Protein AF-A0AAD7F4P9-F1 (afdb_monomer)

Sequence (379 aa):
MWRLPRLAEIAQTWFERAQECPLSVRLCGQSPADDIFSSFMKTLRRHSGEMRSLELQLRVEDFEDVNTHLLESSVFSMLQKLSIDIDNGRKNSDAVVIFNNVPLLHEVIMIVVTPSFAVLPWQQLTKFTGELYEVKECIEAIRLMPNLLECVFSAFVTDDDDADRFGTVSHPNMQHFTLSESTLYSPFSTKILTLVTFPSLETLEISGTDDFDAEELDSFLQRSSPPLRKLAVHPLEGKVELQLLPPFIALIGLVELEIWRPARNFLSSFLTAFGCDPNLLPQLQNLALLGCHIPEENEETYMRHEDEPYFDEILCDAVEPITKRREILPGCAQLQSFRVISEKLCESAWYSEEDLLPFKKLKESGMYVYIGTKTRSVL

Organism: NCBI:txid1033008

pLDDT: mean 89.73, std 10.44, range [45.22, 98.81]

Secondary structure (DSSP, 8-state):
---GGGHHHHHHHHHHHHTTSPEEEEEES----HHHHHHHHHHHHHHGGGEEEEEEEE-HHHHHHHHHHHTTS---TT--EEEEEETT-------B-TTS--TT--EEEEES--GGGB---GGG--EEEEEEEEHHHHHHHHHH-TT-SEEEEEEE--TT--GGGT--EE-TT--EEEEEE-TTT-SS---HHHHEE-TT--EEEEES-SS--HHHHHHHHHHH-----EEEEE-SSS-------HHHHH-TT--EEEEES--HHHHHHHHHHHHH-TTSSTT--EEEEES-B---TT-SSS---TTSPBHHHHHHHHHHHHHHHHHHS-STTS--EEEEEES---TT----HHHHHHHHHHHHTT-EEEEEESS-B--

Foldseek 3Di:
DPPLQCLLVVLLVVLVVCPLPQDADEDADEQDPPVSNLSNLLSLQVNQCSHQHYAYAYALVVLVVNQVSQVPDPRHQNHAEYEYHHPPADDDDQANESALRHVNHAEYEYERDAPRNYNHPQANHQYYEYEAAELLRLLVSLVSRLNHQEYAYAYEYDPPCPVVVSAAEERANHAYYAYEYACVHPLDDRLSLVRYAYQAYAEYAYEAHQEDDPVSLQNSCVRRVYLHAEYAYHYPDQDHCPVDLVSQLSNQNHAYYHYEQHWPNNLLVVLVCLLPPCSRNQQHAEYAYEAQDADDPPPPPPDPPVGTDHPLSNLVRNLNSLVSNCVVRDDNSHHQEYEYAHQDDDPPPDDPPVSCVSVVVVVVVRHHYAYYHPVDGPD

Structure (mmCIF, N/CA/C/O backbone):
data_AF-A0AAD7F4P9-F1
#
_entry.id   AF-A0AAD7F4P9-F1
#
loop_
_atom_site.group_PDB
_atom_site.id
_atom_site.type_symbol
_atom_site.label_atom_id
_atom_site.label_alt_id
_atom_site.label_comp_id
_atom_site.label_asym_id
_atom_site.label_entity_id
_atom_site.label_seq_id
_atom_site.pdbx_PDB_ins_code
_atom_site.Cartn_x
_atom_site.Cartn_y
_atom_site.Cartn_z
_atom_site.occupancy
_atom_site.B_iso_or_equiv
_atom_site.auth_seq_id
_atom_site.auth_comp_id
_atom_site.auth_asym_id
_atom_site.auth_atom_id
_atom_site.pdbx_PDB_model_num
ATOM 1 N N . MET A 1 1 ? -14.495 31.602 16.653 1.00 48.50 1 MET A N 1
ATOM 2 C CA . MET A 1 1 ? -14.884 31.023 17.957 1.00 48.50 1 MET A CA 1
ATOM 3 C C . MET A 1 1 ? -16.332 30.559 17.843 1.00 48.50 1 MET A C 1
ATOM 5 O O . MET A 1 1 ? -17.253 31.351 18.010 1.00 48.50 1 MET A O 1
ATOM 9 N N . TRP A 1 2 ? -16.536 29.317 17.404 1.00 45.22 2 TRP A N 1
ATOM 10 C CA . TRP A 1 2 ? -17.866 28.713 17.325 1.00 45.22 2 TRP A CA 1
ATOM 11 C C . TRP A 1 2 ? -18.400 28.550 18.750 1.00 45.22 2 TRP A C 1
ATOM 13 O O . TRP A 1 2 ? -17.646 28.178 19.648 1.00 45.22 2 TRP A O 1
ATOM 23 N N . ARG A 1 3 ? -19.672 28.878 18.997 1.00 55.69 3 ARG A N 1
ATOM 24 C CA . ARG A 1 3 ? -20.278 28.661 20.316 1.00 55.69 3 ARG A CA 1
ATOM 25 C C . ARG A 1 3 ? -20.469 27.152 20.513 1.00 55.69 3 ARG A C 1
ATOM 27 O O . ARG A 1 3 ? -21.474 26.595 20.082 1.00 55.69 3 ARG A O 1
ATOM 34 N N . LEU A 1 4 ? -19.495 26.536 21.179 1.00 59.69 4 LEU A N 1
ATOM 35 C CA . LEU A 1 4 ? -19.413 25.122 21.559 1.00 59.69 4 LEU A CA 1
ATOM 36 C C . LEU A 1 4 ? -20.669 24.508 22.236 1.00 59.69 4 LEU A C 1
ATOM 38 O O . LEU A 1 4 ? -20.898 23.323 22.004 1.00 59.69 4 LEU A O 1
ATOM 42 N N . PRO A 1 5 ? -21.546 25.239 22.971 1.00 62.72 5 PRO A N 1
ATOM 43 C CA . PRO A 1 5 ? -22.712 24.630 23.631 1.00 62.72 5 PRO A CA 1
ATOM 44 C C . PRO A 1 5 ? -23.715 23.936 22.698 1.00 62.72 5 PRO A C 1
ATOM 46 O O . PRO A 1 5 ? -24.537 23.155 23.158 1.00 62.72 5 PRO A O 1
ATOM 49 N N . ARG A 1 6 ? -23.663 24.206 21.386 1.00 84.88 6 ARG A N 1
ATOM 50 C CA . ARG A 1 6 ? -24.563 23.591 20.397 1.00 84.88 6 ARG A CA 1
ATOM 51 C C . ARG A 1 6 ? -24.039 22.289 19.795 1.00 84.88 6 ARG A C 1
ATOM 53 O O . ARG A 1 6 ? -24.739 21.704 18.978 1.00 84.88 6 ARG A O 1
ATOM 60 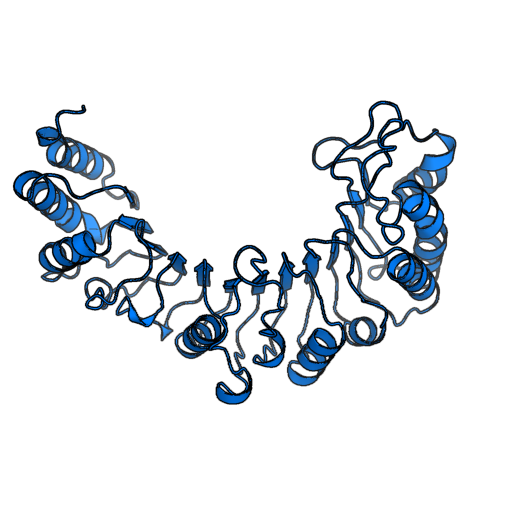N N . LEU A 1 7 ? -22.835 21.831 20.149 1.00 85.56 7 LEU A N 1
ATOM 61 C CA . LEU A 1 7 ? -22.237 20.665 19.491 1.00 85.56 7 LEU A CA 1
ATOM 62 C C . LEU A 1 7 ? -23.079 19.396 19.691 1.00 85.56 7 LEU A C 1
ATOM 64 O O . LEU A 1 7 ? -23.382 18.712 18.719 1.00 85.56 7 LEU A O 1
ATOM 68 N N . ALA A 1 8 ? -23.516 19.129 20.925 1.00 89.62 8 ALA A N 1
ATOM 69 C CA . ALA A 1 8 ? -24.365 17.980 21.233 1.00 89.62 8 ALA A CA 1
ATOM 70 C C . ALA A 1 8 ? -25.731 18.056 20.523 1.00 89.62 8 ALA A C 1
ATOM 72 O O . ALA A 1 8 ? -26.186 17.065 19.966 1.00 89.62 8 ALA A O 1
ATOM 73 N N . GLU A 1 9 ? -26.357 19.238 20.468 1.00 92.62 9 GLU A N 1
ATOM 74 C CA . GLU A 1 9 ? -27.642 19.440 19.775 1.00 92.62 9 GLU A CA 1
ATOM 75 C C . GLU A 1 9 ? -27.522 19.233 18.259 1.00 92.62 9 GLU A C 1
ATOM 77 O O . GLU A 1 9 ? -28.383 18.606 17.637 1.00 92.62 9 GLU A O 1
ATOM 82 N N . ILE A 1 10 ? -26.442 19.746 17.659 1.00 92.56 10 ILE A N 1
ATOM 83 C CA . ILE A 1 10 ? -26.153 19.579 16.232 1.00 92.56 10 ILE A CA 1
ATOM 84 C C . ILE A 1 10 ? -25.891 18.104 15.926 1.00 92.56 10 ILE A C 1
ATOM 86 O O . ILE A 1 10 ? -26.466 17.582 14.973 1.00 92.56 10 ILE A O 1
ATOM 90 N N . ALA A 1 11 ? -25.074 17.433 16.743 1.00 92.75 11 ALA A N 1
ATOM 91 C CA . ALA A 1 11 ? -24.778 16.014 16.591 1.00 92.75 11 ALA A CA 1
ATOM 92 C C . ALA A 1 11 ? -26.050 15.166 16.709 1.00 92.75 11 ALA A C 1
ATOM 94 O O . ALA A 1 11 ? -26.333 14.379 15.814 1.00 92.75 11 ALA A O 1
ATOM 95 N N . GLN A 1 12 ? -26.868 15.399 17.740 1.00 94.44 12 GLN A N 1
ATOM 96 C CA . GLN A 1 12 ? -28.145 14.709 17.938 1.00 94.44 12 GLN A CA 1
ATOM 97 C C . GLN A 1 12 ? -29.071 14.898 16.729 1.00 94.44 12 GLN A C 1
ATOM 99 O O . GLN A 1 12 ? -29.578 13.924 16.182 1.00 94.44 12 GLN A O 1
ATOM 104 N N . THR A 1 13 ? -29.229 16.137 16.252 1.00 94.88 13 THR A N 1
ATOM 105 C CA . THR A 1 13 ? -30.063 16.433 15.074 1.00 94.88 13 THR A CA 1
ATOM 106 C C . THR A 1 13 ? -29.537 15.737 13.816 1.00 94.88 13 THR A C 1
ATOM 108 O O . THR A 1 13 ? -30.319 15.310 12.968 1.00 94.88 13 THR A O 1
ATOM 111 N N . TRP A 1 14 ? -28.215 15.659 13.653 1.00 95.31 14 TRP A N 1
ATOM 112 C CA . TRP A 1 14 ? -27.595 14.986 12.516 1.00 95.31 14 TRP A CA 1
ATOM 113 C C . TRP A 1 14 ? -27.809 13.470 12.574 1.00 95.31 14 TRP A C 1
ATOM 115 O O . TRP A 1 14 ? -28.271 12.897 11.588 1.00 95.31 14 TRP A O 1
ATOM 125 N N . PHE A 1 15 ? -27.570 12.847 13.730 1.00 94.88 15 PHE A N 1
ATOM 126 C CA . PHE A 1 15 ? -27.781 11.415 13.932 1.00 94.88 15 PHE A CA 1
ATOM 127 C C . PHE A 1 15 ? -29.251 11.011 13.735 1.00 94.88 15 PHE A C 1
ATOM 129 O O . PHE A 1 15 ? -29.542 10.078 12.994 1.00 94.88 15 PHE A O 1
ATOM 136 N N . GLU A 1 16 ? -30.202 11.768 14.290 1.00 93.69 16 GLU A N 1
ATOM 137 C CA . GLU A 1 16 ? -31.641 11.512 14.104 1.00 93.69 16 GLU A CA 1
ATOM 138 C C . GLU A 1 16 ? -32.080 11.579 12.635 1.00 93.69 16 GLU A C 1
ATOM 140 O O . GLU A 1 16 ? -32.995 10.869 12.215 1.00 93.69 16 GLU A O 1
ATOM 145 N N . ARG A 1 17 ? -31.431 12.433 11.835 1.00 95.12 17 ARG A N 1
ATOM 146 C CA . ARG A 1 17 ? -31.701 12.546 10.395 1.00 95.12 17 ARG A CA 1
ATOM 147 C C . ARG A 1 17 ? -31.057 11.433 9.583 1.00 95.12 17 ARG A C 1
ATOM 149 O O . ARG A 1 17 ? -31.581 11.113 8.520 1.00 95.12 17 ARG A O 1
ATOM 156 N N . ALA A 1 18 ? -29.942 10.881 10.053 1.00 94.38 18 ALA A N 1
ATOM 157 C CA . ALA A 1 18 ? -29.281 9.760 9.402 1.00 94.38 18 ALA A CA 1
ATOM 158 C C . ALA A 1 18 ? -30.100 8.462 9.515 1.00 94.38 18 ALA A C 1
ATOM 160 O O . ALA A 1 18 ? -30.030 7.632 8.610 1.00 94.38 18 ALA A O 1
ATOM 161 N N . GLN A 1 19 ? -30.944 8.333 10.548 1.00 89.69 19 GLN A N 1
ATOM 162 C CA . GLN A 1 19 ? -31.827 7.179 10.753 1.00 89.69 19 GLN A CA 1
ATOM 163 C C . GLN A 1 19 ? -31.037 5.857 10.696 1.00 89.69 19 GLN A C 1
ATOM 165 O O . GLN A 1 19 ? -30.112 5.662 11.469 1.00 89.69 19 GLN A O 1
ATOM 170 N N . GLU A 1 20 ? -31.376 4.963 9.765 1.00 89.94 20 GLU A N 1
ATOM 171 C CA . GLU A 1 20 ? -30.746 3.649 9.588 1.00 89.94 20 GLU A CA 1
ATOM 172 C C . GLU A 1 20 ? -29.488 3.692 8.698 1.00 89.94 20 GLU A C 1
ATOM 174 O O . GLU A 1 20 ? -28.929 2.649 8.350 1.00 89.94 20 GLU A O 1
ATOM 179 N N . CYS A 1 21 ? -29.043 4.879 8.273 1.00 94.25 21 CYS A N 1
ATOM 180 C CA . CYS A 1 21 ? -27.857 4.996 7.432 1.00 94.25 21 CYS A CA 1
ATOM 181 C C . CYS A 1 21 ? -26.594 4.707 8.259 1.00 94.25 21 CYS A C 1
ATOM 183 O O . CYS A 1 21 ? -26.402 5.339 9.298 1.00 94.25 21 CYS A O 1
ATOM 185 N N . PRO A 1 22 ? -25.689 3.827 7.789 1.00 94.19 22 PRO A N 1
ATOM 186 C CA . PRO A 1 22 ? -24.418 3.589 8.460 1.00 94.19 22 PRO A CA 1
ATOM 187 C C . PRO A 1 22 ? -23.631 4.888 8.633 1.00 94.19 22 PRO A C 1
ATOM 189 O O . PRO A 1 22 ? -23.439 5.637 7.671 1.00 94.19 22 PRO A O 1
ATOM 192 N N . LEU A 1 23 ? -23.157 5.139 9.851 1.00 96.69 23 LEU A N 1
ATOM 193 C CA . LEU A 1 23 ? -22.487 6.391 10.186 1.00 96.69 23 LEU A CA 1
ATOM 194 C C . LEU A 1 23 ? -20.970 6.267 10.028 1.00 96.69 23 LEU A C 1
ATOM 196 O O . LEU A 1 23 ? -20.364 5.276 10.447 1.00 96.69 23 LEU A O 1
ATOM 200 N N . SER A 1 24 ? -20.362 7.322 9.490 1.00 97.19 24 SER A N 1
ATOM 201 C CA . SER A 1 24 ? -18.919 7.559 9.546 1.00 97.19 24 SER A CA 1
ATOM 202 C C . SER A 1 24 ? -18.675 8.820 10.360 1.00 97.19 24 SER A C 1
ATOM 204 O O . SER A 1 24 ? -19.141 9.897 9.984 1.00 97.19 24 SER A O 1
ATOM 206 N N . VAL A 1 25 ? -17.984 8.682 11.488 1.00 95.88 25 VAL A N 1
ATOM 207 C CA . VAL A 1 25 ? -17.764 9.773 12.441 1.00 95.88 25 VAL A CA 1
ATOM 208 C C . VAL A 1 25 ? -16.272 10.030 12.579 1.00 95.88 25 VAL A C 1
ATOM 210 O O . VAL A 1 25 ? -15.506 9.109 12.839 1.00 95.88 25 VAL A O 1
ATOM 213 N N . ARG A 1 26 ? -15.872 11.296 12.445 1.00 96.44 26 ARG A N 1
ATOM 214 C CA . ARG A 1 26 ? -14.518 11.767 12.742 1.00 96.44 26 ARG A CA 1
ATOM 215 C C . ARG A 1 26 ? -14.568 12.734 13.914 1.00 96.44 26 ARG A C 1
ATOM 217 O O . ARG A 1 26 ? -15.296 13.726 13.861 1.00 96.44 26 ARG A O 1
ATOM 224 N N . LEU A 1 27 ? -13.797 12.444 14.953 1.00 93.94 27 LEU A N 1
ATOM 225 C CA . LEU A 1 27 ? -13.572 13.317 16.097 1.00 93.94 27 LEU A CA 1
ATOM 226 C C . LEU A 1 27 ? -12.148 13.848 16.002 1.00 93.94 27 LEU A C 1
ATOM 228 O O . LEU A 1 27 ? -11.206 13.066 16.037 1.00 93.94 27 LEU A O 1
ATOM 232 N N . CYS A 1 28 ? -12.000 15.161 15.849 1.00 93.50 28 CYS A N 1
ATOM 233 C CA . CYS A 1 28 ? -10.695 15.800 15.733 1.00 93.50 28 CYS A CA 1
ATOM 234 C C . CYS A 1 28 ? -10.584 17.037 16.625 1.00 93.50 28 CYS A C 1
ATOM 236 O O . CYS A 1 28 ? -11.530 17.829 16.720 1.00 93.50 28 CYS A O 1
ATOM 238 N N . GLY A 1 29 ? -9.399 17.241 17.195 1.00 88.50 29 GLY A N 1
ATOM 239 C CA . GLY A 1 29 ? -9.041 18.432 17.956 1.00 88.50 29 GLY A CA 1
ATOM 240 C C . GLY A 1 29 ? -8.976 18.200 19.462 1.00 88.50 29 GLY A C 1
ATOM 241 O O . GLY A 1 29 ? -8.966 17.077 19.947 1.00 88.50 29 GLY A O 1
ATOM 242 N N . GLN A 1 30 ? -8.898 19.304 20.201 1.00 84.00 30 GLN A N 1
ATOM 243 C CA . GLN A 1 30 ? -8.734 19.291 21.655 1.00 84.00 30 GLN A CA 1
ATOM 244 C C . GLN A 1 30 ? -10.096 19.180 22.333 1.00 84.00 30 GLN A C 1
ATOM 246 O O . GLN A 1 30 ? -11.046 19.845 21.892 1.00 84.00 30 GLN A O 1
ATOM 251 N N . SER A 1 31 ? -10.174 18.413 23.422 1.00 79.62 31 SER A N 1
ATOM 252 C CA . SER A 1 31 ? -11.382 18.379 24.242 1.00 79.62 31 SER A CA 1
ATOM 253 C C . SER A 1 31 ? -11.779 19.807 24.675 1.00 79.62 31 SER A C 1
ATOM 255 O O . SER A 1 31 ? -10.933 20.585 25.137 1.00 79.62 31 SER A O 1
ATOM 257 N N . PRO A 1 32 ? -13.043 20.226 24.451 1.00 81.75 32 PRO A N 1
ATOM 258 C CA . PRO A 1 32 ? -13.566 21.474 24.992 1.00 81.75 32 PRO A CA 1
ATOM 259 C C . PRO A 1 32 ? -13.703 21.372 26.521 1.00 81.75 32 PRO A C 1
ATOM 261 O O . PRO A 1 32 ? -13.307 20.389 27.130 1.00 81.75 32 PRO A O 1
ATOM 264 N N . ALA A 1 33 ? -14.298 22.383 27.160 1.00 80.88 33 ALA A N 1
ATOM 265 C CA . ALA A 1 33 ? -14.643 22.281 28.579 1.00 80.88 33 ALA A CA 1
ATOM 266 C C . ALA A 1 33 ? -15.457 21.000 28.874 1.00 80.88 33 ALA A C 1
ATOM 268 O O . ALA A 1 33 ? -16.330 20.623 28.080 1.00 80.88 33 ALA A O 1
ATOM 269 N N . ASP A 1 34 ? -15.174 20.373 30.020 1.00 81.44 34 ASP A N 1
ATOM 270 C CA . ASP A 1 34 ? -15.647 19.038 30.414 1.00 81.44 34 ASP A CA 1
ATOM 271 C C . ASP A 1 34 ? -17.165 18.848 30.251 1.00 81.44 34 ASP A C 1
ATOM 273 O O . ASP A 1 34 ? -17.642 17.784 29.850 1.00 81.44 34 ASP A O 1
ATOM 277 N N . ASP A 1 35 ? -17.958 19.890 30.520 1.00 84.25 35 ASP A N 1
ATOM 278 C CA . ASP A 1 35 ? -19.418 19.852 30.424 1.00 84.25 35 ASP A CA 1
ATOM 279 C C . ASP A 1 35 ? -19.909 19.674 28.978 1.00 84.25 35 ASP A C 1
ATOM 281 O O . ASP A 1 35 ? -20.835 18.896 28.709 1.00 84.25 35 ASP A O 1
ATOM 285 N N . ILE A 1 36 ? -19.261 20.354 28.033 1.00 85.25 36 ILE A N 1
ATOM 286 C CA . ILE A 1 36 ? -19.576 20.274 26.606 1.00 85.25 36 ILE A CA 1
ATOM 287 C C . ILE A 1 36 ? -19.141 18.919 26.052 1.00 85.25 36 ILE A C 1
ATOM 289 O O . ILE A 1 36 ? -19.921 18.275 25.342 1.00 85.25 36 ILE A O 1
ATOM 293 N N . PHE A 1 37 ? -17.929 18.473 26.396 1.00 87.25 37 PHE A N 1
ATOM 294 C CA . PHE A 1 37 ? -17.401 17.192 25.932 1.00 87.25 37 PHE A CA 1
ATOM 295 C C . PHE A 1 37 ? -18.250 16.027 26.442 1.00 87.25 37 PHE A C 1
ATOM 297 O O . PHE A 1 37 ? -18.699 15.196 25.653 1.00 87.25 37 PHE A O 1
ATOM 304 N N . SER A 1 38 ? -18.597 16.030 27.731 1.00 89.31 38 SER A N 1
ATOM 305 C CA . SER A 1 38 ? -19.447 15.001 28.332 1.00 89.31 38 SER A CA 1
ATOM 306 C C . SER A 1 38 ? -20.838 14.932 27.687 1.00 89.31 38 SER A C 1
ATOM 308 O O . SER A 1 38 ? -21.360 13.845 27.423 1.00 89.31 38 SER A O 1
ATOM 310 N N . SER A 1 39 ? -21.457 16.083 27.391 1.00 90.75 39 SER A N 1
ATOM 311 C CA . SER A 1 39 ? -22.757 16.137 26.702 1.00 90.75 39 SER A CA 1
ATOM 312 C C . SER A 1 39 ? -22.684 15.553 25.286 1.00 90.75 39 SER A C 1
ATOM 314 O O . SER A 1 39 ? -23.552 14.776 24.864 1.00 90.75 39 SER A O 1
ATOM 316 N N . PHE A 1 40 ? -21.611 15.869 24.561 1.00 91.62 40 PHE A N 1
ATOM 317 C CA . PHE A 1 40 ? -21.358 15.306 23.242 1.00 91.62 40 PHE A CA 1
ATOM 318 C C . PHE A 1 40 ? -21.100 13.793 23.306 1.00 91.62 40 PHE A C 1
ATOM 320 O O . PHE A 1 40 ? -21.731 13.045 22.561 1.00 91.62 40 PHE A O 1
ATOM 327 N N . MET A 1 41 ? -20.281 13.312 24.245 1.00 92.25 41 MET A N 1
ATOM 328 C CA . MET A 1 41 ? -20.000 11.880 24.406 1.00 92.25 41 MET A CA 1
ATOM 329 C C . MET A 1 41 ? -21.250 11.068 24.745 1.00 92.25 41 MET A C 1
ATOM 331 O O . MET A 1 41 ? -21.435 9.971 24.222 1.00 92.25 41 MET A O 1
ATOM 335 N N . LYS A 1 42 ? -22.179 11.621 25.534 1.00 92.06 42 LYS A N 1
ATOM 336 C CA . LYS A 1 42 ? -23.496 10.997 25.763 1.00 92.06 42 LYS A CA 1
ATOM 337 C C . LYS A 1 42 ? -24.306 10.857 24.476 1.00 92.06 42 LYS A C 1
ATOM 339 O O . LYS A 1 42 ? -25.004 9.861 24.305 1.00 92.06 42 LYS A O 1
ATOM 344 N N . THR A 1 43 ? -24.223 11.846 23.591 1.00 92.94 43 THR A N 1
ATOM 345 C CA . THR A 1 43 ? -24.887 11.820 22.281 1.00 92.94 43 THR A CA 1
ATOM 346 C C . THR A 1 43 ? -24.247 10.762 21.382 1.00 92.94 43 THR A C 1
ATOM 348 O O . THR A 1 43 ? -24.948 9.907 20.849 1.00 92.94 43 THR A O 1
ATOM 351 N N . LEU A 1 44 ? -22.914 10.746 21.301 1.00 93.50 44 LEU A N 1
ATOM 352 C CA . LEU A 1 44 ? -22.142 9.751 20.555 1.00 93.50 44 LEU A CA 1
ATOM 353 C C . LEU A 1 44 ? -22.455 8.322 21.025 1.00 93.50 44 LEU A C 1
ATOM 355 O O . LEU A 1 44 ? -22.737 7.444 20.215 1.00 93.50 44 LEU A O 1
ATOM 359 N N . ARG A 1 45 ? -22.501 8.108 22.345 1.00 93.62 45 ARG A N 1
ATOM 360 C CA . ARG A 1 45 ? -22.840 6.823 22.968 1.00 93.62 45 ARG A CA 1
ATOM 361 C C . ARG A 1 45 ? -24.197 6.290 22.506 1.00 93.62 45 ARG A C 1
ATOM 363 O O . ARG A 1 45 ? -24.308 5.093 22.272 1.00 93.62 45 ARG A O 1
ATOM 370 N N . ARG A 1 46 ? -25.216 7.143 22.340 1.00 93.00 46 ARG A N 1
ATOM 371 C CA . ARG A 1 46 ? -26.563 6.718 21.901 1.00 93.00 46 ARG A CA 1
ATOM 372 C C . ARG A 1 46 ? -26.595 6.177 20.474 1.00 93.00 46 ARG A C 1
ATOM 374 O O . ARG A 1 46 ? -27.364 5.262 20.214 1.00 93.00 46 ARG A O 1
ATOM 381 N N . HIS A 1 47 ? -25.766 6.727 19.592 1.00 93.56 47 HIS A N 1
ATOM 382 C CA . HIS A 1 47 ? -25.747 6.399 18.159 1.00 93.56 47 HIS A CA 1
ATOM 383 C C . HIS A 1 47 ? -24.581 5.501 17.751 1.00 93.56 47 HIS A C 1
ATOM 385 O O . HIS A 1 47 ? -24.417 5.141 16.591 1.00 93.56 47 HIS A O 1
ATOM 391 N N . SER A 1 48 ? -23.749 5.126 18.709 1.00 94.31 48 SER A N 1
ATOM 392 C CA . SER A 1 48 ? -22.574 4.298 18.484 1.00 94.31 48 SER A CA 1
ATOM 393 C C . SER A 1 48 ? -22.865 2.962 17.796 1.00 94.31 48 SER A C 1
ATOM 395 O O . SER A 1 48 ? -22.070 2.513 16.970 1.00 94.31 48 SER A O 1
ATOM 397 N N . GLY A 1 49 ? -24.030 2.364 18.073 1.00 94.19 49 GLY A N 1
ATOM 398 C CA . GLY A 1 49 ? -24.444 1.092 17.483 1.00 94.19 49 GLY A CA 1
ATOM 399 C C . GLY A 1 49 ? -24.643 1.161 15.968 1.00 94.19 49 GLY A C 1
ATOM 400 O O . GLY A 1 49 ? -24.593 0.129 15.309 1.00 94.19 49 GLY A O 1
ATOM 401 N N . GLU A 1 50 ? -24.827 2.364 15.419 1.00 94.62 50 GLU A N 1
ATOM 402 C CA . GLU A 1 50 ? -25.019 2.654 13.991 1.00 94.62 50 GLU A CA 1
ATOM 403 C C . GLU A 1 50 ? -23.694 3.034 13.294 1.00 94.62 50 GLU A C 1
ATOM 405 O O . GLU A 1 50 ? -23.640 3.181 12.068 1.00 94.62 50 GLU A O 1
ATOM 410 N N . MET A 1 51 ? -22.605 3.203 14.056 1.00 96.38 51 MET A N 1
ATOM 411 C CA . MET A 1 51 ? -21.310 3.626 13.524 1.00 96.38 51 MET A CA 1
ATOM 412 C C . MET A 1 51 ? -20.593 2.474 12.846 1.00 96.38 51 MET A C 1
ATOM 414 O O . MET A 1 51 ? -20.297 1.452 13.458 1.00 96.38 51 MET A O 1
ATOM 418 N N . ARG A 1 52 ? -20.272 2.682 11.571 1.00 97.62 52 ARG A N 1
ATOM 419 C CA . ARG A 1 52 ? -19.513 1.754 10.735 1.00 97.62 52 ARG A CA 1
ATOM 420 C C . ARG A 1 52 ? -18.039 2.124 10.668 1.00 97.62 52 ARG A C 1
ATOM 422 O O . ARG A 1 52 ? -17.191 1.236 10.593 1.00 97.62 52 ARG A O 1
ATOM 429 N N . SER A 1 53 ? -17.737 3.420 10.709 1.00 98.31 53 SER A N 1
ATOM 430 C CA . SER A 1 53 ? -16.371 3.934 10.739 1.00 98.31 53 SER A CA 1
ATOM 431 C C . SER A 1 53 ? -16.224 5.021 11.799 1.00 98.31 53 SER A C 1
ATOM 433 O O . SER A 1 53 ? -17.064 5.920 11.887 1.00 98.31 53 SER A O 1
ATOM 435 N N . LEU A 1 54 ? -15.158 4.928 12.592 1.00 97.50 54 LEU A N 1
ATOM 436 C CA . LEU A 1 54 ? -14.805 5.909 13.612 1.00 97.50 54 LEU A CA 1
ATOM 437 C C . LEU A 1 54 ? -13.340 6.319 13.448 1.00 97.50 54 LEU A C 1
ATOM 439 O O . LEU A 1 54 ? -12.458 5.466 13.456 1.00 97.50 54 LEU A O 1
ATOM 443 N N . GLU A 1 55 ? -13.095 7.617 13.319 1.00 97.88 55 GLU A N 1
ATOM 444 C CA . GLU A 1 55 ? -11.761 8.217 13.287 1.00 97.88 55 GLU A CA 1
ATOM 445 C C . GLU A 1 55 ? -11.591 9.127 14.506 1.00 97.88 55 GLU A C 1
ATOM 447 O O . GLU A 1 55 ? -12.393 10.037 14.723 1.00 97.88 55 GLU A O 1
ATOM 452 N N . LEU A 1 56 ? -10.569 8.855 15.313 1.00 96.38 56 LEU A N 1
ATOM 453 C CA . LEU A 1 56 ? -10.226 9.584 16.527 1.00 96.38 56 LEU A CA 1
ATOM 454 C C . LEU A 1 56 ? -8.854 10.225 16.346 1.00 96.38 56 LEU A C 1
ATOM 456 O O . LEU A 1 56 ? -7.851 9.529 16.404 1.00 96.38 56 LEU A O 1
ATOM 460 N N . GLN A 1 57 ? -8.829 11.538 16.152 1.00 96.00 57 GLN A N 1
ATOM 461 C CA . GLN A 1 57 ? -7.621 12.354 16.109 1.00 96.00 57 GLN A CA 1
ATOM 462 C C . GLN A 1 57 ? -7.628 13.285 17.322 1.00 96.00 57 GLN A C 1
ATOM 464 O O . GLN A 1 57 ? -8.176 14.391 17.281 1.00 96.00 57 GLN A O 1
ATOM 469 N N . LEU A 1 58 ? -7.124 12.779 18.442 1.00 94.19 58 LEU A N 1
ATOM 470 C CA . LEU A 1 58 ? -7.278 13.399 19.757 1.00 94.19 58 LEU A CA 1
ATOM 471 C C . LEU A 1 58 ? -5.931 13.481 20.472 1.00 94.19 58 LEU A C 1
ATOM 473 O O . LEU A 1 58 ? -4.949 12.852 20.078 1.00 94.19 58 LEU A O 1
ATOM 477 N N . ARG A 1 59 ? -5.867 14.243 21.563 1.00 93.06 59 ARG A N 1
ATOM 478 C CA . ARG A 1 59 ? -4.706 14.168 22.450 1.00 93.06 59 ARG A CA 1
ATOM 479 C C . ARG A 1 59 ? -4.779 12.914 23.310 1.00 93.06 59 ARG A C 1
ATOM 481 O O . ARG A 1 59 ? -5.866 12.420 23.589 1.00 93.06 59 ARG A O 1
ATOM 488 N N . VAL A 1 60 ? -3.624 12.456 23.794 1.00 91.56 60 VAL A N 1
ATOM 489 C CA . VAL A 1 60 ? -3.531 11.304 24.708 1.00 91.56 60 VAL A CA 1
ATOM 490 C C . VAL A 1 60 ? -4.464 11.462 25.905 1.00 91.56 60 VAL A C 1
ATOM 492 O O . VAL A 1 60 ? -5.164 10.526 26.271 1.00 91.56 60 VAL A O 1
ATOM 495 N N . GLU A 1 61 ? -4.501 12.663 26.481 1.00 90.62 61 GLU A N 1
ATOM 496 C CA . GLU A 1 61 ? -5.289 12.953 27.676 1.00 90.62 61 GLU A CA 1
ATOM 497 C C . GLU A 1 61 ? -6.805 12.852 27.406 1.00 90.62 61 GLU A C 1
ATOM 499 O O . GLU A 1 61 ? -7.563 12.406 28.262 1.00 90.62 61 GLU A O 1
ATOM 504 N N . ASP A 1 62 ? -7.246 13.163 26.184 1.00 91.94 62 ASP A N 1
ATOM 505 C CA . ASP A 1 62 ? -8.661 13.118 25.799 1.00 91.94 62 ASP A CA 1
ATOM 506 C C . ASP A 1 62 ? -9.171 11.664 25.641 1.00 91.94 62 ASP A C 1
ATOM 508 O O . ASP A 1 62 ? -10.377 11.408 25.706 1.00 91.94 62 ASP A O 1
ATOM 512 N N . PHE A 1 63 ? -8.275 10.681 25.456 1.00 91.50 63 PHE A N 1
ATOM 513 C CA . PHE A 1 63 ? -8.656 9.264 25.384 1.00 91.50 63 PHE A CA 1
ATOM 514 C C . PHE A 1 63 ? -9.118 8.704 26.735 1.00 91.50 63 PHE A C 1
ATOM 516 O O . PHE A 1 63 ? -9.937 7.781 26.753 1.00 91.50 63 PHE A O 1
ATOM 523 N N . GLU A 1 64 ? -8.663 9.267 27.858 1.00 90.31 64 GLU A N 1
ATOM 524 C CA . GLU A 1 64 ? -9.151 8.895 29.193 1.00 90.31 64 GLU A CA 1
ATOM 525 C C . GLU A 1 64 ? -10.627 9.277 29.365 1.00 90.31 64 GLU A C 1
ATOM 527 O O . GLU A 1 64 ? -11.435 8.477 29.852 1.00 90.31 64 GLU A O 1
ATOM 532 N N . ASP A 1 65 ? -11.010 10.461 28.884 1.00 89.38 65 ASP A N 1
ATOM 533 C CA . ASP A 1 65 ? -12.397 10.924 28.909 1.00 89.38 65 ASP A CA 1
ATOM 534 C C . ASP A 1 65 ? -13.281 10.101 27.963 1.00 89.38 65 ASP A C 1
ATOM 536 O O . ASP A 1 65 ? -14.406 9.721 28.311 1.00 89.38 65 ASP A O 1
ATOM 540 N N . VAL A 1 66 ? -12.767 9.776 26.771 1.00 91.19 66 VAL A N 1
ATOM 541 C CA . VAL A 1 66 ? -13.432 8.877 25.813 1.00 91.19 66 VAL A CA 1
ATOM 542 C C . VAL A 1 66 ? -13.666 7.502 26.441 1.00 91.19 66 VAL A C 1
ATOM 544 O O . VAL A 1 66 ? -14.787 6.988 26.385 1.00 91.19 66 VAL A O 1
ATOM 547 N N . ASN A 1 67 ? -12.644 6.935 27.090 1.00 91.50 67 ASN A N 1
ATOM 548 C CA . ASN A 1 67 ? -12.759 5.689 27.840 1.00 91.50 67 ASN A CA 1
ATOM 549 C C . ASN A 1 67 ? -13.862 5.802 28.897 1.00 91.50 67 ASN A C 1
ATOM 551 O O . ASN A 1 67 ? -14.811 5.022 28.884 1.00 91.50 67 ASN A O 1
ATOM 555 N N . THR A 1 68 ? -13.783 6.813 29.759 1.00 90.44 68 THR A N 1
ATOM 556 C CA . THR A 1 68 ? -14.706 7.019 30.882 1.00 90.44 68 THR A CA 1
ATOM 557 C C . THR A 1 68 ? -16.160 7.140 30.428 1.00 90.44 68 THR A C 1
ATOM 559 O O . THR A 1 68 ? -17.060 6.562 31.040 1.00 90.44 68 THR A O 1
ATOM 562 N N . HIS A 1 69 ? -16.424 7.864 29.340 1.00 90.12 69 HIS A N 1
ATOM 563 C CA . HIS A 1 69 ? -17.792 8.118 28.894 1.00 90.12 69 HIS A CA 1
ATOM 564 C C . HIS A 1 69 ? -18.407 7.004 28.038 1.00 90.12 69 HIS A C 1
ATOM 566 O O . HIS A 1 69 ? -19.640 6.896 28.003 1.00 90.12 69 HIS A O 1
ATOM 572 N N . LEU A 1 70 ? -17.595 6.178 27.370 1.00 90.00 70 LEU A N 1
ATOM 573 C CA . LEU A 1 70 ? -18.081 5.144 26.447 1.00 90.00 70 LEU A CA 1
ATOM 574 C C . LEU A 1 70 ? -17.998 3.707 26.997 1.00 90.00 70 LEU A C 1
ATOM 576 O O . LEU A 1 70 ? -18.645 2.829 26.427 1.00 90.00 70 LEU A O 1
ATOM 580 N N . LEU A 1 71 ? -17.295 3.458 28.113 1.00 85.25 71 LEU A N 1
ATOM 581 C CA . LEU A 1 71 ? -17.054 2.110 28.666 1.00 85.25 71 LEU A CA 1
ATOM 582 C C . LEU A 1 71 ? -18.324 1.304 28.994 1.00 85.25 71 LEU A C 1
ATOM 584 O O . LEU A 1 71 ? -18.352 0.082 28.884 1.00 85.25 71 LEU A O 1
ATOM 588 N N . GLU A 1 72 ? -19.377 1.974 29.450 1.00 74.88 72 GLU A N 1
ATOM 589 C CA . GLU A 1 72 ? -20.501 1.334 30.146 1.00 74.88 72 GLU A CA 1
ATOM 590 C C . GLU A 1 72 ? -21.570 0.701 29.227 1.00 74.88 72 GLU A C 1
ATOM 592 O O . GLU A 1 72 ? -22.641 0.320 29.703 1.00 74.88 72 GLU A O 1
ATOM 597 N N . SER A 1 73 ? -21.368 0.601 27.910 1.00 60.03 73 SER A N 1
ATOM 598 C CA . SER A 1 73 ? -22.347 -0.069 27.037 1.00 60.03 73 SER A CA 1
ATOM 599 C C . SER A 1 73 ? -21.719 -0.743 25.819 1.00 60.03 73 SER A C 1
ATOM 601 O O . SER A 1 73 ? -20.638 -0.386 25.369 1.00 60.03 73 SER A O 1
ATOM 603 N N . SER A 1 74 ? -22.437 -1.717 25.263 1.00 59.88 74 SER A N 1
ATOM 604 C CA . SER A 1 74 ? -22.163 -2.394 23.990 1.00 59.88 74 SER A CA 1
ATOM 605 C C . SER A 1 74 ? -22.339 -1.432 22.807 1.00 59.88 74 SER A C 1
ATOM 607 O O . SER A 1 74 ? -23.362 -1.443 22.131 1.00 59.88 74 SER A O 1
ATOM 609 N N . VAL A 1 75 ? -21.368 -0.538 22.644 1.00 75.88 75 VAL A N 1
ATOM 610 C CA . VAL A 1 75 ? -21.510 0.737 21.926 1.00 75.88 75 VAL A CA 1
ATOM 611 C C . VAL A 1 75 ? -21.213 0.567 20.437 1.00 75.88 75 VAL A C 1
ATOM 613 O O . VAL A 1 75 ? -21.942 1.087 19.619 1.00 75.88 75 VAL A O 1
ATOM 616 N N . PHE A 1 76 ? -20.285 -0.283 20.016 1.00 94.56 76 PHE A N 1
ATOM 617 C CA . PHE A 1 76 ? -19.833 -0.284 18.617 1.00 94.56 76 PHE A CA 1
ATOM 618 C C . PHE A 1 76 ? -20.133 -1.590 17.863 1.00 94.56 76 PHE A C 1
ATOM 620 O O . PHE A 1 76 ? -19.257 -2.183 17.237 1.00 94.56 76 PHE A O 1
ATOM 627 N N . SER A 1 77 ? -21.384 -2.060 17.907 1.00 94.75 77 SER A N 1
ATOM 628 C CA . SER A 1 77 ? -21.788 -3.344 17.301 1.00 94.75 77 SER A CA 1
ATOM 629 C C . SER A 1 77 ? -21.665 -3.403 15.775 1.00 94.75 77 SER A C 1
ATOM 631 O O . SER A 1 77 ? -21.544 -4.495 15.225 1.00 94.75 77 SER A O 1
ATOM 633 N N . MET A 1 78 ? -21.714 -2.251 15.099 1.00 96.25 78 MET A N 1
ATOM 634 C CA . MET A 1 78 ? -21.619 -2.149 13.636 1.00 96.25 78 MET A CA 1
ATOM 635 C C . MET A 1 78 ? -20.256 -1.648 13.145 1.00 96.25 78 MET A C 1
ATOM 637 O O . MET A 1 78 ? -20.069 -1.497 11.935 1.00 96.25 78 MET A O 1
ATOM 641 N N . LEU A 1 79 ? -19.310 -1.397 14.057 1.00 97.75 79 LEU A N 1
ATOM 642 C CA . LEU A 1 79 ? -18.031 -0.784 13.717 1.00 97.75 79 LEU A CA 1
ATOM 643 C C . LEU A 1 79 ? -17.173 -1.761 12.917 1.00 97.75 79 LEU A C 1
ATOM 645 O O . LEU A 1 79 ? -16.896 -2.867 13.369 1.00 97.75 79 LEU A O 1
ATOM 649 N N . GLN A 1 80 ? -16.765 -1.330 11.726 1.00 98.38 80 GLN A N 1
ATOM 650 C CA . GLN A 1 80 ? -15.984 -2.107 10.761 1.00 98.38 80 GLN A CA 1
ATOM 651 C C . GLN A 1 80 ? -14.579 -1.540 10.558 1.00 98.38 80 GLN A C 1
ATOM 653 O O . GLN A 1 80 ? -13.637 -2.306 10.350 1.00 98.38 80 GLN A O 1
ATOM 658 N N . LYS A 1 81 ? -14.445 -0.211 10.665 1.00 98.56 81 LYS A N 1
ATOM 659 C CA . LYS A 1 81 ? -13.189 0.525 10.511 1.00 98.56 81 LYS A CA 1
ATOM 660 C C . LYS A 1 81 ? -12.944 1.459 11.693 1.00 98.56 81 LYS A C 1
ATOM 662 O O . LYS A 1 81 ? -13.795 2.296 11.999 1.00 98.56 81 LYS A O 1
ATOM 667 N N . LEU A 1 82 ? -11.766 1.362 12.295 1.00 98.25 82 LEU A N 1
ATOM 668 C CA . LEU A 1 82 ? -11.311 2.241 13.371 1.00 98.25 82 LEU A CA 1
ATOM 669 C C . LEU A 1 82 ? -10.008 2.931 12.960 1.00 98.25 82 LEU A C 1
ATOM 671 O O . LEU A 1 82 ? -9.099 2.271 12.475 1.00 98.25 82 LEU A O 1
ATOM 675 N N . SER A 1 83 ? -9.915 4.240 13.164 1.00 98.12 83 SER A N 1
ATOM 676 C CA . SER A 1 83 ? -8.686 5.012 12.981 1.00 98.12 83 SER A CA 1
ATOM 677 C C . SER A 1 83 ? -8.361 5.757 14.269 1.00 98.12 83 SER A C 1
ATOM 679 O O . SER A 1 83 ? -9.231 6.444 14.803 1.00 98.12 83 SER A O 1
ATOM 681 N N . ILE A 1 84 ? -7.138 5.610 14.772 1.00 97.19 84 ILE A N 1
ATOM 682 C CA . ILE A 1 84 ? -6.642 6.258 15.990 1.00 97.19 84 ILE A CA 1
ATOM 683 C C . ILE A 1 84 ? -5.379 7.039 15.633 1.00 97.19 84 ILE A C 1
ATOM 685 O O . ILE A 1 84 ? -4.427 6.463 15.115 1.00 97.19 84 ILE A O 1
ATOM 689 N N . ASP A 1 85 ? -5.384 8.330 15.932 1.00 96.25 85 ASP A N 1
ATOM 690 C CA . ASP A 1 85 ? -4.294 9.274 15.706 1.00 96.25 85 ASP A CA 1
ATOM 691 C C . ASP A 1 85 ? -4.104 10.150 16.956 1.00 96.25 85 ASP A C 1
ATOM 693 O O . ASP A 1 85 ? -5.080 10.597 17.573 1.00 96.25 85 ASP A O 1
ATOM 697 N N . ILE A 1 86 ? -2.845 10.366 17.345 1.00 93.62 86 ILE A N 1
ATOM 698 C CA . ILE A 1 86 ? -2.457 11.170 18.506 1.00 93.62 86 ILE A CA 1
ATOM 699 C C . ILE A 1 86 ? -1.677 12.411 18.068 1.00 93.62 86 ILE A C 1
ATOM 701 O O . ILE A 1 86 ? -0.504 12.340 17.701 1.00 93.62 86 ILE A O 1
ATOM 705 N N . ASP A 1 87 ? -2.286 13.583 18.269 1.00 86.38 87 ASP A N 1
ATOM 706 C CA . ASP A 1 87 ? -1.750 14.880 17.818 1.00 86.38 87 ASP A CA 1
ATOM 707 C C . ASP A 1 87 ? -0.451 15.338 18.535 1.00 86.38 87 ASP A C 1
ATOM 709 O O . ASP A 1 87 ? 0.219 16.257 18.068 1.00 86.38 87 ASP A O 1
ATOM 713 N N . ASN A 1 88 ? -0.076 14.752 19.683 1.00 78.88 88 ASN A N 1
ATOM 714 C CA . ASN A 1 88 ? 0.986 15.270 20.573 1.00 78.88 88 ASN A CA 1
ATOM 715 C C . ASN A 1 88 ? 2.159 14.297 20.829 1.00 78.88 88 ASN A C 1
ATOM 717 O O . ASN A 1 88 ? 2.890 14.456 21.813 1.00 78.88 88 ASN A O 1
ATOM 721 N N . GLY A 1 89 ? 2.360 13.307 19.959 1.00 74.50 89 GLY A N 1
ATOM 722 C CA . GLY A 1 89 ? 3.453 12.342 20.086 1.00 74.50 89 GLY A CA 1
ATOM 723 C C . GLY A 1 89 ? 3.212 11.246 21.130 1.00 74.50 89 GLY A C 1
ATOM 724 O O . GLY A 1 89 ? 2.195 11.210 21.824 1.00 74.50 89 GLY A O 1
ATOM 725 N N . ARG A 1 90 ? 4.173 10.322 21.225 1.00 76.88 90 ARG A N 1
ATOM 726 C CA . ARG A 1 90 ? 4.085 9.114 22.053 1.00 76.88 90 ARG A CA 1
ATOM 727 C C . ARG A 1 90 ? 4.227 9.456 23.535 1.00 76.88 90 ARG A C 1
ATOM 729 O O . ARG A 1 90 ? 5.299 9.849 23.994 1.00 76.88 90 ARG A O 1
ATOM 736 N N . LYS A 1 91 ? 3.155 9.277 24.301 1.00 80.38 91 LYS A N 1
ATOM 737 C CA . LYS A 1 91 ? 3.202 9.232 25.766 1.00 80.38 91 LYS A CA 1
ATOM 738 C C . LYS A 1 91 ? 2.651 7.895 26.228 1.00 80.38 91 LYS A C 1
ATOM 740 O O . LYS A 1 91 ? 1.697 7.389 25.648 1.00 80.38 91 LYS A O 1
ATOM 745 N N . ASN A 1 92 ? 3.228 7.363 27.300 1.00 80.31 92 ASN A N 1
ATOM 746 C CA . ASN A 1 92 ? 2.646 6.219 27.986 1.00 80.31 92 ASN A CA 1
ATOM 747 C C . ASN A 1 92 ? 1.296 6.650 28.566 1.00 80.31 92 ASN A C 1
ATOM 749 O O . ASN A 1 92 ? 1.257 7.519 29.438 1.00 80.31 92 ASN A O 1
ATOM 753 N N . SER A 1 93 ? 0.218 6.051 28.078 1.00 85.38 93 SER A N 1
ATOM 754 C CA . SER A 1 93 ? -1.120 6.177 28.644 1.00 85.38 93 SER A CA 1
ATOM 755 C C . SER A 1 93 ? -1.685 4.805 28.951 1.00 85.38 93 SER A C 1
ATOM 757 O O . SER A 1 93 ? -1.188 3.785 28.464 1.00 85.38 93 SER A O 1
ATOM 759 N N . ASP A 1 94 ? -2.764 4.794 29.723 1.00 89.69 94 ASP A N 1
ATOM 760 C CA . ASP A 1 94 ? -3.583 3.602 29.850 1.00 89.69 94 ASP A CA 1
ATOM 761 C C . ASP A 1 94 ? -4.171 3.214 28.487 1.00 89.69 94 ASP A C 1
ATOM 763 O O . ASP A 1 94 ? -4.423 4.059 27.621 1.00 89.69 94 ASP A O 1
ATOM 767 N N . ALA A 1 95 ? -4.379 1.912 28.298 1.00 92.31 95 ALA A N 1
ATOM 768 C CA . ALA A 1 95 ? -4.925 1.387 27.058 1.00 92.31 95 ALA A CA 1
ATOM 769 C C . ALA A 1 95 ? -6.393 1.812 26.862 1.00 92.31 95 ALA A C 1
ATOM 771 O O . ALA A 1 95 ? -7.209 1.821 27.789 1.00 92.31 95 ALA A O 1
ATOM 772 N N . VAL A 1 96 ? -6.763 2.100 25.617 1.00 92.25 96 VAL A N 1
ATOM 773 C CA . VAL A 1 96 ? -8.136 2.377 25.194 1.00 92.25 96 VAL A CA 1
ATOM 774 C C . VAL A 1 96 ? -8.927 1.072 25.155 1.00 92.25 96 VAL A C 1
ATOM 776 O O . VAL A 1 96 ? -8.723 0.224 24.289 1.00 92.25 96 VAL A O 1
ATOM 779 N N . VAL A 1 97 ? -9.839 0.895 26.110 1.00 94.75 97 VAL A N 1
ATOM 780 C CA . VAL A 1 97 ? -10.558 -0.375 26.343 1.00 94.75 97 VAL A CA 1
ATOM 781 C C . VAL A 1 97 ? -11.969 -0.405 25.752 1.00 94.75 97 VAL A C 1
ATOM 783 O O . VAL A 1 97 ? -12.587 -1.468 25.674 1.00 94.75 97 VAL A O 1
ATOM 786 N N . ILE A 1 98 ? -12.490 0.738 25.298 1.00 93.50 98 ILE A N 1
ATOM 787 C CA . ILE A 1 98 ? -13.865 0.869 24.773 1.00 93.50 98 ILE A CA 1
ATOM 788 C C . ILE A 1 98 ? -14.136 0.046 23.507 1.00 93.50 98 ILE A C 1
ATOM 790 O O . ILE A 1 98 ? -15.289 -0.192 23.153 1.00 93.50 98 ILE A O 1
ATOM 794 N N . PHE A 1 99 ? -13.082 -0.414 22.838 1.00 94.94 99 PHE A N 1
ATOM 795 C CA . PHE A 1 99 ? -13.149 -1.173 21.594 1.00 94.94 99 PHE A CA 1
ATOM 796 C C . PHE A 1 99 ? -12.937 -2.678 21.788 1.00 94.94 99 PHE A C 1
ATOM 798 O O . PHE A 1 99 ? -12.777 -3.405 20.816 1.00 94.94 99 PHE A O 1
ATOM 805 N N . ASN A 1 100 ? -12.984 -3.180 23.023 1.00 93.56 100 ASN A N 1
ATOM 806 C CA . ASN A 1 100 ? -12.764 -4.603 23.289 1.00 93.56 100 ASN A CA 1
ATOM 807 C C . ASN A 1 100 ? -13.871 -5.514 22.705 1.00 93.56 100 ASN A C 1
ATOM 809 O O . ASN A 1 100 ? -13.653 -6.701 22.488 1.00 93.56 100 ASN A O 1
ATOM 813 N N . ASN A 1 101 ? -15.071 -4.980 22.440 1.00 92.81 101 ASN A N 1
ATOM 814 C CA . ASN A 1 101 ? -16.206 -5.747 21.913 1.00 92.81 101 ASN A CA 1
ATOM 815 C C . ASN A 1 101 ? -16.795 -5.113 20.644 1.00 92.81 101 ASN A C 1
ATOM 817 O O . ASN A 1 101 ? -17.868 -4.507 20.667 1.00 92.81 101 ASN A O 1
ATOM 821 N N . VAL A 1 102 ? -16.066 -5.253 19.539 1.00 96.25 102 VAL A N 1
ATOM 822 C CA . VAL A 1 102 ? -16.407 -4.719 18.211 1.00 96.25 102 VAL A CA 1
ATOM 823 C C . VAL A 1 102 ? -16.416 -5.859 17.189 1.00 96.25 102 VAL A C 1
ATOM 825 O O . VAL A 1 102 ? -15.474 -6.020 16.422 1.00 96.25 102 VAL A O 1
ATOM 828 N N . PRO A 1 103 ? -17.458 -6.709 17.177 1.00 96.25 103 PRO A N 1
ATOM 829 C CA . PRO A 1 103 ? -17.431 -8.011 16.497 1.00 96.25 103 PRO A CA 1
ATOM 830 C C . PRO A 1 103 ? -17.328 -7.937 14.967 1.00 96.25 103 PRO A C 1
ATOM 832 O O . PRO A 1 103 ? -17.055 -8.948 14.329 1.00 96.25 103 PRO A O 1
ATOM 835 N N . LEU A 1 104 ? -17.573 -6.766 14.369 1.00 97.62 104 LEU A N 1
ATOM 836 C CA . LEU A 1 104 ? -17.475 -6.552 12.922 1.00 97.62 104 LEU A CA 1
ATOM 837 C C . LEU A 1 104 ? -16.206 -5.794 12.505 1.00 97.62 104 LEU A C 1
ATOM 839 O O . LEU A 1 104 ? -16.024 -5.550 11.312 1.00 97.62 104 LEU A O 1
ATOM 843 N N . LEU A 1 105 ? -15.338 -5.423 13.453 1.00 98.25 105 LEU A N 1
ATOM 844 C CA . LEU A 1 105 ? -14.121 -4.668 13.169 1.00 98.25 105 LEU A CA 1
ATOM 845 C C . LEU A 1 105 ? -13.144 -5.531 12.372 1.00 98.25 105 LEU A C 1
ATOM 847 O O . LEU A 1 105 ? -12.696 -6.567 12.854 1.00 98.25 105 LEU A O 1
ATOM 851 N N . HIS A 1 106 ? -12.782 -5.091 11.177 1.00 98.50 106 HIS A N 1
ATOM 852 C CA . HIS A 1 106 ? -11.853 -5.826 10.321 1.00 98.50 106 HIS A CA 1
ATOM 853 C C . HIS A 1 106 ? -10.717 -4.951 9.782 1.00 98.50 106 HIS A C 1
ATOM 855 O O . HIS A 1 106 ? -9.790 -5.489 9.177 1.00 98.50 106 HIS A O 1
ATOM 861 N N . GLU A 1 107 ? -10.789 -3.630 9.973 1.00 98.69 107 GLU A N 1
ATOM 862 C CA . GLU A 1 107 ? -9.798 -2.651 9.523 1.00 98.69 107 GLU A CA 1
ATOM 863 C C . GLU A 1 107 ? -9.436 -1.684 10.654 1.00 98.69 107 GLU A C 1
ATOM 865 O O . GLU A 1 107 ? -10.315 -1.070 11.267 1.00 98.69 107 GLU A O 1
ATOM 870 N N . VAL A 1 108 ? -8.135 -1.543 10.912 1.00 98.62 108 VAL A N 1
ATOM 871 C CA . VAL A 1 108 ? -7.593 -0.621 11.916 1.00 98.62 108 VAL A CA 1
ATOM 872 C C . VAL A 1 108 ? -6.478 0.218 11.305 1.00 98.62 108 VAL A C 1
ATOM 874 O O . VAL A 1 108 ? -5.585 -0.313 10.652 1.00 98.62 108 VAL A O 1
ATOM 877 N N . ILE A 1 109 ? -6.533 1.523 11.548 1.00 98.56 109 ILE A N 1
ATOM 878 C CA . ILE A 1 109 ? -5.493 2.489 11.207 1.00 98.56 109 ILE A CA 1
ATOM 879 C C . ILE A 1 109 ? -4.981 3.088 12.516 1.00 98.56 109 ILE A C 1
ATOM 881 O O . ILE A 1 109 ? -5.769 3.536 13.351 1.00 98.56 109 ILE A O 1
ATOM 885 N N . MET A 1 110 ? -3.672 3.070 12.714 1.00 97.62 110 MET A N 1
ATOM 886 C CA . MET A 1 110 ? -3.005 3.581 13.902 1.00 97.62 110 MET A CA 1
ATOM 887 C C . MET A 1 110 ? -1.861 4.495 13.485 1.00 97.62 110 MET A C 1
ATOM 889 O O . MET A 1 110 ? -0.896 4.050 12.871 1.00 97.62 110 MET A O 1
ATOM 893 N N . ILE A 1 111 ? -1.977 5.772 13.828 1.00 96.25 111 ILE A N 1
ATOM 894 C CA . ILE A 1 111 ? -1.006 6.814 13.509 1.00 96.25 111 ILE A CA 1
ATOM 895 C C . ILE A 1 111 ? -0.357 7.240 14.827 1.00 96.25 111 ILE A C 1
ATOM 897 O O . ILE A 1 111 ? -1.058 7.574 15.782 1.00 96.25 111 ILE A O 1
ATOM 901 N N . VAL A 1 112 ? 0.976 7.162 14.917 1.00 93.31 112 VAL A N 1
ATOM 902 C CA . VAL A 1 112 ? 1.778 7.525 16.112 1.00 93.31 112 VAL A CA 1
ATOM 903 C C . VAL A 1 112 ? 1.562 6.617 17.342 1.00 93.31 112 VAL A C 1
ATOM 905 O O . VAL A 1 112 ? 2.318 6.711 18.308 1.00 93.31 112 VAL A O 1
ATOM 908 N N . VAL A 1 113 ? 0.593 5.697 17.321 1.00 94.75 113 VAL A N 1
ATOM 909 C CA . VAL A 1 113 ? 0.275 4.780 18.432 1.00 94.75 113 VAL A CA 1
ATOM 910 C C . VAL A 1 113 ? 0.627 3.342 18.118 1.00 94.75 113 VAL A C 1
ATOM 912 O O . VAL A 1 113 ? 0.434 2.900 16.993 1.00 94.75 113 VAL A O 1
ATOM 915 N N . THR A 1 114 ? 1.065 2.591 19.126 1.00 93.81 114 THR A N 1
ATOM 916 C CA . THR A 1 114 ? 1.340 1.154 19.011 1.00 93.81 114 THR A CA 1
ATOM 917 C C . THR A 1 114 ? 0.071 0.318 19.208 1.00 93.81 114 THR A C 1
ATOM 919 O O . THR A 1 114 ? -0.889 0.790 19.825 1.00 93.81 114 THR A O 1
ATOM 922 N N . PRO A 1 115 ? 0.056 -0.961 18.790 1.00 94.31 115 PRO A N 1
ATOM 923 C CA . PRO A 1 115 ? -1.069 -1.854 19.060 1.00 94.31 115 PRO A CA 1
ATOM 924 C C . PRO A 1 115 ? -1.423 -1.964 20.551 1.00 94.31 115 PRO A C 1
ATOM 926 O O . PRO A 1 115 ? -2.593 -2.055 20.905 1.00 94.31 115 PRO A O 1
ATOM 929 N N . SER A 1 116 ? -0.445 -1.878 21.458 1.00 94.06 116 SER A N 1
ATOM 930 C CA . SER A 1 116 ? -0.704 -1.922 22.905 1.00 94.06 116 SER A CA 1
ATOM 931 C C . SER A 1 116 ? -1.530 -0.738 23.427 1.00 94.06 116 SER A C 1
ATOM 933 O O . SER A 1 116 ? -2.051 -0.811 24.539 1.00 94.06 116 SER A O 1
ATOM 935 N N . PHE A 1 117 ? -1.666 0.343 22.650 1.00 94.69 117 PHE A N 1
ATOM 936 C CA . PHE A 1 117 ? -2.470 1.511 23.010 1.00 94.69 117 PHE A CA 1
ATOM 937 C C . PHE A 1 117 ? -3.971 1.205 23.083 1.00 94.69 117 PHE A C 1
ATOM 939 O O . PHE A 1 117 ? -4.695 1.904 23.785 1.00 94.69 117 PHE A O 1
ATOM 946 N N . ALA A 1 118 ? -4.466 0.172 22.395 1.00 95.00 118 ALA A N 1
ATOM 947 C CA . ALA A 1 118 ? -5.886 -0.169 22.396 1.00 95.00 118 ALA A CA 1
ATOM 948 C C . ALA A 1 118 ? -6.125 -1.667 22.619 1.00 95.00 118 ALA A C 1
ATOM 950 O O . ALA A 1 118 ? -5.444 -2.529 22.069 1.00 95.00 118 ALA A O 1
ATOM 951 N N . VAL A 1 119 ? -7.157 -1.993 23.395 1.00 95.88 119 VAL A N 1
ATOM 952 C CA . VAL A 1 119 ? -7.635 -3.371 23.535 1.00 95.88 119 VAL A CA 1
ATOM 953 C C . VAL A 1 119 ? -8.651 -3.633 22.429 1.00 95.88 119 VAL A C 1
ATOM 955 O O . VAL A 1 119 ? -9.809 -3.229 22.533 1.00 95.88 119 VAL A O 1
ATOM 958 N N . LEU A 1 120 ? -8.195 -4.290 21.362 1.00 97.00 120 LEU A N 1
ATOM 959 C CA . LEU A 1 120 ? -8.989 -4.630 20.180 1.00 97.00 120 LEU A CA 1
ATOM 960 C C . LEU A 1 120 ? -9.121 -6.150 20.013 1.00 97.00 120 LEU A C 1
ATOM 962 O O . LEU A 1 120 ? -8.263 -6.904 20.483 1.00 97.00 120 LEU A O 1
ATOM 966 N N . PRO A 1 121 ? -10.151 -6.630 19.294 1.00 96.94 121 PRO A N 1
ATOM 967 C CA . PRO A 1 121 ? -10.232 -8.021 18.865 1.00 96.94 121 PRO A CA 1
ATOM 968 C C . PRO A 1 121 ? -9.249 -8.271 17.704 1.00 96.94 121 PRO A C 1
ATOM 970 O O . PRO A 1 121 ? -9.639 -8.443 16.554 1.00 96.94 121 PRO A O 1
ATOM 973 N N . TRP A 1 122 ? -7.946 -8.271 17.993 1.00 97.88 122 TRP A N 1
ATOM 974 C CA . TRP A 1 122 ? -6.871 -8.342 16.993 1.00 97.88 122 TRP A CA 1
ATOM 975 C C . TRP A 1 122 ? -6.994 -9.524 16.022 1.00 97.88 122 TRP A C 1
ATOM 977 O O . TRP A 1 122 ? -6.636 -9.419 14.852 1.00 97.88 122 TRP A O 1
ATOM 987 N N . GLN A 1 123 ? -7.553 -10.646 16.478 1.00 97.75 123 GLN A N 1
ATOM 988 C CA . GLN A 1 123 ? -7.637 -11.878 15.698 1.00 97.75 123 GLN A CA 1
ATOM 989 C C . GLN A 1 123 ? -8.617 -11.801 14.521 1.00 97.75 123 GLN A C 1
ATOM 991 O O . GLN A 1 123 ? -8.488 -12.605 13.608 1.00 97.75 123 GLN A O 1
ATOM 996 N N . GLN A 1 124 ? -9.591 -10.890 14.506 1.00 97.94 124 GLN A N 1
ATOM 997 C CA . GLN A 1 124 ? -10.539 -10.746 13.381 1.00 97.94 124 GLN A CA 1
ATOM 998 C C . GLN A 1 124 ? -10.106 -9.686 12.358 1.00 97.94 124 GLN A C 1
ATOM 1000 O O . GLN A 1 124 ? -10.769 -9.520 11.334 1.00 97.94 124 GLN A O 1
ATOM 1005 N N . LEU A 1 125 ? -9.009 -8.966 12.616 1.00 98.62 125 LEU A N 1
ATOM 1006 C CA . LEU A 1 125 ? -8.526 -7.939 11.702 1.00 98.62 125 LEU A CA 1
ATOM 1007 C C . LEU A 1 125 ? -7.955 -8.567 10.432 1.00 98.62 125 LEU A C 1
ATOM 1009 O O . LEU A 1 125 ? -7.190 -9.528 10.477 1.00 98.62 125 LEU A O 1
ATOM 1013 N N . THR A 1 126 ? -8.346 -7.987 9.301 1.00 98.75 126 THR A N 1
ATOM 1014 C CA . THR A 1 126 ? -7.908 -8.393 7.957 1.00 98.75 126 THR A CA 1
ATOM 1015 C C . THR A 1 126 ? -7.133 -7.289 7.251 1.00 98.75 126 THR A C 1
ATOM 1017 O O . THR A 1 126 ? -6.394 -7.583 6.313 1.00 98.75 126 THR A O 1
ATOM 1020 N N . LYS A 1 127 ? -7.254 -6.041 7.720 1.00 98.81 127 LYS A N 1
ATOM 1021 C CA . LYS A 1 127 ? -6.521 -4.880 7.218 1.00 98.81 127 LYS A CA 1
ATOM 1022 C C . LYS A 1 127 ? -5.922 -4.080 8.366 1.00 98.81 127 LYS A C 1
ATOM 1024 O O . LYS A 1 127 ? -6.619 -3.797 9.344 1.00 98.81 127 LYS A O 1
ATOM 1029 N N . PHE A 1 128 ? -4.666 -3.683 8.217 1.00 98.75 128 PHE A N 1
ATOM 1030 C CA . PHE A 1 128 ? -3.977 -2.854 9.194 1.00 98.75 128 PHE A CA 1
ATOM 1031 C C . PHE A 1 128 ? -3.123 -1.789 8.514 1.00 98.75 128 PHE A C 1
ATOM 1033 O O . PHE A 1 128 ? -2.409 -2.079 7.555 1.00 98.75 128 PHE A O 1
ATOM 1040 N N . THR A 1 129 ? -3.170 -0.571 9.043 1.00 98.69 129 THR A N 1
ATOM 1041 C CA . THR A 1 129 ? -2.268 0.513 8.657 1.00 98.69 129 THR A CA 1
ATOM 1042 C C . THR A 1 129 ? -1.600 1.075 9.903 1.00 98.69 129 THR A C 1
ATOM 1044 O O . THR A 1 129 ? -2.290 1.576 10.787 1.00 98.69 129 THR A O 1
ATOM 1047 N N . GLY A 1 130 ? -0.274 0.986 9.974 1.00 97.81 130 GLY A N 1
ATOM 1048 C CA . GLY A 1 130 ? 0.534 1.589 11.033 1.00 97.81 130 GLY A CA 1
ATOM 1049 C C . GLY A 1 130 ? 1.392 2.712 10.466 1.00 97.81 130 GLY A C 1
ATOM 1050 O O . GLY A 1 130 ? 2.249 2.454 9.624 1.00 97.81 130 GLY A O 1
ATOM 1051 N N . GLU A 1 131 ? 1.185 3.949 10.906 1.00 96.56 131 GLU A N 1
ATOM 1052 C CA . GLU A 1 131 ? 1.993 5.090 10.472 1.00 96.56 131 GLU A CA 1
ATOM 1053 C C . GLU A 1 131 ? 2.913 5.588 11.576 1.00 96.56 131 GLU A C 1
ATOM 1055 O O . GLU A 1 131 ? 2.492 5.741 12.726 1.00 96.56 131 GLU A O 1
ATOM 1060 N N . LEU A 1 132 ? 4.158 5.891 11.194 1.00 94.00 132 LEU A N 1
ATOM 1061 C CA . LEU A 1 132 ? 5.226 6.280 12.108 1.00 94.00 132 LEU A CA 1
ATOM 1062 C C . LEU A 1 132 ? 5.473 5.169 13.131 1.00 94.00 132 LEU A C 1
ATOM 1064 O O . LEU A 1 132 ? 5.359 5.388 14.339 1.00 94.00 132 LEU A O 1
ATOM 1068 N N . TYR A 1 133 ? 5.782 3.973 12.630 1.00 95.31 133 TYR A N 1
ATOM 1069 C CA . TYR A 1 133 ? 6.091 2.789 13.429 1.00 95.31 133 TYR A CA 1
ATOM 1070 C C . TYR A 1 133 ? 7.590 2.498 13.433 1.00 95.31 133 TYR A C 1
ATOM 1072 O O . TYR A 1 133 ? 8.258 2.581 12.408 1.00 95.31 133 TYR A O 1
ATOM 1080 N N . GLU A 1 134 ? 8.103 2.081 14.580 1.00 94.56 134 GLU A N 1
ATOM 1081 C CA . GLU A 1 134 ? 9.426 1.474 14.680 1.00 94.56 134 GLU A CA 1
ATOM 1082 C C . GLU A 1 134 ? 9.375 0.042 14.135 1.00 94.56 134 GLU A C 1
ATOM 1084 O O . GLU A 1 134 ? 8.314 -0.599 14.101 1.00 94.56 134 GLU A O 1
ATOM 1089 N N . VAL A 1 135 ? 10.528 -0.505 13.748 1.00 94.50 135 VAL A N 1
ATOM 1090 C CA . VAL A 1 135 ? 10.618 -1.874 13.210 1.00 94.50 135 VAL A CA 1
ATOM 1091 C C . VAL A 1 135 ? 10.019 -2.881 14.189 1.00 94.50 135 VAL A C 1
ATOM 1093 O O . VAL A 1 135 ? 9.196 -3.717 13.808 1.00 94.50 135 VAL A O 1
ATOM 1096 N N . LYS A 1 136 ? 10.351 -2.758 15.479 1.00 94.50 136 LYS A N 1
ATOM 1097 C CA . LYS A 1 136 ? 9.818 -3.634 16.530 1.00 94.50 136 LYS A CA 1
ATOM 1098 C C . LYS A 1 136 ? 8.293 -3.618 16.624 1.00 94.50 136 LYS A C 1
ATOM 1100 O O . LYS A 1 136 ? 7.677 -4.663 16.829 1.00 94.50 136 LYS A O 1
ATOM 1105 N N . GLU A 1 137 ? 7.688 -2.451 16.431 1.00 95.38 137 GLU A N 1
ATOM 1106 C CA . GLU A 1 137 ? 6.243 -2.246 16.522 1.00 95.38 137 GLU A CA 1
ATOM 1107 C C . GLU A 1 137 ? 5.534 -2.817 15.297 1.00 95.38 137 GLU A C 1
ATOM 1109 O O . GLU A 1 137 ? 4.468 -3.415 15.433 1.00 95.38 137 GLU A O 1
ATOM 1114 N N . CYS A 1 138 ? 6.152 -2.711 14.115 1.00 97.06 138 CYS A N 1
ATOM 1115 C CA . CYS A 1 138 ? 5.669 -3.378 12.905 1.00 97.06 138 CYS A CA 1
ATOM 1116 C C . CYS A 1 138 ? 5.599 -4.897 13.120 1.00 97.06 138 CYS A C 1
ATOM 1118 O O . CYS A 1 138 ? 4.581 -5.536 12.842 1.00 97.06 138 CYS A O 1
ATOM 1120 N N . ILE A 1 139 ? 6.670 -5.482 13.666 1.00 96.75 139 ILE A N 1
ATOM 1121 C CA . ILE A 1 139 ? 6.750 -6.923 13.921 1.00 96.75 139 ILE A CA 1
ATOM 1122 C C . ILE A 1 139 ? 5.767 -7.362 15.016 1.00 96.75 139 ILE A C 1
ATOM 1124 O O . ILE A 1 139 ? 5.125 -8.408 14.884 1.00 96.75 139 ILE A O 1
ATOM 1128 N N . GLU A 1 140 ? 5.615 -6.579 16.086 1.00 95.81 140 GLU A N 1
ATOM 1129 C CA . GLU A 1 140 ? 4.612 -6.830 17.124 1.00 95.81 140 GLU A CA 1
ATOM 1130 C C . GLU A 1 140 ? 3.189 -6.793 16.552 1.00 95.81 140 GLU A C 1
ATOM 1132 O O . GLU A 1 140 ? 2.414 -7.723 16.782 1.00 95.81 140 GLU A O 1
ATOM 1137 N N . ALA A 1 141 ? 2.868 -5.782 15.742 1.00 97.44 141 ALA A N 1
ATOM 1138 C CA . ALA A 1 141 ? 1.574 -5.659 15.085 1.00 97.44 141 ALA A CA 1
ATOM 1139 C C . ALA A 1 141 ? 1.260 -6.897 14.226 1.00 97.44 141 ALA A C 1
ATOM 1141 O O . ALA A 1 141 ? 0.220 -7.530 14.419 1.00 97.44 141 ALA A O 1
ATOM 1142 N N . ILE A 1 142 ? 2.182 -7.318 13.350 1.00 97.81 142 ILE A N 1
ATOM 1143 C CA . ILE A 1 142 ? 1.994 -8.509 12.501 1.00 97.81 142 ILE A CA 1
ATOM 1144 C C . ILE A 1 142 ? 1.716 -9.765 13.347 1.00 97.81 142 ILE A C 1
ATOM 1146 O O . ILE A 1 142 ? 0.884 -10.591 12.973 1.00 97.81 142 ILE A O 1
ATOM 1150 N N . ARG A 1 143 ? 2.372 -9.922 14.505 1.00 97.00 143 ARG A N 1
ATOM 1151 C CA . ARG A 1 143 ? 2.153 -11.075 15.402 1.00 97.00 143 ARG A CA 1
ATOM 1152 C C . ARG A 1 143 ? 0.773 -11.089 16.044 1.00 97.00 143 ARG A C 1
ATOM 1154 O O . ARG A 1 143 ? 0.226 -12.167 16.273 1.00 97.00 143 ARG A O 1
ATOM 1161 N N . LEU A 1 144 ? 0.234 -9.919 16.368 1.00 97.50 144 LEU A N 1
ATOM 1162 C CA . LEU A 1 144 ? -1.059 -9.794 17.040 1.00 97.50 144 LEU A CA 1
ATOM 1163 C C . LEU A 1 144 ? -2.238 -10.142 16.122 1.00 97.50 144 LEU A C 1
ATOM 1165 O O . LEU A 1 144 ? -3.291 -10.549 16.615 1.00 97.50 144 LEU A O 1
ATOM 1169 N N . MET A 1 145 ? -2.062 -10.016 14.804 1.00 98.06 145 MET A N 1
ATOM 1170 C CA . MET A 1 145 ? -3.135 -10.088 13.809 1.00 98.06 145 MET A CA 1
ATOM 1171 C C . MET A 1 145 ? -2.971 -11.283 12.856 1.00 98.06 145 MET A C 1
ATOM 1173 O O . MET A 1 145 ? -2.730 -11.077 11.679 1.00 98.06 145 MET A O 1
ATOM 1177 N N . PRO A 1 146 ? -3.152 -12.545 13.292 1.00 97.69 146 PRO A N 1
ATOM 1178 C CA . PRO A 1 146 ? -2.851 -13.739 12.481 1.00 97.69 146 PRO A CA 1
ATOM 1179 C C . PRO A 1 146 ? -3.718 -13.933 11.216 1.00 97.69 146 PRO A C 1
ATOM 1181 O O . PRO A 1 146 ? -3.429 -14.804 10.389 1.00 97.69 146 PRO A O 1
ATOM 1184 N N . ASN A 1 147 ? -4.805 -13.169 11.072 1.00 98.31 147 ASN A N 1
ATOM 1185 C CA . ASN A 1 147 ? -5.725 -13.222 9.931 1.00 98.31 147 ASN A CA 1
ATOM 1186 C C . ASN A 1 147 ? -5.559 -12.025 8.977 1.00 98.31 147 ASN A C 1
ATOM 1188 O O . ASN A 1 147 ? -6.426 -11.780 8.138 1.00 98.31 147 ASN A O 1
ATOM 1192 N N . LEU A 1 148 ? -4.445 -11.296 9.089 1.00 98.62 148 LEU A N 1
ATOM 1193 C CA . LEU A 1 148 ? -4.160 -10.125 8.272 1.00 98.62 148 LEU A CA 1
ATOM 1194 C C . LEU A 1 148 ? -3.974 -10.502 6.792 1.00 98.62 148 LEU A C 1
ATOM 1196 O O . LEU A 1 148 ? -3.188 -11.384 6.446 1.00 98.62 148 LEU A O 1
ATOM 1200 N N . LEU A 1 149 ? -4.718 -9.833 5.916 1.00 98.75 149 LEU A N 1
ATOM 1201 C CA . LEU A 1 149 ? -4.643 -10.003 4.463 1.00 98.75 149 LEU A CA 1
ATOM 1202 C C . LEU A 1 149 ? -3.900 -8.836 3.809 1.00 98.75 149 LEU A C 1
ATOM 1204 O O . LEU A 1 149 ? -3.218 -9.030 2.804 1.00 98.75 149 LEU A O 1
ATOM 1208 N N . GLU A 1 150 ? -4.044 -7.639 4.374 1.00 98.81 150 GLU A N 1
ATOM 1209 C CA . GLU A 1 150 ? -3.452 -6.399 3.885 1.00 98.81 150 GLU A CA 1
ATOM 1210 C C . GLU A 1 150 ? -2.801 -5.643 5.040 1.00 98.81 150 GLU A C 1
ATOM 1212 O O . GLU A 1 150 ? -3.421 -5.427 6.085 1.00 98.81 150 GLU A O 1
ATOM 1217 N N . CYS A 1 151 ? -1.554 -5.230 4.844 1.00 98.69 151 CYS A N 1
ATOM 1218 C CA . CYS A 1 151 ? -0.813 -4.469 5.832 1.00 98.69 151 CYS A CA 1
ATOM 1219 C C . CYS A 1 151 ? -0.030 -3.341 5.170 1.00 98.69 151 CYS A C 1
ATOM 1221 O O . CYS A 1 151 ? 0.722 -3.571 4.224 1.00 98.69 151 CYS A O 1
ATOM 1223 N N . VAL A 1 152 ? -0.195 -2.134 5.703 1.00 98.56 152 VAL A N 1
ATOM 1224 C CA . VAL A 1 152 ? 0.495 -0.927 5.251 1.00 98.56 152 VAL A CA 1
ATOM 1225 C C . VAL A 1 152 ? 1.277 -0.357 6.425 1.00 98.56 152 VAL A C 1
ATOM 1227 O O . VAL A 1 152 ? 0.694 -0.059 7.464 1.00 98.56 152 VAL A O 1
ATOM 1230 N N . PHE A 1 153 ? 2.585 -0.191 6.270 1.00 97.94 153 PHE A N 1
ATOM 1231 C CA . PHE A 1 153 ? 3.424 0.464 7.266 1.00 97.94 153 PHE A CA 1
ATOM 1232 C C . PHE A 1 153 ? 4.094 1.705 6.693 1.00 97.94 153 PHE A C 1
ATOM 1234 O O . PHE A 1 153 ? 4.640 1.658 5.596 1.00 97.94 153 PHE A O 1
ATOM 1241 N N . SER A 1 154 ? 4.099 2.788 7.468 1.00 96.44 154 SER A N 1
ATOM 1242 C CA . SER A 1 154 ? 5.096 3.853 7.362 1.00 96.44 154 SER A CA 1
ATOM 1243 C C . SER A 1 154 ? 6.073 3.682 8.522 1.00 96.44 154 SER A C 1
ATOM 1245 O O . SER A 1 154 ? 5.740 3.995 9.669 1.00 96.44 154 SER A O 1
ATOM 1247 N N . ALA A 1 155 ? 7.230 3.092 8.233 1.00 95.38 155 ALA A N 1
ATOM 1248 C CA . ALA A 1 155 ? 8.193 2.627 9.216 1.00 95.38 155 ALA A CA 1
ATOM 1249 C C . ALA A 1 155 ? 9.446 3.512 9.271 1.00 95.38 155 ALA A C 1
ATOM 1251 O O . ALA A 1 155 ? 9.850 4.128 8.283 1.00 95.38 155 ALA A O 1
ATOM 1252 N N . PHE A 1 156 ? 10.082 3.554 10.436 1.00 93.19 156 PHE A N 1
ATOM 1253 C CA . PHE A 1 156 ? 11.382 4.181 10.642 1.00 93.19 156 PHE A CA 1
ATOM 1254 C C . PHE A 1 156 ? 12.248 3.338 11.582 1.00 93.19 156 PHE A C 1
ATOM 1256 O O . PHE A 1 156 ? 11.755 2.456 12.287 1.00 93.19 156 PHE A O 1
ATOM 1263 N N . VAL A 1 157 ? 13.552 3.608 11.573 1.00 90.50 157 VAL A N 1
ATOM 1264 C CA . VAL A 1 157 ? 14.542 2.926 12.417 1.00 90.50 157 VAL A CA 1
ATOM 1265 C C . VAL A 1 157 ? 14.936 3.824 13.580 1.00 90.50 157 VAL A C 1
ATOM 1267 O O . VAL A 1 157 ? 15.130 5.026 13.400 1.00 90.50 157 VAL A O 1
ATOM 1270 N N . THR A 1 158 ? 15.100 3.231 14.757 1.00 89.12 158 THR A N 1
ATOM 1271 C CA . THR A 1 158 ? 15.707 3.864 15.934 1.00 89.12 158 THR A CA 1
ATOM 1272 C C . THR A 1 158 ? 17.002 3.160 16.327 1.00 89.12 158 THR A C 1
ATOM 1274 O O . THR A 1 158 ? 17.220 2.006 15.964 1.00 89.12 158 THR A O 1
ATOM 1277 N N . ASP A 1 159 ? 17.849 3.823 17.119 1.00 84.50 159 ASP A N 1
ATOM 1278 C CA . ASP A 1 159 ? 19.097 3.232 17.637 1.00 84.50 159 ASP A CA 1
ATOM 1279 C C . ASP A 1 159 ? 18.863 1.964 18.492 1.00 84.50 159 ASP A C 1
ATOM 1281 O O . ASP A 1 159 ? 19.788 1.181 18.703 1.00 84.50 159 ASP A O 1
ATOM 1285 N N . ASP A 1 160 ? 17.635 1.749 18.980 1.00 80.44 160 ASP A N 1
ATOM 1286 C CA . ASP A 1 160 ? 17.253 0.606 19.817 1.00 80.44 160 ASP A CA 1
ATOM 1287 C C . ASP A 1 160 ? 16.770 -0.622 19.011 1.00 80.44 160 ASP A C 1
ATOM 1289 O O . ASP A 1 160 ? 16.491 -1.677 19.598 1.00 80.44 160 ASP A O 1
ATOM 1293 N N . ASP A 1 161 ? 16.657 -0.518 17.682 1.00 76.62 161 ASP A N 1
ATOM 1294 C CA . ASP A 1 161 ? 16.160 -1.592 16.816 1.00 76.62 161 ASP A CA 1
ATOM 1295 C C . ASP A 1 161 ? 17.261 -2.620 16.486 1.00 76.62 161 ASP A C 1
ATOM 1297 O O . ASP A 1 161 ? 17.752 -2.729 15.363 1.00 76.62 161 ASP A O 1
ATOM 1301 N N . ASP A 1 162 ? 17.623 -3.447 17.471 1.00 80.69 162 ASP A N 1
ATOM 1302 C CA . ASP A 1 162 ? 18.419 -4.658 17.229 1.00 80.69 162 ASP A CA 1
ATOM 1303 C C . ASP A 1 162 ? 17.553 -5.704 16.496 1.00 80.69 162 ASP A C 1
ATOM 1305 O O . ASP A 1 162 ? 16.859 -6.512 17.127 1.00 80.69 162 ASP A O 1
ATOM 1309 N N . ALA A 1 163 ? 17.609 -5.715 15.160 1.00 74.75 163 ALA A N 1
ATOM 1310 C CA . ALA A 1 163 ? 16.870 -6.647 14.296 1.00 74.75 163 ALA A CA 1
ATOM 1311 C C . ALA A 1 163 ? 17.010 -8.125 14.730 1.00 74.75 163 ALA A C 1
ATOM 1313 O O . ALA A 1 163 ? 16.038 -8.888 14.710 1.00 74.75 163 ALA A O 1
ATOM 1314 N N . ASP A 1 164 ? 18.191 -8.506 15.228 1.00 80.38 164 ASP A N 1
ATOM 1315 C CA . ASP A 1 164 ? 18.512 -9.858 15.700 1.00 80.38 164 ASP A CA 1
ATOM 1316 C C . ASP A 1 164 ? 17.638 -10.332 16.875 1.00 80.38 164 ASP A C 1
ATOM 1318 O O . ASP A 1 164 ? 17.515 -11.535 17.121 1.00 80.38 164 ASP A O 1
ATOM 1322 N N . ARG A 1 165 ? 17.002 -9.413 17.616 1.00 87.31 165 ARG A N 1
ATOM 1323 C CA . ARG A 1 165 ? 16.185 -9.757 18.791 1.00 87.31 165 ARG A CA 1
ATOM 1324 C C . ARG A 1 165 ? 14.792 -10.243 18.437 1.00 87.31 165 ARG A C 1
ATOM 1326 O O . ARG A 1 165 ? 14.189 -10.967 19.229 1.00 87.31 165 ARG A O 1
ATOM 1333 N N . PHE A 1 166 ? 14.254 -9.834 17.291 1.00 83.94 166 PHE A N 1
ATOM 1334 C CA . PHE A 1 166 ? 12.857 -10.113 16.987 1.00 83.94 166 PHE A CA 1
ATOM 1335 C C . PHE A 1 166 ? 12.671 -11.540 16.487 1.00 83.94 166 PHE A C 1
ATOM 1337 O O . PHE A 1 166 ? 11.657 -12.148 16.814 1.00 83.94 166 PHE A O 1
ATOM 1344 N N . GLY A 1 167 ? 13.640 -12.115 15.776 1.00 90.88 167 GLY A N 1
ATOM 1345 C CA . GLY A 1 167 ? 13.449 -13.382 15.072 1.00 90.88 167 GLY A CA 1
ATOM 1346 C C . GLY A 1 167 ? 12.400 -13.271 13.956 1.00 90.88 167 GLY A C 1
ATOM 1347 O O . GLY A 1 167 ? 11.589 -12.345 13.912 1.00 90.88 167 GLY A O 1
ATOM 1348 N N . THR A 1 168 ? 12.406 -14.225 13.030 1.00 94.94 168 THR A N 1
ATOM 1349 C CA . THR A 1 168 ? 11.534 -14.169 11.850 1.00 94.94 168 THR A CA 1
ATOM 1350 C C . THR A 1 168 ? 10.066 -14.443 12.201 1.00 94.94 168 THR A C 1
ATOM 1352 O O . THR A 1 168 ? 9.753 -15.374 12.945 1.00 94.94 168 THR A O 1
ATOM 1355 N N . VAL A 1 169 ? 9.146 -13.663 11.630 1.00 96.81 169 VAL A N 1
ATOM 1356 C CA . VAL A 1 169 ? 7.692 -13.822 11.767 1.00 96.81 169 VAL A CA 1
ATOM 1357 C C . VAL A 1 169 ? 7.085 -14.333 10.471 1.00 96.81 169 VAL A C 1
ATOM 1359 O O . VAL A 1 169 ? 7.221 -13.716 9.421 1.00 96.81 169 VAL A O 1
ATOM 1362 N N . SER A 1 170 ? 6.365 -15.449 10.549 1.00 97.69 170 SER A N 1
ATOM 1363 C CA . SER A 1 170 ? 5.624 -15.994 9.413 1.00 97.69 170 SER A CA 1
ATOM 1364 C C . SER A 1 170 ? 4.158 -15.581 9.481 1.00 97.69 170 SER A C 1
ATOM 1366 O O . SER A 1 170 ? 3.496 -15.852 10.481 1.00 97.69 170 SER A O 1
ATOM 1368 N N . HIS A 1 171 ? 3.632 -15.003 8.400 1.00 97.62 171 HIS A N 1
ATOM 1369 C CA . HIS A 1 171 ? 2.223 -14.634 8.275 1.00 97.62 171 HIS A CA 1
ATOM 1370 C C . HIS A 1 171 ? 1.601 -15.287 7.024 1.00 97.62 171 HIS A C 1
ATOM 1372 O O . HIS A 1 171 ? 1.696 -14.740 5.923 1.00 97.62 171 HIS A O 1
ATOM 1378 N N . PRO A 1 172 ? 0.966 -16.469 7.154 1.00 97.88 172 PRO A N 1
ATOM 1379 C CA . PRO A 1 172 ? 0.605 -17.303 6.007 1.00 97.88 172 PRO A CA 1
ATOM 1380 C C . PRO A 1 172 ? -0.514 -16.732 5.135 1.00 97.88 172 PRO A C 1
ATOM 1382 O O . PRO A 1 172 ? -0.614 -17.121 3.979 1.00 97.88 172 PRO A O 1
ATOM 1385 N N . ASN A 1 173 ? -1.339 -15.825 5.661 1.00 98.31 173 ASN A N 1
ATOM 1386 C CA . ASN A 1 173 ? -2.497 -15.276 4.949 1.00 98.31 173 ASN A CA 1
ATOM 1387 C C . ASN A 1 173 ? -2.241 -13.889 4.337 1.00 98.31 173 ASN A C 1
ATOM 1389 O O . ASN A 1 173 ? -3.137 -13.347 3.700 1.00 98.31 173 ASN A O 1
ATOM 1393 N N . MET A 1 174 ? -1.047 -13.312 4.530 1.00 98.69 174 MET A N 1
ATOM 1394 C CA . MET A 1 174 ? -0.742 -11.968 4.030 1.00 98.69 174 MET A CA 1
ATOM 1395 C C . MET A 1 174 ? -0.729 -11.985 2.500 1.00 98.69 174 MET A C 1
ATOM 1397 O O . MET A 1 174 ? 0.052 -12.735 1.920 1.00 98.69 174 MET A O 1
ATOM 1401 N N . GLN A 1 175 ? -1.566 -11.163 1.865 1.00 98.75 175 GLN A N 1
ATOM 1402 C CA . GLN A 1 175 ? -1.685 -11.054 0.405 1.00 98.75 175 GLN A CA 1
ATOM 1403 C C . GLN A 1 175 ? -1.136 -9.727 -0.121 1.00 98.75 175 GLN A C 1
ATOM 1405 O O . GLN A 1 175 ? -0.569 -9.695 -1.211 1.00 98.75 175 GLN A O 1
ATOM 1410 N N . HIS A 1 176 ? -1.271 -8.648 0.650 1.00 98.81 176 HIS A N 1
ATOM 1411 C CA . HIS A 1 176 ? -0.849 -7.306 0.258 1.00 98.81 176 HIS A CA 1
ATOM 1412 C C . HIS A 1 176 ? 0.014 -6.701 1.359 1.00 98.81 176 HIS A C 1
ATOM 1414 O O . HIS A 1 176 ? -0.425 -6.585 2.504 1.00 98.81 176 HIS A O 1
ATOM 1420 N N . PHE A 1 177 ? 1.238 -6.319 1.011 1.00 98.62 177 PHE A N 1
ATOM 1421 C CA . PHE A 1 177 ? 2.164 -5.682 1.933 1.00 98.62 177 PHE A CA 1
ATOM 1422 C C . PHE A 1 177 ? 2.737 -4.420 1.300 1.00 98.62 177 PHE A C 1
ATOM 1424 O O . PHE A 1 177 ? 3.391 -4.491 0.258 1.00 98.62 177 PHE A O 1
ATOM 1431 N N . THR A 1 178 ? 2.496 -3.282 1.945 1.00 98.25 178 THR A N 1
ATOM 1432 C CA . THR A 1 178 ? 3.061 -1.988 1.565 1.00 98.25 178 THR A CA 1
ATOM 1433 C C . THR A 1 178 ? 3.953 -1.493 2.692 1.00 98.25 178 THR A C 1
ATOM 1435 O O . THR A 1 178 ? 3.504 -1.339 3.827 1.00 98.25 178 THR A O 1
ATOM 1438 N N . LEU A 1 179 ? 5.212 -1.223 2.374 1.00 97.25 179 LEU A N 1
ATOM 1439 C CA . LEU A 1 179 ? 6.203 -0.687 3.293 1.00 97.25 179 LEU A CA 1
ATOM 1440 C C . LEU A 1 179 ? 6.705 0.652 2.760 1.00 97.25 179 LEU A C 1
ATOM 1442 O O . LEU A 1 179 ? 7.366 0.697 1.732 1.00 97.25 179 LEU A O 1
ATOM 1446 N N . SER A 1 180 ? 6.418 1.735 3.469 1.00 96.06 180 SER A N 1
ATOM 1447 C CA . SER A 1 180 ? 7.044 3.030 3.241 1.00 96.06 180 SER A CA 1
ATOM 1448 C C . SER A 1 180 ? 8.065 3.288 4.335 1.00 96.06 180 SER A C 1
ATOM 1450 O O . SER A 1 180 ? 7.709 3.341 5.505 1.00 96.06 180 SER A O 1
ATOM 1452 N N . GLU A 1 181 ? 9.322 3.480 3.975 1.00 93.06 181 GLU A N 1
ATOM 1453 C CA . GLU A 1 181 ? 10.368 3.893 4.904 1.00 93.06 181 GLU A CA 1
ATOM 1454 C C . GLU A 1 181 ? 10.424 5.426 4.963 1.00 93.06 181 GLU A C 1
ATOM 1456 O O . GLU A 1 181 ? 10.242 6.111 3.954 1.00 93.06 181 GLU A O 1
ATOM 1461 N N . SER A 1 182 ? 10.597 5.983 6.161 1.00 88.88 182 SER A N 1
ATOM 1462 C CA . SER A 1 182 ? 10.691 7.428 6.372 1.00 88.88 182 SER A CA 1
ATOM 1463 C C . SER A 1 182 ? 12.118 7.833 6.726 1.00 88.88 182 SER A C 1
ATOM 1465 O O . SER A 1 182 ? 12.541 7.709 7.877 1.00 88.88 182 SER A O 1
ATOM 1467 N N . THR A 1 183 ? 12.811 8.450 5.771 1.00 83.62 183 THR A N 1
ATOM 1468 C CA . THR A 1 183 ? 14.193 8.937 5.940 1.00 83.62 183 THR A CA 1
ATOM 1469 C C . THR A 1 183 ? 14.304 10.168 6.840 1.00 83.62 183 THR A C 1
ATOM 1471 O O . THR A 1 183 ? 15.384 10.515 7.313 1.00 83.62 183 THR A O 1
ATOM 1474 N N . LEU A 1 184 ? 13.170 10.812 7.154 1.00 84.44 184 LEU A N 1
ATOM 1475 C CA . LEU A 1 184 ? 13.111 11.978 8.044 1.00 84.44 184 LEU A CA 1
ATOM 1476 C C . LEU A 1 184 ? 13.661 11.700 9.450 1.00 84.44 184 LEU A C 1
ATOM 1478 O O . LEU A 1 184 ? 14.097 12.634 10.123 1.00 84.44 184 LEU A O 1
ATOM 1482 N N . TYR A 1 185 ? 13.611 10.443 9.901 1.00 82.19 185 TYR A N 1
ATOM 1483 C CA . TYR A 1 185 ? 14.028 10.049 11.249 1.00 82.19 185 TYR A CA 1
ATOM 1484 C C . TYR A 1 185 ? 15.341 9.266 11.264 1.00 82.19 185 TYR A C 1
ATOM 1486 O O . TYR A 1 185 ? 16.066 9.333 12.253 1.00 82.19 185 TYR A O 1
ATOM 1494 N N . SER A 1 186 ? 15.652 8.541 10.188 1.00 81.75 186 SER A N 1
ATOM 1495 C CA . SER A 1 186 ? 16.849 7.712 10.093 1.00 81.75 186 SER A CA 1
ATOM 1496 C C . SER A 1 186 ? 17.240 7.489 8.631 1.00 81.75 186 SER A C 1
ATOM 1498 O O . SER A 1 186 ? 16.359 7.197 7.826 1.00 81.75 186 SER A O 1
ATOM 1500 N N . PRO A 1 187 ? 18.536 7.574 8.279 1.00 80.25 187 PRO A N 1
ATOM 1501 C CA . PRO A 1 187 ? 19.021 7.261 6.935 1.00 80.25 187 PRO A CA 1
ATOM 1502 C C . PRO A 1 187 ? 19.137 5.748 6.672 1.00 80.25 187 PRO A C 1
ATOM 1504 O O . PRO A 1 187 ? 19.602 5.346 5.611 1.00 80.25 187 PRO A O 1
ATOM 1507 N N . PHE A 1 188 ? 18.811 4.897 7.650 1.00 83.44 188 PHE A N 1
ATOM 1508 C CA . PHE A 1 188 ? 19.001 3.451 7.552 1.00 83.44 188 PHE A CA 1
ATOM 1509 C C . PHE A 1 188 ? 17.725 2.742 7.084 1.00 83.44 188 PHE A C 1
ATOM 1511 O O . PHE A 1 188 ? 16.632 3.055 7.559 1.00 83.44 188 PHE A O 1
ATOM 1518 N N . SER A 1 189 ? 17.882 1.738 6.213 1.00 85.12 189 SER A N 1
ATOM 1519 C CA . SER A 1 189 ? 16.798 0.824 5.832 1.00 85.12 189 SER A CA 1
ATOM 1520 C C . SER A 1 189 ? 16.261 0.059 7.047 1.00 85.12 189 SER A C 1
ATOM 1522 O O . SER A 1 189 ? 17.018 -0.336 7.941 1.00 85.12 189 SER A O 1
ATOM 1524 N N . THR A 1 190 ? 14.948 -0.183 7.067 1.00 86.62 190 THR A N 1
ATOM 1525 C CA . THR A 1 190 ? 14.258 -0.864 8.172 1.00 86.62 190 THR A CA 1
ATOM 1526 C C . THR A 1 190 ? 14.557 -2.353 8.251 1.00 86.62 190 THR A C 1
ATOM 1528 O O . THR A 1 190 ? 14.328 -2.975 9.291 1.00 86.62 190 THR A O 1
ATOM 1531 N N . LYS A 1 191 ? 15.052 -2.940 7.157 1.00 91.69 191 LYS A N 1
ATOM 1532 C CA . LYS A 1 191 ? 15.309 -4.377 7.017 1.00 91.69 191 LYS A CA 1
ATOM 1533 C C . LYS A 1 191 ? 14.113 -5.262 7.391 1.00 91.69 191 LYS A C 1
ATOM 1535 O O . LYS A 1 191 ? 14.287 -6.420 7.788 1.00 91.69 191 LYS A O 1
ATOM 1540 N N . ILE A 1 192 ? 12.885 -4.735 7.311 1.00 95.31 192 ILE A N 1
ATOM 1541 C CA . ILE A 1 192 ? 11.668 -5.448 7.729 1.00 95.31 192 ILE A CA 1
ATOM 1542 C C . ILE A 1 192 ? 11.477 -6.730 6.918 1.00 95.31 192 ILE A C 1
ATOM 1544 O O . ILE A 1 192 ? 11.026 -7.734 7.477 1.00 95.31 192 ILE A O 1
ATOM 1548 N N . LEU A 1 193 ? 11.852 -6.754 5.634 1.00 96.00 193 LEU A N 1
ATOM 1549 C CA . LEU A 1 193 ? 11.693 -7.950 4.813 1.00 96.00 193 LEU A CA 1
ATOM 1550 C C . LEU A 1 193 ? 12.609 -9.078 5.273 1.00 96.00 193 LEU A C 1
ATOM 1552 O O . LEU A 1 193 ? 12.249 -10.236 5.079 1.00 96.00 193 LEU A O 1
ATOM 1556 N N . THR A 1 194 ? 13.736 -8.802 5.937 1.00 95.06 194 THR A N 1
ATOM 1557 C CA . THR A 1 194 ? 14.576 -9.846 6.563 1.00 95.06 194 THR A CA 1
ATOM 1558 C C . THR A 1 194 ? 13.885 -10.543 7.744 1.00 95.06 194 THR A C 1
ATOM 1560 O O . THR A 1 194 ? 14.160 -11.710 8.033 1.00 95.06 194 THR A O 1
ATOM 1563 N N . LEU A 1 195 ? 12.931 -9.861 8.385 1.00 96.44 195 LEU A N 1
ATOM 1564 C CA . LEU A 1 195 ? 12.262 -10.300 9.609 1.00 96.44 195 LEU A CA 1
ATOM 1565 C C . LEU A 1 195 ? 10.923 -10.996 9.360 1.00 96.44 195 LEU A C 1
ATOM 1567 O O . LEU A 1 195 ? 10.326 -11.514 10.303 1.00 96.44 195 LEU A O 1
ATOM 1571 N N . VAL A 1 196 ? 10.439 -11.050 8.118 1.00 97.81 196 VAL A N 1
ATOM 1572 C CA . 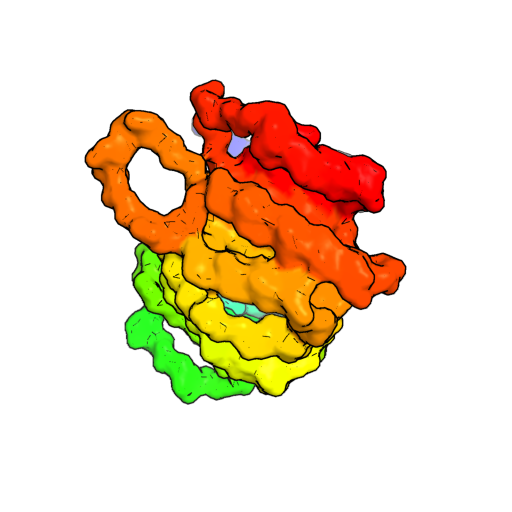VAL A 1 196 ? 9.110 -11.593 7.803 1.00 97.81 196 VAL A CA 1
ATOM 1573 C C . VAL A 1 196 ? 9.142 -12.727 6.780 1.00 97.81 196 VAL A C 1
ATOM 1575 O O . VAL A 1 196 ? 10.115 -12.942 6.056 1.00 97.81 196 VAL A O 1
ATOM 1578 N N . THR A 1 197 ? 8.081 -13.530 6.757 1.00 98.31 197 THR A N 1
ATOM 1579 C CA . THR A 1 197 ? 7.849 -14.597 5.777 1.00 98.31 197 THR A CA 1
ATOM 1580 C C . THR A 1 197 ? 6.373 -14.618 5.399 1.00 98.31 197 THR A C 1
ATOM 1582 O O . THR A 1 197 ? 5.519 -14.893 6.244 1.00 98.31 197 THR A O 1
ATOM 1585 N N . PHE A 1 198 ? 6.064 -14.322 4.136 1.00 98.50 198 PHE A N 1
ATOM 1586 C CA . PHE A 1 198 ? 4.696 -14.135 3.640 1.00 98.50 198 PHE A CA 1
ATOM 1587 C C . PHE A 1 198 ? 4.416 -15.061 2.447 1.00 98.50 198 PHE A C 1
ATOM 1589 O O . PHE A 1 198 ? 4.470 -14.625 1.299 1.00 98.50 198 PHE A O 1
ATOM 1596 N N . PRO A 1 199 ? 4.126 -16.352 2.682 1.00 98.38 199 PRO A N 1
ATOM 1597 C CA . PRO A 1 199 ? 4.040 -17.340 1.607 1.00 98.38 199 PRO A CA 1
ATOM 1598 C C . PRO A 1 199 ? 2.840 -17.174 0.666 1.00 98.38 199 PRO A C 1
ATOM 1600 O O . PRO A 1 199 ? 2.840 -17.763 -0.408 1.00 98.38 199 PRO A O 1
ATOM 1603 N N . SER A 1 200 ? 1.838 -16.372 1.035 1.00 98.50 200 SER A N 1
ATOM 1604 C CA . SER A 1 200 ? 0.677 -16.069 0.182 1.00 98.50 200 SER A CA 1
ATOM 1605 C C . SER A 1 200 ? 0.717 -14.658 -0.412 1.00 98.50 200 SER A C 1
ATOM 1607 O O . SER A 1 200 ? -0.307 -14.183 -0.895 1.00 98.50 200 SER A O 1
ATOM 1609 N N . LEU A 1 201 ? 1.866 -13.970 -0.359 1.00 98.69 201 LEU A N 1
ATOM 1610 C CA . LEU A 1 201 ? 1.952 -12.578 -0.793 1.00 98.69 201 LEU A CA 1
ATOM 1611 C C . LEU A 1 201 ? 1.756 -12.456 -2.310 1.00 98.69 201 LEU A C 1
ATOM 1613 O O . LEU A 1 201 ? 2.508 -13.031 -3.093 1.00 98.69 201 LEU A O 1
ATOM 1617 N N . GLU A 1 202 ? 0.765 -11.671 -2.722 1.00 98.69 202 GLU A N 1
ATOM 1618 C CA . GLU A 1 202 ? 0.463 -11.387 -4.127 1.00 98.69 202 GLU A CA 1
ATOM 1619 C C . GLU A 1 202 ? 0.958 -10.000 -4.547 1.00 98.69 202 GLU A C 1
ATOM 1621 O O . GLU A 1 202 ? 1.347 -9.810 -5.699 1.00 98.69 202 GLU A O 1
ATOM 1626 N N . THR A 1 203 ? 0.968 -9.040 -3.621 1.00 98.62 203 THR A N 1
ATOM 1627 C CA . THR A 1 203 ? 1.381 -7.657 -3.876 1.00 98.62 203 THR A CA 1
ATOM 1628 C C . THR A 1 203 ? 2.396 -7.201 -2.839 1.00 98.62 203 THR A C 1
ATOM 1630 O O . THR A 1 203 ? 2.119 -7.243 -1.640 1.00 98.62 203 THR A O 1
ATOM 1633 N N . LEU A 1 204 ? 3.546 -6.734 -3.321 1.00 98.31 204 LEU A N 1
ATOM 1634 C CA . LEU A 1 204 ? 4.595 -6.110 -2.523 1.00 98.31 204 LEU A CA 1
ATOM 1635 C C . LEU A 1 204 ? 4.867 -4.709 -3.064 1.00 98.31 204 LEU A C 1
ATOM 1637 O O . LEU A 1 204 ? 5.233 -4.554 -4.229 1.00 98.31 204 LEU A O 1
ATOM 1641 N N . GLU A 1 205 ? 4.704 -3.701 -2.218 1.00 97.81 205 GLU A N 1
ATOM 1642 C CA . GLU A 1 205 ? 5.029 -2.313 -2.538 1.00 97.81 205 GLU A CA 1
ATOM 1643 C C . GLU A 1 205 ? 6.008 -1.774 -1.501 1.00 97.81 205 GLU A C 1
ATOM 1645 O O . GLU A 1 205 ? 5.777 -1.895 -0.300 1.00 97.81 205 GLU A O 1
ATOM 1650 N N . ILE A 1 206 ? 7.114 -1.201 -1.959 1.00 95.69 206 ILE A N 1
ATOM 1651 C CA . ILE A 1 206 ? 8.173 -0.678 -1.100 1.00 95.69 206 ILE A CA 1
ATOM 1652 C C . ILE A 1 206 ? 8.461 0.739 -1.555 1.00 95.69 206 ILE A C 1
ATOM 1654 O O . ILE A 1 206 ? 8.698 0.958 -2.739 1.00 95.69 206 ILE A O 1
ATOM 1658 N N . SER A 1 207 ? 8.437 1.706 -0.647 1.00 94.62 207 SER A N 1
ATOM 1659 C CA . SER A 1 207 ? 8.689 3.108 -0.961 1.00 94.62 207 SER A CA 1
ATOM 1660 C C . SER A 1 207 ? 9.558 3.794 0.078 1.00 94.62 207 SER A C 1
ATOM 1662 O O . SER A 1 207 ? 9.633 3.356 1.217 1.00 94.62 207 SER A O 1
ATOM 1664 N N . GLY A 1 208 ? 10.192 4.898 -0.307 1.00 89.06 208 GLY A N 1
ATOM 1665 C CA . GLY A 1 208 ? 10.877 5.800 0.617 1.00 89.06 208 GLY A CA 1
ATOM 1666 C C . GLY A 1 208 ? 12.175 5.262 1.226 1.00 89.06 208 GLY A C 1
ATOM 1667 O O . GLY A 1 208 ? 12.678 5.821 2.191 1.00 89.06 208 GLY A O 1
ATOM 1668 N N . THR A 1 209 ? 12.727 4.190 0.669 1.00 85.25 209 THR A N 1
ATOM 1669 C CA . THR A 1 209 ? 14.031 3.666 1.077 1.00 85.25 209 THR A CA 1
ATOM 1670 C C . THR A 1 209 ? 15.149 4.349 0.285 1.00 85.25 209 THR A C 1
ATOM 1672 O O . THR A 1 209 ? 15.023 4.525 -0.932 1.00 85.25 209 THR A O 1
ATOM 1675 N N . ASP A 1 210 ? 16.219 4.761 0.964 1.00 81.81 210 ASP A N 1
ATOM 1676 C CA . ASP A 1 210 ? 17.422 5.318 0.321 1.00 81.81 210 ASP A CA 1
ATOM 1677 C C . ASP A 1 210 ? 18.405 4.222 -0.113 1.00 81.81 210 ASP A C 1
ATOM 1679 O O . ASP A 1 210 ? 19.204 4.433 -1.022 1.00 81.81 210 ASP A O 1
ATOM 1683 N N . ASP A 1 211 ? 18.326 3.047 0.515 1.00 79.56 211 ASP A N 1
ATOM 1684 C CA . ASP A 1 211 ? 19.266 1.937 0.349 1.00 79.56 211 ASP A CA 1
ATOM 1685 C C . ASP A 1 211 ? 18.487 0.629 0.178 1.00 79.56 211 ASP A C 1
ATOM 1687 O O . ASP A 1 211 ? 18.388 -0.203 1.083 1.00 79.56 211 ASP A O 1
ATOM 1691 N N . PHE A 1 212 ? 17.834 0.489 -0.979 1.00 83.56 212 PHE A N 1
ATOM 1692 C CA . PHE A 1 212 ? 17.112 -0.737 -1.296 1.00 83.56 212 PHE A CA 1
ATOM 1693 C C . PHE A 1 212 ? 18.100 -1.875 -1.571 1.00 83.56 212 PHE A C 1
ATOM 1695 O O . PHE A 1 212 ? 18.691 -1.952 -2.652 1.00 83.56 212 PHE A O 1
ATOM 1702 N N . ASP A 1 213 ? 18.217 -2.790 -0.614 1.00 86.25 213 ASP A N 1
ATOM 1703 C CA . ASP A 1 213 ? 19.093 -3.949 -0.714 1.00 86.25 213 ASP A CA 1
ATOM 1704 C C . ASP A 1 213 ? 18.434 -5.091 -1.515 1.00 86.25 213 ASP A C 1
ATOM 1706 O O . ASP A 1 213 ? 17.444 -5.712 -1.108 1.00 86.25 213 ASP A O 1
ATOM 1710 N N . ALA A 1 214 ? 19.008 -5.405 -2.678 1.00 86.69 214 ALA A N 1
ATOM 1711 C CA . ALA A 1 214 ? 18.561 -6.521 -3.505 1.00 86.69 214 ALA A CA 1
ATOM 1712 C C . ALA A 1 214 ? 18.733 -7.886 -2.807 1.00 86.69 214 ALA A C 1
ATOM 1714 O O . ALA A 1 214 ? 17.954 -8.805 -3.078 1.00 86.69 214 ALA A O 1
ATOM 1715 N N . GLU A 1 215 ? 19.717 -8.030 -1.911 1.00 89.38 215 GLU A N 1
ATOM 1716 C CA . GLU A 1 215 ? 19.941 -9.252 -1.132 1.00 89.38 215 GLU A CA 1
ATOM 1717 C C . GLU A 1 215 ? 18.845 -9.459 -0.080 1.00 89.38 215 GLU A C 1
ATOM 1719 O O . GLU A 1 215 ? 18.446 -10.600 0.187 1.00 89.38 215 GLU A O 1
ATOM 1724 N N . GLU A 1 216 ? 18.301 -8.375 0.481 1.00 91.44 216 GLU A N 1
ATOM 1725 C CA . GLU A 1 216 ? 17.149 -8.433 1.379 1.00 91.44 216 GLU A CA 1
ATOM 1726 C C . GLU A 1 216 ? 15.912 -8.961 0.642 1.00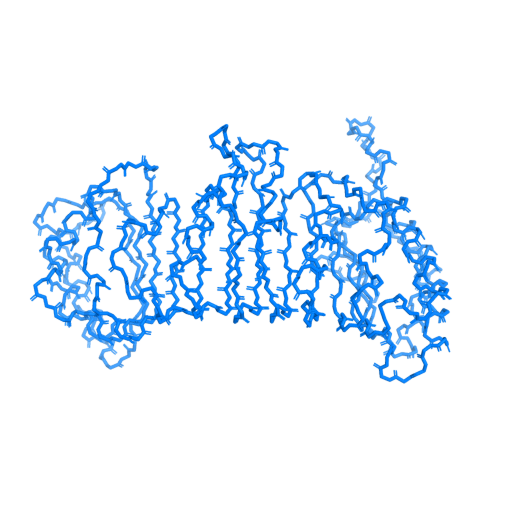 91.44 216 GLU A C 1
ATOM 1728 O O . GLU A 1 216 ? 15.249 -9.888 1.132 1.00 91.44 216 GLU A O 1
ATOM 1733 N N . LEU A 1 217 ? 15.627 -8.425 -0.552 1.00 93.38 217 LEU A N 1
ATOM 1734 C CA . LEU A 1 217 ? 14.521 -8.907 -1.378 1.00 93.38 217 LEU A CA 1
ATOM 1735 C C . LEU A 1 217 ? 14.727 -10.374 -1.776 1.00 93.38 217 LEU A C 1
ATOM 1737 O O . LEU A 1 217 ? 13.799 -11.168 -1.636 1.00 93.38 217 LEU A O 1
ATOM 1741 N N . ASP A 1 218 ? 15.924 -10.754 -2.232 1.00 93.25 218 ASP A N 1
ATOM 1742 C CA . ASP A 1 218 ? 16.236 -12.144 -2.592 1.00 93.25 218 ASP A CA 1
ATOM 1743 C C . ASP A 1 218 ? 16.009 -13.088 -1.408 1.00 93.25 218 ASP A C 1
ATOM 1745 O O . ASP A 1 218 ? 15.283 -14.078 -1.510 1.00 93.25 218 ASP A O 1
ATOM 1749 N N . SER A 1 219 ? 16.546 -12.731 -0.241 1.00 93.56 219 SER A N 1
ATOM 1750 C CA . SER A 1 219 ? 16.382 -13.498 0.992 1.00 93.56 219 SER A CA 1
ATOM 1751 C C . SER A 1 219 ? 14.907 -13.641 1.373 1.00 93.56 219 SER A C 1
ATOM 1753 O O . SER A 1 219 ? 14.464 -14.722 1.770 1.00 93.56 219 SER A O 1
ATOM 1755 N N . PHE A 1 220 ? 14.122 -12.570 1.246 1.00 96.44 220 PHE A N 1
ATOM 1756 C CA . PHE A 1 220 ? 12.681 -12.606 1.478 1.00 96.44 220 PHE A CA 1
ATOM 1757 C C . PHE A 1 220 ? 11.957 -13.533 0.493 1.00 96.44 220 PHE A C 1
ATOM 1759 O O . PHE A 1 220 ? 11.135 -14.350 0.923 1.00 96.44 220 PHE A O 1
ATOM 1766 N N . LEU A 1 221 ? 12.269 -13.444 -0.803 1.00 96.62 221 LEU A N 1
ATOM 1767 C CA . LEU A 1 221 ? 11.662 -14.269 -1.849 1.00 96.62 221 LEU A CA 1
ATOM 1768 C C . LEU A 1 221 ? 12.018 -15.746 -1.683 1.00 96.62 221 LEU A C 1
ATOM 1770 O O . LEU A 1 221 ? 11.138 -16.593 -1.811 1.00 96.62 221 LEU A O 1
ATOM 1774 N N . GLN A 1 222 ? 13.262 -16.066 -1.326 1.00 96.06 222 GLN A N 1
ATOM 1775 C CA . GLN A 1 222 ? 13.686 -17.440 -1.054 1.00 96.06 222 GLN A CA 1
ATOM 1776 C C . GLN A 1 222 ? 12.942 -18.035 0.146 1.00 96.06 222 GLN A C 1
ATOM 1778 O O . GLN A 1 222 ? 12.423 -19.149 0.062 1.00 96.06 222 GLN A O 1
ATOM 1783 N N . ARG A 1 223 ? 12.844 -17.291 1.258 1.00 96.69 223 ARG A N 1
ATOM 1784 C CA . ARG A 1 223 ? 12.157 -17.768 2.472 1.00 96.69 223 ARG A CA 1
ATOM 1785 C C . ARG A 1 223 ? 10.644 -17.865 2.297 1.00 96.69 223 ARG A C 1
ATOM 1787 O O . ARG A 1 223 ? 10.038 -18.805 2.804 1.00 96.69 223 ARG A O 1
ATOM 1794 N N . SER A 1 224 ? 10.034 -16.898 1.613 1.00 97.69 224 SER A N 1
ATOM 1795 C CA . SER A 1 224 ? 8.577 -16.819 1.468 1.00 97.69 224 SER A CA 1
ATOM 1796 C C . SER A 1 224 ? 8.058 -17.642 0.293 1.00 97.69 224 SER A C 1
ATOM 1798 O O . SER A 1 224 ? 6.956 -18.167 0.379 1.00 97.69 224 SER A O 1
ATOM 1800 N N . SER A 1 225 ? 8.833 -17.775 -0.790 1.00 96.81 225 SER A N 1
ATOM 1801 C CA . SER A 1 225 ? 8.390 -18.350 -2.070 1.00 96.81 225 SER A CA 1
ATOM 1802 C C . SER A 1 225 ? 6.983 -17.874 -2.496 1.00 96.81 225 SER A C 1
ATOM 1804 O O . SER A 1 225 ? 6.117 -18.705 -2.781 1.00 96.81 225 SER A O 1
ATOM 1806 N N . PRO A 1 226 ? 6.711 -16.552 -2.488 1.00 97.75 226 PRO A N 1
ATOM 1807 C CA . PRO A 1 226 ? 5.353 -16.038 -2.617 1.00 97.75 226 PRO A CA 1
ATOM 1808 C C . PRO A 1 226 ? 4.840 -16.124 -4.067 1.00 97.75 226 PRO A C 1
ATOM 1810 O O . PRO A 1 226 ? 5.631 -15.983 -5.005 1.00 97.75 226 PRO A O 1
ATOM 1813 N N . PRO A 1 227 ? 3.520 -16.271 -4.294 1.00 97.75 227 PRO A N 1
ATOM 1814 C CA . PRO A 1 227 ? 2.900 -16.175 -5.616 1.00 97.75 227 PRO A CA 1
ATOM 1815 C C . PRO A 1 227 ? 2.776 -14.708 -6.071 1.00 97.75 227 PRO A C 1
ATOM 1817 O O . PRO A 1 227 ? 1.695 -14.245 -6.434 1.00 97.75 227 PRO A O 1
ATOM 1820 N N . LEU A 1 228 ? 3.882 -13.961 -6.034 1.00 98.31 228 LEU A N 1
ATOM 1821 C CA . LEU A 1 228 ? 3.888 -12.515 -6.232 1.00 98.31 228 LEU A CA 1
ATOM 1822 C C . LEU A 1 228 ? 3.443 -12.148 -7.654 1.00 98.31 228 LEU A C 1
ATOM 1824 O O . LEU A 1 228 ? 4.049 -12.569 -8.640 1.00 98.31 228 LEU A O 1
ATOM 1828 N N . ARG A 1 229 ? 2.388 -11.337 -7.749 1.00 98.25 229 ARG A N 1
ATOM 1829 C CA . ARG A 1 229 ? 1.796 -10.842 -8.999 1.00 98.25 229 ARG A CA 1
ATOM 1830 C C . ARG A 1 229 ? 2.165 -9.392 -9.273 1.00 98.25 229 ARG A C 1
ATOM 1832 O O . ARG A 1 229 ? 2.304 -9.034 -10.441 1.00 98.25 229 ARG A O 1
ATOM 1839 N N . LYS A 1 230 ? 2.338 -8.582 -8.227 1.00 98.38 230 LYS A N 1
ATOM 1840 C CA . LYS A 1 230 ? 2.720 -7.172 -8.324 1.00 98.38 230 LYS A CA 1
ATOM 1841 C C . LYS A 1 230 ? 3.913 -6.865 -7.424 1.00 98.38 230 LYS A C 1
ATOM 1843 O O . LYS A 1 230 ? 3.895 -7.189 -6.238 1.00 98.38 230 LYS A O 1
ATOM 1848 N N . LEU A 1 231 ? 4.910 -6.202 -8.001 1.00 97.50 231 LEU A N 1
ATOM 1849 C CA . LEU A 1 231 ? 6.057 -5.643 -7.296 1.00 97.50 231 LEU A CA 1
ATOM 1850 C C . LEU A 1 231 ? 6.195 -4.166 -7.670 1.00 97.50 231 LEU A C 1
ATOM 1852 O O . LEU A 1 231 ? 6.344 -3.846 -8.850 1.00 97.50 231 LEU A O 1
ATOM 1856 N N . ALA A 1 232 ? 6.156 -3.284 -6.674 1.00 96.81 232 ALA A N 1
ATOM 1857 C CA . ALA A 1 232 ? 6.439 -1.862 -6.835 1.00 96.81 232 ALA A CA 1
ATOM 1858 C C . ALA A 1 232 ? 7.603 -1.447 -5.927 1.00 96.81 232 ALA A C 1
ATOM 1860 O O . ALA A 1 232 ? 7.568 -1.720 -4.728 1.00 96.81 232 ALA A O 1
ATOM 1861 N N . VAL A 1 233 ? 8.625 -0.800 -6.489 1.00 94.12 233 VAL A N 1
ATOM 1862 C CA . VAL A 1 233 ? 9.811 -0.338 -5.751 1.00 94.12 233 VAL A CA 1
ATOM 1863 C C . VAL A 1 233 ? 10.035 1.143 -6.029 1.00 94.12 233 VAL A C 1
ATOM 1865 O O . VAL A 1 233 ? 10.354 1.531 -7.155 1.00 94.12 233 VAL A O 1
ATOM 1868 N N . HIS A 1 234 ? 9.838 1.972 -5.004 1.00 92.94 234 HIS A N 1
ATOM 1869 C CA . HIS A 1 234 ? 9.851 3.430 -5.061 1.00 92.94 234 HIS A CA 1
ATOM 1870 C C . HIS A 1 234 ? 10.925 4.042 -4.138 1.00 92.94 234 HIS A C 1
ATOM 1872 O O . HIS A 1 234 ? 10.577 4.603 -3.096 1.00 92.94 234 HIS A O 1
ATOM 1878 N N . PRO A 1 235 ? 12.221 3.932 -4.473 1.00 86.62 235 PRO A N 1
ATOM 1879 C CA . PRO A 1 235 ? 13.304 4.564 -3.708 1.00 86.62 235 PRO A CA 1
ATOM 1880 C C . PRO A 1 235 ? 13.120 6.086 -3.578 1.00 86.62 235 PRO A C 1
ATOM 1882 O O . PRO A 1 235 ? 12.533 6.722 -4.460 1.00 86.62 235 PRO A O 1
ATOM 1885 N N . LEU A 1 236 ? 13.650 6.675 -2.503 1.00 81.94 236 LEU A N 1
ATOM 1886 C CA . LEU A 1 236 ? 13.596 8.125 -2.273 1.00 81.94 236 LEU A CA 1
ATOM 1887 C C . LEU A 1 236 ? 14.679 8.866 -3.085 1.00 81.94 236 LEU A C 1
ATOM 1889 O O . LEU A 1 236 ? 14.360 9.821 -3.796 1.00 81.94 236 LEU A O 1
ATOM 1893 N N . GLU A 1 237 ? 15.924 8.375 -3.071 1.00 71.81 237 GLU A N 1
ATOM 1894 C CA . GLU A 1 237 ? 17.070 9.017 -3.733 1.00 71.81 237 GLU A CA 1
ATOM 1895 C C . GLU A 1 237 ? 17.873 8.066 -4.640 1.00 71.81 237 GLU A C 1
ATOM 1897 O O . GLU A 1 237 ? 18.927 7.595 -4.240 1.00 71.81 237 GLU A O 1
ATOM 1902 N N . GLY A 1 238 ? 17.401 7.816 -5.874 1.00 56.59 238 GLY A N 1
ATOM 1903 C CA . GLY A 1 238 ? 18.177 7.467 -7.093 1.00 56.59 238 GLY A CA 1
ATOM 1904 C C . GLY A 1 238 ? 19.189 6.299 -7.094 1.00 56.59 238 GLY A C 1
ATOM 1905 O O . GLY A 1 238 ? 19.667 5.910 -8.158 1.00 56.59 238 GLY A O 1
ATOM 1906 N N . LYS A 1 239 ? 19.518 5.707 -5.949 1.00 63.00 239 LYS A N 1
ATOM 1907 C CA . LYS A 1 239 ? 20.543 4.684 -5.753 1.00 63.00 239 LYS A CA 1
ATOM 1908 C C . LYS A 1 239 ? 19.885 3.374 -5.380 1.00 63.00 239 LYS A C 1
ATOM 1910 O O . LYS A 1 239 ? 20.158 2.779 -4.346 1.00 63.00 239 LYS A O 1
ATOM 1915 N N . VAL A 1 240 ? 19.004 2.896 -6.249 1.00 63.09 240 VAL A N 1
ATOM 1916 C CA . VAL A 1 240 ? 18.651 1.481 -6.171 1.00 63.09 240 VAL A CA 1
ATOM 1917 C C . VAL A 1 240 ? 19.843 0.719 -6.714 1.00 63.09 240 VAL A C 1
ATOM 1919 O O . VAL A 1 240 ? 20.021 0.620 -7.931 1.00 63.09 240 VAL A O 1
ATOM 1922 N N . GLU A 1 241 ? 20.666 0.171 -5.829 1.00 65.50 241 GLU A N 1
ATOM 1923 C CA . GLU A 1 241 ? 21.700 -0.787 -6.205 1.00 65.50 241 GLU A CA 1
ATOM 1924 C C . GLU A 1 241 ? 21.066 -2.152 -6.523 1.00 65.50 241 GLU A C 1
ATOM 1926 O O . GLU A 1 241 ? 21.477 -3.203 -6.043 1.00 65.50 241 GLU A O 1
ATOM 1931 N N . LEU A 1 242 ? 20.088 -2.168 -7.438 1.00 63.44 242 LEU A N 1
ATOM 1932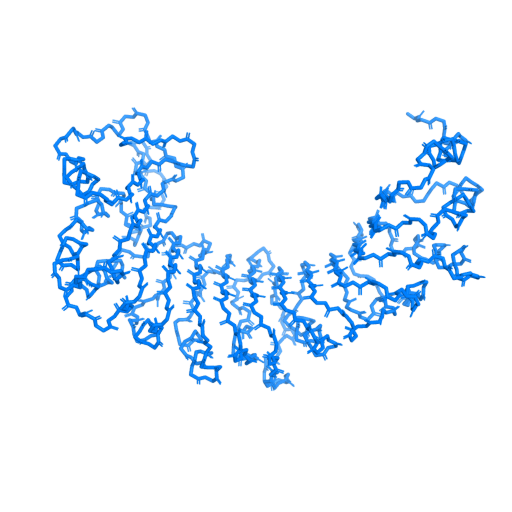 C CA . LEU A 1 242 ? 19.588 -3.380 -8.090 1.00 63.44 242 LEU A CA 1
ATOM 1933 C C . LEU A 1 242 ? 20.626 -3.922 -9.079 1.00 63.44 242 LEU A C 1
ATOM 1935 O O . LEU A 1 242 ? 20.291 -4.364 -10.172 1.00 63.44 242 LEU A O 1
ATOM 1939 N N . GLN A 1 243 ? 21.912 -3.915 -8.735 1.00 64.94 243 GLN A N 1
ATOM 1940 C CA . GLN A 1 243 ? 22.956 -4.455 -9.609 1.00 64.94 243 GLN A CA 1
ATOM 1941 C C . GLN A 1 243 ? 22.744 -5.956 -9.894 1.00 64.94 243 GLN A C 1
ATOM 1943 O O . GLN A 1 243 ? 23.365 -6.524 -10.793 1.00 64.94 243 GLN A O 1
ATOM 1948 N N . LEU A 1 244 ? 21.834 -6.599 -9.158 1.00 65.56 244 LEU A N 1
ATOM 1949 C CA . LEU A 1 244 ? 21.552 -8.017 -9.201 1.00 65.56 244 LEU A CA 1
ATOM 1950 C C . LEU A 1 244 ? 20.164 -8.287 -9.819 1.00 65.56 244 LEU A C 1
ATOM 1952 O O . LEU A 1 244 ? 19.123 -8.079 -9.206 1.00 65.56 244 LEU A O 1
ATOM 1956 N N . LEU A 1 245 ? 20.169 -8.844 -11.036 1.00 79.06 245 LEU A N 1
ATOM 1957 C CA . LEU A 1 245 ? 19.013 -9.493 -11.678 1.00 79.06 245 LEU A CA 1
ATOM 1958 C C . LEU A 1 245 ? 18.476 -10.776 -10.989 1.00 79.06 245 LEU A C 1
ATOM 1960 O O . LEU A 1 245 ? 17.300 -11.074 -11.213 1.00 79.06 245 LEU A O 1
ATOM 1964 N N . PRO A 1 246 ? 19.248 -11.554 -10.190 1.00 84.94 246 PRO A N 1
ATOM 1965 C CA . PRO A 1 246 ? 18.787 -12.809 -9.589 1.00 84.94 246 PRO A CA 1
ATOM 1966 C C . PRO A 1 246 ? 17.404 -12.807 -8.917 1.00 84.94 246 PRO A C 1
ATOM 1968 O O . PRO A 1 246 ? 16.648 -13.735 -9.218 1.00 84.94 246 PRO A O 1
ATOM 1971 N N . PRO A 1 247 ? 16.999 -11.796 -8.115 1.00 86.06 247 PRO A N 1
ATOM 1972 C CA . PRO A 1 247 ? 15.685 -11.813 -7.467 1.00 86.06 247 PRO A CA 1
ATOM 1973 C C . PRO A 1 247 ? 14.540 -11.887 -8.487 1.00 86.06 247 PRO A C 1
ATOM 1975 O O . PRO A 1 247 ? 13.553 -12.589 -8.281 1.00 86.06 247 PRO A O 1
ATOM 1978 N N . PHE A 1 248 ? 14.691 -11.228 -9.642 1.00 89.00 248 PHE A N 1
ATOM 1979 C CA . PHE A 1 248 ? 13.678 -11.208 -10.700 1.00 89.00 248 PHE A CA 1
ATOM 1980 C C . PHE A 1 248 ? 13.533 -12.549 -11.429 1.00 89.00 248 PHE A C 1
ATOM 1982 O O . PHE A 1 248 ? 12.479 -12.822 -12.000 1.00 89.00 248 PHE A O 1
ATOM 1989 N N . ILE A 1 249 ? 14.551 -13.413 -11.397 1.00 89.81 249 ILE A N 1
ATOM 1990 C CA . ILE A 1 249 ? 14.476 -14.752 -12.002 1.00 89.81 249 ILE A CA 1
ATOM 1991 C C . ILE A 1 249 ? 13.532 -15.653 -11.191 1.00 89.81 249 ILE A C 1
ATOM 1993 O O . ILE A 1 249 ? 12.825 -16.482 -11.763 1.00 89.81 249 ILE A O 1
ATOM 1997 N N . ALA A 1 250 ? 13.463 -15.465 -9.869 1.00 91.31 250 ALA A N 1
ATOM 1998 C CA . ALA A 1 250 ? 12.552 -16.214 -9.002 1.00 91.31 250 ALA A CA 1
ATOM 1999 C C . ALA A 1 250 ? 11.072 -15.817 -9.193 1.00 91.31 250 ALA A C 1
ATOM 2001 O O . ALA A 1 250 ? 10.167 -16.583 -8.861 1.00 91.31 250 ALA A O 1
ATOM 2002 N N . LEU A 1 251 ? 10.808 -14.641 -9.770 1.00 95.19 251 LEU A N 1
ATOM 2003 C CA . LEU A 1 251 ? 9.480 -14.035 -9.894 1.00 95.19 251 LEU A CA 1
ATOM 2004 C C . LEU A 1 251 ? 8.729 -14.487 -11.158 1.00 95.19 251 LEU A C 1
ATOM 2006 O O . LEU A 1 251 ? 8.253 -13.685 -11.963 1.00 95.19 251 LEU A O 1
ATOM 2010 N N . ILE A 1 252 ? 8.581 -15.801 -11.334 1.00 95.38 252 ILE A N 1
ATOM 2011 C CA . ILE A 1 252 ? 7.972 -16.391 -12.540 1.00 95.38 252 ILE A CA 1
ATOM 2012 C C . ILE A 1 252 ? 6.487 -16.039 -12.742 1.00 95.38 252 ILE A C 1
ATOM 2014 O O . ILE A 1 252 ? 5.982 -16.136 -13.860 1.00 95.38 252 ILE A O 1
ATOM 2018 N N . GLY A 1 253 ? 5.784 -15.670 -11.666 1.00 96.12 253 GLY A N 1
ATOM 2019 C CA . GLY A 1 253 ? 4.361 -15.312 -11.662 1.00 96.12 253 GLY A CA 1
ATOM 2020 C C . GLY A 1 253 ? 4.084 -13.809 -11.721 1.00 96.12 253 GLY A C 1
ATOM 2021 O O . GLY A 1 253 ? 2.918 -13.416 -11.683 1.00 96.12 253 GLY A O 1
ATOM 2022 N N . LEU A 1 254 ? 5.125 -12.973 -11.804 1.00 97.75 254 LEU A N 1
ATOM 2023 C CA . LEU A 1 254 ? 4.970 -11.524 -11.749 1.00 97.75 254 LEU A CA 1
ATOM 2024 C C . LEU A 1 254 ? 4.280 -11.002 -13.010 1.00 97.75 254 LEU A C 1
ATOM 2026 O O . LEU A 1 254 ? 4.741 -11.236 -14.126 1.00 97.75 254 LEU A O 1
ATOM 2030 N N . VAL A 1 255 ? 3.183 -10.274 -12.813 1.00 97.75 255 VAL A N 1
ATOM 2031 C CA . VAL A 1 255 ? 2.348 -9.686 -13.869 1.00 97.75 255 VAL A CA 1
ATOM 2032 C C . VAL A 1 255 ? 2.612 -8.188 -13.998 1.00 97.75 255 VAL A C 1
ATOM 2034 O O . VAL A 1 255 ? 2.586 -7.654 -15.109 1.00 97.75 255 VAL A O 1
ATOM 2037 N N . GLU A 1 256 ? 2.879 -7.518 -12.878 1.00 98.19 256 GLU A N 1
ATOM 2038 C CA . GLU A 1 256 ? 3.063 -6.072 -12.793 1.00 98.19 256 GLU A CA 1
ATOM 2039 C C . GLU A 1 256 ? 4.379 -5.734 -12.094 1.00 98.19 256 GLU A C 1
ATOM 2041 O O . GLU A 1 256 ? 4.622 -6.163 -10.964 1.00 98.19 256 GLU A O 1
ATOM 2046 N N . LEU A 1 257 ? 5.213 -4.947 -12.773 1.00 97.31 257 LEU A N 1
ATOM 2047 C CA . LEU A 1 257 ? 6.452 -4.403 -12.234 1.00 97.31 257 LEU A CA 1
ATOM 2048 C C . LEU A 1 257 ? 6.440 -2.883 -12.370 1.00 97.31 257 LEU A C 1
ATOM 2050 O O . LEU A 1 257 ? 6.314 -2.348 -13.475 1.00 97.31 257 LEU A O 1
ATOM 2054 N N . GLU A 1 258 ? 6.592 -2.204 -11.243 1.00 96.88 258 GLU A N 1
ATOM 2055 C CA . GLU A 1 258 ? 6.684 -0.753 -11.155 1.00 96.88 258 GLU A CA 1
ATOM 2056 C C . GLU A 1 258 ? 7.988 -0.365 -10.458 1.00 96.88 258 GLU A C 1
ATOM 2058 O O . GLU A 1 258 ? 8.284 -0.836 -9.362 1.00 96.88 258 GLU A O 1
ATOM 2063 N N . ILE A 1 259 ? 8.801 0.458 -11.117 1.00 93.62 259 ILE A N 1
ATOM 2064 C CA . ILE A 1 259 ? 10.087 0.905 -10.582 1.00 93.62 259 ILE A CA 1
ATOM 2065 C C . ILE A 1 259 ? 10.153 2.423 -10.711 1.00 93.62 259 ILE A C 1
ATOM 2067 O O . ILE A 1 259 ? 10.075 2.965 -11.817 1.00 93.62 259 ILE A O 1
ATOM 2071 N N . TRP A 1 260 ? 10.292 3.115 -9.584 1.00 92.06 260 TRP A N 1
ATOM 2072 C CA . TRP A 1 260 ? 10.522 4.558 -9.545 1.00 92.06 260 TRP A CA 1
ATOM 2073 C C . TRP A 1 260 ? 12.017 4.844 -9.609 1.00 92.06 260 TRP A C 1
ATOM 2075 O O . TRP A 1 260 ? 12.787 4.199 -8.905 1.00 92.06 260 TRP A O 1
ATOM 2085 N N . ARG A 1 261 ? 12.417 5.812 -10.439 1.00 89.12 261 ARG A N 1
ATOM 2086 C CA . ARG A 1 261 ? 13.800 6.285 -10.600 1.00 89.12 261 ARG A CA 1
ATOM 2087 C C . ARG A 1 261 ? 14.825 5.131 -10.624 1.00 89.12 261 ARG A C 1
ATOM 2089 O O . ARG A 1 261 ? 15.729 5.108 -9.791 1.00 89.12 261 ARG A O 1
ATOM 2096 N N . PRO A 1 262 ? 14.685 4.141 -11.534 1.00 87.88 262 PRO A N 1
ATOM 2097 C CA . PRO A 1 262 ? 15.667 3.060 -11.638 1.00 87.88 262 PRO A CA 1
ATOM 2098 C C . PRO A 1 262 ? 17.052 3.637 -11.942 1.00 87.88 262 PRO A C 1
ATOM 2100 O O . PRO A 1 262 ? 17.150 4.527 -12.779 1.00 87.88 262 PRO A O 1
ATOM 2103 N N . ALA A 1 263 ? 18.119 3.104 -11.342 1.00 85.88 263 ALA A N 1
ATOM 2104 C CA . ALA A 1 263 ? 19.483 3.493 -11.702 1.00 85.88 263 ALA A CA 1
ATOM 2105 C C . ALA A 1 263 ? 19.788 3.149 -13.173 1.00 85.88 263 ALA A C 1
ATOM 2107 O O . ALA A 1 263 ? 19.316 2.134 -13.701 1.00 85.88 263 ALA A O 1
ATOM 2108 N N . ARG A 1 264 ? 20.590 3.978 -13.853 1.00 86.44 264 ARG A N 1
ATOM 2109 C CA . ARG A 1 264 ? 20.854 3.857 -15.300 1.00 86.44 264 ARG A CA 1
ATOM 2110 C C . ARG A 1 264 ? 21.466 2.511 -15.687 1.00 86.44 264 ARG A C 1
ATOM 2112 O O . ARG A 1 264 ? 21.010 1.846 -16.617 1.00 86.44 264 ARG A O 1
ATOM 2119 N N . ASN A 1 265 ? 22.500 2.104 -14.956 1.00 86.50 265 ASN A N 1
ATOM 2120 C CA . ASN A 1 265 ? 23.207 0.838 -15.149 1.00 86.50 265 ASN A CA 1
ATOM 2121 C C . ASN A 1 265 ? 22.284 -0.377 -14.962 1.00 86.50 265 ASN A C 1
ATOM 2123 O O . ASN A 1 265 ? 22.337 -1.321 -15.757 1.00 86.50 265 ASN A O 1
ATOM 2127 N N . PHE A 1 266 ? 21.417 -0.339 -13.947 1.00 87.56 266 PHE A N 1
ATOM 2128 C CA . PHE A 1 266 ? 20.409 -1.363 -13.718 1.00 87.56 266 PHE A CA 1
ATOM 2129 C C . PHE A 1 266 ? 19.411 -1.406 -14.869 1.00 87.56 266 PHE A C 1
ATOM 2131 O O . PHE A 1 266 ? 19.194 -2.475 -15.429 1.00 87.56 266 PHE A O 1
ATOM 2138 N N . LEU A 1 267 ? 18.844 -0.262 -15.260 1.00 89.94 267 LEU A N 1
ATOM 2139 C CA . LEU A 1 267 ? 17.817 -0.203 -16.294 1.00 89.94 267 LEU A CA 1
ATOM 2140 C C . LEU A 1 267 ? 18.306 -0.787 -17.625 1.00 89.94 267 LEU A C 1
ATOM 2142 O O . LEU A 1 267 ? 17.628 -1.636 -18.202 1.00 89.94 267 LEU A O 1
ATOM 2146 N N . SER A 1 268 ? 19.493 -0.380 -18.081 1.00 90.88 268 SER A N 1
ATOM 2147 C CA . SER A 1 268 ? 20.083 -0.886 -19.326 1.00 90.88 268 SER A CA 1
ATOM 2148 C C . SER A 1 268 ? 20.325 -2.403 -19.261 1.00 90.88 268 SER A C 1
ATOM 2150 O O . SER A 1 268 ? 19.952 -3.148 -20.175 1.00 90.88 268 SER A O 1
ATOM 2152 N N . SER A 1 269 ? 20.858 -2.891 -18.133 1.00 91.19 269 SER A N 1
ATOM 2153 C CA . SER A 1 269 ? 21.095 -4.323 -17.898 1.00 91.19 269 SER A CA 1
ATOM 2154 C C . SER A 1 269 ? 19.790 -5.124 -17.834 1.00 91.19 269 SER A C 1
ATOM 2156 O O . SER A 1 269 ? 19.681 -6.185 -18.450 1.00 91.19 269 SER A O 1
ATOM 2158 N N . PHE A 1 270 ? 18.785 -4.603 -17.128 1.00 93.38 270 PHE A N 1
ATOM 2159 C CA . PHE A 1 270 ? 17.460 -5.194 -16.977 1.00 93.38 270 PHE A CA 1
ATOM 2160 C C . PHE A 1 270 ? 16.735 -5.288 -18.312 1.00 93.38 270 PHE A C 1
ATOM 2162 O O . PHE A 1 270 ? 16.296 -6.375 -18.676 1.00 93.38 270 PHE A O 1
ATOM 2169 N N . LEU A 1 271 ? 16.642 -4.190 -19.069 1.00 95.31 271 LEU A N 1
ATOM 2170 C CA . LEU A 1 271 ? 15.973 -4.179 -20.368 1.00 95.31 271 LEU A CA 1
ATOM 2171 C C . LEU A 1 271 ? 16.665 -5.142 -21.333 1.00 95.31 271 LEU A C 1
ATOM 2173 O O . LEU A 1 271 ? 15.998 -5.993 -21.919 1.00 95.31 271 LEU A O 1
ATOM 2177 N N . THR A 1 272 ? 17.997 -5.089 -21.426 1.00 94.62 272 THR A N 1
ATOM 2178 C CA . THR A 1 272 ? 18.779 -6.007 -22.268 1.00 94.62 272 THR A CA 1
AT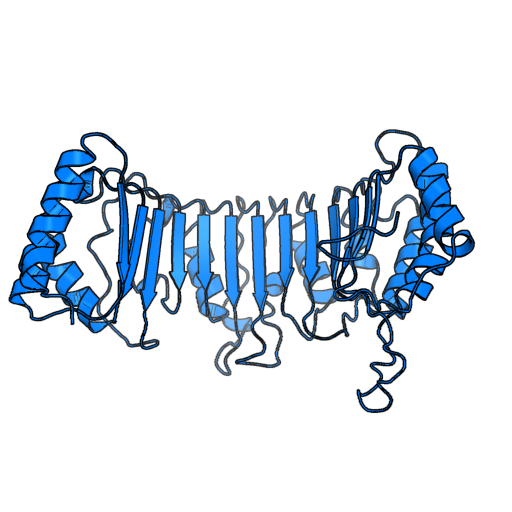OM 2179 C C . THR A 1 272 ? 18.501 -7.469 -21.915 1.00 94.62 272 THR A C 1
ATOM 2181 O O . THR A 1 272 ? 18.197 -8.273 -22.802 1.00 94.62 272 THR A O 1
ATOM 2184 N N . ALA A 1 273 ? 18.559 -7.822 -20.626 1.00 94.62 273 ALA A N 1
ATOM 2185 C CA . ALA A 1 273 ? 18.264 -9.171 -20.159 1.00 94.62 273 ALA A CA 1
ATOM 2186 C C . ALA A 1 273 ? 16.804 -9.563 -20.432 1.00 94.62 273 ALA A C 1
ATOM 2188 O O . ALA A 1 273 ? 16.551 -10.652 -20.940 1.00 94.62 273 ALA A O 1
ATOM 2189 N N . PHE A 1 274 ? 15.848 -8.664 -20.192 1.00 95.38 274 PHE A N 1
ATOM 2190 C CA . PHE A 1 274 ? 14.419 -8.895 -20.404 1.00 95.38 274 PHE A CA 1
ATOM 2191 C C . PHE A 1 274 ? 14.094 -9.193 -21.871 1.00 95.38 274 PHE A C 1
ATOM 2193 O O . PHE A 1 274 ? 13.315 -10.103 -22.163 1.00 95.38 274 PHE A O 1
ATOM 2200 N N . GLY A 1 275 ? 14.743 -8.492 -22.804 1.00 95.62 275 GLY A N 1
ATOM 2201 C CA . GLY A 1 275 ? 14.617 -8.754 -24.237 1.00 95.62 275 GLY A CA 1
ATOM 2202 C C . GLY A 1 275 ? 15.324 -10.022 -24.719 1.00 95.62 275 GLY A C 1
ATOM 2203 O O . GLY A 1 275 ? 14.986 -10.531 -25.785 1.00 95.62 275 GLY A O 1
ATOM 2204 N N . CYS A 1 276 ? 16.308 -10.543 -23.981 1.00 95.50 276 CYS A N 1
ATOM 2205 C CA . CYS A 1 276 ? 17.129 -11.676 -24.422 1.00 95.50 276 CYS A CA 1
ATOM 2206 C C . CYS A 1 276 ? 16.799 -13.008 -23.737 1.00 95.50 276 CYS A C 1
ATOM 2208 O O . CYS A 1 276 ? 16.945 -14.049 -24.376 1.00 95.50 276 CYS A O 1
ATOM 2210 N N . ASP A 1 277 ? 16.373 -12.995 -22.473 1.00 95.62 277 ASP A N 1
ATOM 2211 C CA . ASP A 1 277 ? 16.115 -14.195 -21.677 1.00 95.62 277 ASP A CA 1
ATOM 2212 C C . ASP A 1 277 ? 14.607 -14.414 -21.462 1.00 95.62 277 ASP A C 1
ATOM 2214 O O . ASP A 1 277 ? 14.001 -13.717 -20.641 1.00 95.62 277 ASP A O 1
ATOM 2218 N N . PRO A 1 278 ? 13.976 -15.399 -22.133 1.00 94.38 278 PRO A N 1
ATOM 2219 C CA . PRO A 1 278 ? 12.551 -15.690 -21.959 1.00 94.38 278 PRO A CA 1
ATOM 2220 C C . PRO A 1 278 ? 12.168 -16.098 -20.530 1.00 94.38 278 PRO A C 1
ATOM 2222 O O . PRO A 1 278 ? 10.993 -16.003 -20.183 1.00 94.38 278 PRO A O 1
ATOM 2225 N N . ASN A 1 279 ? 13.124 -16.538 -19.704 1.00 94.38 279 ASN A N 1
ATOM 2226 C CA . ASN A 1 279 ? 12.859 -16.962 -18.328 1.00 94.38 279 ASN A CA 1
ATOM 2227 C C . ASN A 1 279 ? 12.822 -15.796 -17.339 1.00 94.38 279 ASN A C 1
ATOM 2229 O O . ASN A 1 279 ? 12.297 -15.957 -16.240 1.00 94.38 279 ASN A O 1
ATOM 2233 N N . LEU A 1 280 ? 13.355 -14.627 -17.704 1.00 95.06 280 LEU A N 1
ATOM 2234 C CA . LEU A 1 280 ? 13.292 -13.445 -16.852 1.00 95.06 280 LEU A CA 1
ATOM 2235 C C . LEU A 1 280 ? 11.881 -12.856 -16.917 1.00 95.06 280 LEU A C 1
ATOM 2237 O O . LEU A 1 280 ? 11.516 -12.287 -17.942 1.00 95.06 280 LEU A O 1
ATOM 2241 N N . LEU A 1 281 ? 11.088 -12.995 -15.851 1.00 96.00 281 LEU A N 1
ATOM 2242 C CA . LEU A 1 281 ? 9.712 -12.476 -15.747 1.00 96.00 281 LEU A CA 1
ATOM 2243 C C . LEU A 1 281 ? 8.795 -12.910 -16.923 1.00 96.00 281 LEU A C 1
ATOM 2245 O O . LEU A 1 281 ? 8.291 -12.075 -17.682 1.00 96.00 281 LEU A O 1
ATOM 2249 N N . PRO A 1 282 ? 8.577 -14.224 -17.127 1.00 96.06 282 PRO A N 1
ATOM 2250 C CA . PRO A 1 282 ? 7.868 -14.773 -18.289 1.00 96.06 282 PRO A CA 1
ATOM 2251 C C . PRO A 1 282 ? 6.388 -14.377 -18.358 1.00 96.06 282 PRO A C 1
ATOM 2253 O O . PRO A 1 282 ? 5.797 -14.447 -19.430 1.00 96.06 282 PRO A O 1
ATOM 2256 N N . GLN A 1 283 ? 5.783 -13.971 -17.237 1.00 96.69 283 GLN A N 1
ATOM 2257 C CA . GLN A 1 283 ? 4.372 -13.575 -17.156 1.00 96.69 283 GLN A CA 1
ATOM 2258 C C . GLN A 1 283 ? 4.161 -12.057 -17.084 1.00 96.69 283 GLN A C 1
ATOM 2260 O O . GLN A 1 283 ? 3.021 -11.619 -16.907 1.00 96.69 283 GLN A O 1
ATOM 2265 N N . LEU A 1 284 ? 5.222 -11.255 -17.240 1.00 97.38 284 LEU A N 1
ATOM 2266 C CA . LEU A 1 284 ? 5.131 -9.806 -17.095 1.00 97.38 284 LEU A CA 1
ATOM 2267 C C . LEU A 1 284 ? 4.270 -9.195 -18.202 1.00 97.38 284 LEU A C 1
ATOM 2269 O O . LEU A 1 284 ? 4.605 -9.264 -19.385 1.00 97.38 284 LEU A O 1
ATOM 2273 N N . GLN A 1 285 ? 3.177 -8.552 -17.800 1.00 97.12 285 GLN A N 1
ATOM 2274 C CA . GLN A 1 285 ? 2.232 -7.895 -18.703 1.00 97.12 285 GLN A CA 1
ATOM 2275 C C . GLN A 1 285 ? 2.312 -6.376 -18.599 1.00 97.12 285 GLN A C 1
ATOM 2277 O O . GLN A 1 285 ? 2.105 -5.697 -19.604 1.00 97.12 285 GLN A O 1
ATOM 2282 N N . ASN A 1 286 ? 2.633 -5.840 -17.422 1.00 97.94 286 ASN A N 1
ATOM 2283 C CA . ASN A 1 286 ? 2.669 -4.406 -17.175 1.00 97.94 286 ASN A CA 1
ATOM 2284 C C . ASN A 1 286 ? 4.037 -4.005 -16.625 1.00 97.94 286 ASN A C 1
ATOM 2286 O O . ASN A 1 286 ? 4.407 -4.419 -15.529 1.00 97.94 286 ASN A O 1
ATOM 2290 N N . LEU A 1 287 ? 4.763 -3.179 -17.378 1.00 97.44 287 LEU A N 1
ATOM 2291 C CA . LEU A 1 287 ? 6.019 -2.576 -16.943 1.00 97.44 287 LEU A CA 1
ATOM 2292 C C . LEU A 1 287 ? 5.846 -1.061 -16.847 1.00 97.44 287 LEU A C 1
ATOM 2294 O O . LEU A 1 287 ? 5.462 -0.408 -17.821 1.00 97.44 287 LEU A O 1
ATOM 2298 N N . ALA A 1 288 ? 6.128 -0.506 -15.674 1.00 9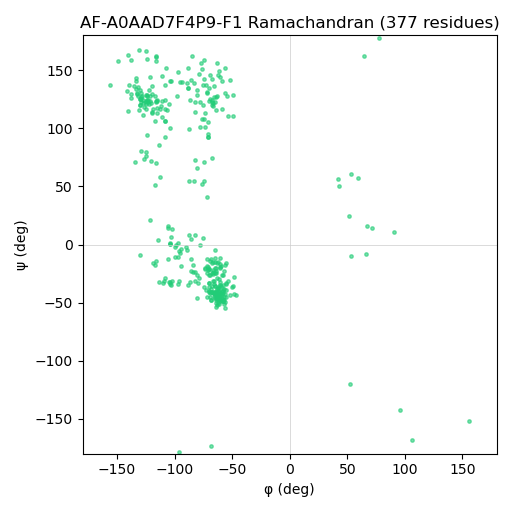7.19 288 ALA A N 1
ATOM 2299 C CA . ALA A 1 288 ? 6.069 0.921 -15.418 1.00 97.19 288 ALA A CA 1
ATOM 2300 C C . ALA A 1 288 ? 7.405 1.427 -14.868 1.00 97.19 288 ALA A C 1
ATOM 2302 O O . ALA A 1 288 ? 7.868 0.982 -13.822 1.00 97.19 288 ALA A O 1
ATOM 2303 N N . LEU A 1 289 ? 8.002 2.375 -15.583 1.00 95.00 289 LEU A N 1
ATOM 2304 C CA . LEU A 1 289 ? 9.188 3.116 -15.177 1.00 95.00 289 LEU A CA 1
ATOM 2305 C C . LEU A 1 289 ? 8.735 4.528 -14.812 1.00 95.00 289 LEU A C 1
ATOM 2307 O O . LEU A 1 289 ? 8.175 5.244 -15.644 1.00 95.00 289 LEU A O 1
ATOM 2311 N N . LEU A 1 290 ? 8.892 4.901 -13.550 1.00 93.88 290 LEU A N 1
ATOM 2312 C CA . LEU A 1 290 ? 8.349 6.137 -13.001 1.00 93.88 290 LEU A CA 1
ATOM 2313 C C . LEU A 1 290 ? 9.461 7.081 -12.546 1.00 93.88 290 LEU A C 1
ATOM 2315 O O . LEU A 1 290 ? 10.591 6.662 -12.325 1.00 93.88 290 LEU A O 1
ATOM 2319 N N . GLY A 1 291 ? 9.134 8.360 -12.377 1.00 87.62 291 GLY A N 1
ATOM 2320 C CA . GLY A 1 291 ? 10.044 9.365 -11.829 1.00 87.62 291 GLY A CA 1
ATOM 2321 C C . GLY A 1 291 ? 11.246 9.702 -12.714 1.00 87.62 291 GLY A C 1
ATOM 2322 O O . GLY A 1 291 ? 12.196 10.294 -12.226 1.00 87.62 291 GLY A O 1
ATOM 2323 N N . CYS A 1 292 ? 11.233 9.341 -13.998 1.00 84.56 292 CYS A N 1
ATOM 2324 C CA . CYS A 1 292 ? 12.383 9.517 -14.885 1.00 84.56 292 CYS A CA 1
ATOM 2325 C C . CYS A 1 292 ? 12.727 11.007 -15.063 1.00 84.56 292 CYS A C 1
ATOM 2327 O O . CYS A 1 292 ? 11.846 11.811 -15.396 1.00 84.56 292 CYS A O 1
ATOM 2329 N N . HIS A 1 293 ? 13.991 11.374 -14.841 1.00 80.69 293 HIS A N 1
ATOM 2330 C CA . HIS A 1 293 ? 14.441 12.763 -14.867 1.00 80.69 293 HIS A CA 1
ATOM 2331 C C . HIS A 1 293 ? 14.548 13.295 -16.306 1.00 80.69 293 HIS A C 1
ATOM 2333 O O . HIS A 1 293 ? 15.039 12.612 -17.210 1.00 80.69 293 HIS A O 1
ATOM 2339 N N . ILE A 1 294 ? 14.082 14.529 -16.514 1.00 73.50 294 ILE A N 1
ATOM 2340 C CA . ILE A 1 294 ? 14.292 15.295 -17.747 1.00 73.50 294 ILE A CA 1
ATOM 2341 C C . ILE A 1 294 ? 15.220 16.454 -17.371 1.00 73.50 294 ILE A C 1
ATOM 2343 O O . ILE A 1 294 ? 14.831 17.251 -16.517 1.00 73.50 294 ILE A O 1
ATOM 2347 N N . PRO A 1 295 ? 16.420 16.550 -17.968 1.00 64.88 295 PRO A N 1
ATOM 2348 C CA . PRO A 1 295 ? 17.374 17.588 -17.610 1.00 64.88 295 PRO A CA 1
ATOM 2349 C C . PRO A 1 295 ? 16.796 18.968 -17.950 1.00 64.88 295 PRO A C 1
ATOM 2351 O O . PRO A 1 295 ? 16.362 19.204 -19.078 1.00 64.88 295 PRO A O 1
ATOM 2354 N N . GLU A 1 296 ? 16.773 19.889 -16.984 1.00 70.81 296 GLU A N 1
ATOM 2355 C CA . GLU A 1 296 ? 16.379 21.279 -17.230 1.00 70.81 296 GLU A CA 1
ATOM 2356 C C . GLU A 1 296 ? 17.573 22.054 -17.835 1.00 70.81 296 GLU A C 1
ATOM 2358 O O . GLU A 1 296 ? 18.673 22.047 -17.282 1.00 70.81 296 GLU A O 1
ATOM 2363 N N . GLU A 1 297 ? 17.374 22.758 -18.963 1.00 65.19 297 GLU A N 1
ATOM 2364 C CA . GLU A 1 297 ? 18.435 23.465 -19.725 1.00 65.19 297 GLU A CA 1
ATOM 2365 C C . GLU A 1 297 ? 19.248 24.490 -18.902 1.00 65.19 297 GLU A C 1
ATOM 2367 O O . GLU A 1 297 ? 20.339 24.879 -19.313 1.00 65.19 297 GLU A O 1
ATOM 2372 N N . ASN A 1 298 ? 18.742 24.919 -17.739 1.00 68.25 298 ASN A N 1
ATOM 2373 C CA . ASN A 1 298 ? 19.352 25.947 -16.890 1.00 68.25 298 ASN A CA 1
ATOM 2374 C C . ASN A 1 298 ? 19.848 25.431 -15.525 1.00 68.25 298 ASN A C 1
ATOM 2376 O O . ASN A 1 298 ? 20.315 26.229 -14.710 1.00 68.25 298 ASN A O 1
ATOM 2380 N N . GLU A 1 299 ? 19.778 24.126 -15.247 1.00 61.12 299 GLU A N 1
ATOM 2381 C CA . GLU A 1 299 ? 20.250 23.552 -13.979 1.00 61.12 299 GLU A CA 1
ATOM 2382 C C . GLU A 1 299 ? 21.767 23.280 -13.989 1.00 61.12 299 GLU A C 1
ATOM 2384 O O . GLU A 1 299 ? 22.240 22.200 -13.652 1.00 61.12 299 GLU A O 1
ATOM 2389 N N . GLU A 1 300 ? 22.583 24.297 -14.287 1.00 57.91 300 GLU A N 1
ATOM 2390 C CA . GLU A 1 300 ? 24.036 24.234 -14.027 1.00 57.91 300 GLU A CA 1
ATOM 2391 C C . GLU A 1 300 ? 24.363 24.159 -12.515 1.00 57.91 300 GLU A C 1
ATOM 2393 O O . GLU A 1 300 ? 25.524 24.032 -12.134 1.00 57.91 300 GLU A O 1
ATOM 2398 N N . THR A 1 301 ? 23.354 24.255 -11.635 1.00 55.16 301 THR A N 1
ATOM 2399 C CA . THR A 1 301 ? 23.528 24.390 -10.175 1.00 55.16 301 THR A CA 1
ATOM 2400 C C . THR A 1 301 ? 22.984 23.221 -9.347 1.00 55.16 301 THR A C 1
ATOM 2402 O O . THR A 1 301 ? 23.343 23.118 -8.174 1.00 55.16 301 THR A O 1
ATOM 2405 N N . TYR A 1 302 ? 22.166 22.325 -9.910 1.00 56.78 302 TYR A N 1
ATOM 2406 C CA . TYR A 1 302 ? 21.794 21.093 -9.211 1.00 56.78 302 TYR A CA 1
ATOM 2407 C C . TYR A 1 302 ? 22.854 20.031 -9.491 1.00 56.78 302 TYR A C 1
ATOM 2409 O O . TYR A 1 302 ? 23.209 19.771 -10.639 1.00 56.78 302 TYR A O 1
ATOM 2417 N N . MET A 1 303 ? 23.425 19.482 -8.417 1.00 57.62 303 MET A N 1
ATOM 2418 C CA . MET A 1 303 ? 24.416 18.408 -8.462 1.00 57.62 303 MET A CA 1
ATOM 2419 C C . MET A 1 303 ? 23.887 17.307 -9.381 1.00 57.62 303 MET A C 1
ATOM 2421 O O . MET A 1 303 ? 22.900 16.658 -9.050 1.00 57.62 303 MET A O 1
ATOM 2425 N N . ARG A 1 304 ? 24.511 17.137 -10.553 1.00 58.62 304 ARG A N 1
ATOM 2426 C CA . ARG A 1 304 ? 24.184 16.051 -11.477 1.00 58.62 304 ARG A CA 1
ATOM 2427 C C . ARG A 1 304 ? 24.278 14.747 -10.697 1.00 58.62 304 ARG A C 1
ATOM 2429 O O . ARG A 1 304 ? 25.375 14.347 -10.314 1.00 58.62 304 ARG A O 1
ATOM 2436 N N . HIS A 1 305 ? 23.148 14.096 -10.457 1.00 65.56 305 HIS A N 1
ATOM 2437 C CA . HIS A 1 305 ? 23.157 12.706 -10.038 1.00 65.56 305 HIS A CA 1
ATOM 2438 C C . HIS A 1 305 ? 23.585 11.908 -11.271 1.00 65.56 305 HIS A C 1
ATOM 2440 O O . HIS A 1 305 ? 22.766 11.615 -12.137 1.00 65.56 305 HIS A O 1
ATOM 2446 N N . GLU A 1 306 ? 24.892 11.654 -11.402 1.00 67.56 306 GLU A N 1
ATOM 2447 C CA . GLU A 1 306 ? 25.500 10.994 -12.572 1.00 67.56 306 GLU A CA 1
ATOM 2448 C C . GLU A 1 306 ? 24.871 9.619 -12.882 1.00 67.56 306 GLU A C 1
ATOM 2450 O O . GLU A 1 306 ? 24.998 9.120 -14.000 1.00 67.56 306 GLU A O 1
ATOM 2455 N N . ASP A 1 307 ? 24.136 9.049 -11.924 1.00 70.25 307 ASP A N 1
ATOM 2456 C CA . ASP A 1 307 ? 23.585 7.696 -11.970 1.00 70.25 307 ASP A CA 1
ATOM 2457 C C . ASP A 1 307 ? 22.111 7.604 -12.422 1.00 70.25 307 ASP A C 1
ATOM 2459 O O . ASP A 1 307 ? 21.634 6.501 -12.715 1.00 70.25 307 ASP A O 1
ATOM 2463 N N . GLU A 1 308 ? 21.372 8.718 -12.526 1.00 67.75 308 GLU A N 1
ATOM 2464 C CA . GLU A 1 308 ? 19.967 8.680 -12.965 1.00 67.75 308 GLU A CA 1
ATOM 2465 C C . GLU A 1 308 ? 19.863 8.574 -14.505 1.00 67.75 308 GLU A C 1
ATOM 2467 O O . GLU A 1 308 ? 20.561 9.291 -15.237 1.00 67.75 308 GLU A O 1
ATOM 2472 N N . PRO A 1 309 ? 19.019 7.673 -15.052 1.00 70.25 309 PRO A N 1
ATOM 2473 C CA . PRO A 1 309 ? 18.794 7.592 -16.485 1.00 70.25 309 PRO A CA 1
ATOM 2474 C C . PRO A 1 309 ? 17.975 8.795 -16.933 1.00 70.25 309 PRO A C 1
ATOM 2476 O O . PRO A 1 309 ? 16.914 9.102 -16.375 1.00 70.25 309 PRO A O 1
ATOM 2479 N N . TYR A 1 310 ? 18.449 9.448 -17.987 1.00 80.69 310 TYR A N 1
ATOM 2480 C CA . TYR A 1 310 ? 17.650 10.468 -18.644 1.00 80.69 310 TYR A CA 1
ATOM 2481 C C . TYR A 1 310 ? 16.474 9.813 -19.353 1.00 80.69 310 TYR A C 1
ATOM 2483 O O . TYR A 1 310 ? 16.594 8.712 -19.888 1.00 80.69 310 TYR A O 1
ATOM 2491 N N . PHE A 1 311 ? 15.340 10.506 -19.390 1.00 81.94 311 PHE A N 1
ATOM 2492 C CA . PHE A 1 311 ? 14.153 10.034 -20.100 1.00 81.94 311 PHE A CA 1
ATOM 2493 C C . PHE A 1 311 ? 14.472 9.568 -21.534 1.00 81.94 311 PHE A C 1
ATOM 2495 O O . PHE A 1 311 ? 14.033 8.492 -21.930 1.00 81.94 311 PHE A O 1
ATOM 2502 N N . ASP A 1 312 ? 15.304 10.313 -22.267 1.00 82.50 312 ASP A N 1
ATOM 2503 C CA . ASP A 1 312 ? 15.767 9.989 -23.624 1.00 82.50 312 ASP A CA 1
ATOM 2504 C C . ASP A 1 312 ? 16.490 8.637 -23.704 1.00 82.50 312 ASP A C 1
ATOM 2506 O O . ASP A 1 312 ? 16.276 7.867 -24.640 1.00 82.50 312 ASP A O 1
ATOM 2510 N N . GLU A 1 313 ? 17.320 8.317 -22.708 1.00 85.19 313 GLU A N 1
ATOM 2511 C CA . GLU A 1 313 ? 18.052 7.048 -22.650 1.00 85.19 313 GLU A CA 1
ATOM 2512 C C . GLU A 1 313 ? 17.087 5.880 -22.465 1.00 85.19 313 GLU A C 1
ATOM 2514 O O . GLU A 1 313 ? 17.196 4.874 -23.158 1.00 85.19 313 GLU A O 1
ATOM 2519 N N . ILE A 1 314 ? 16.072 6.046 -21.611 1.00 85.94 314 ILE A N 1
ATOM 2520 C CA . ILE A 1 314 ? 15.011 5.044 -21.438 1.00 85.94 314 ILE A CA 1
ATOM 2521 C C . ILE A 1 314 ? 14.276 4.816 -22.757 1.00 85.94 314 ILE A C 1
ATOM 2523 O O . ILE A 1 314 ? 13.978 3.675 -23.116 1.00 85.94 314 ILE A O 1
ATOM 2527 N N . LEU A 1 315 ? 13.976 5.895 -23.484 1.00 87.81 315 LEU A N 1
ATOM 2528 C CA . LEU A 1 315 ? 13.301 5.798 -24.772 1.00 87.81 315 LEU A CA 1
ATOM 2529 C C . LEU A 1 315 ? 14.151 5.053 -25.809 1.00 87.81 315 LEU A C 1
ATOM 2531 O O . LEU A 1 315 ? 13.613 4.233 -26.553 1.00 87.81 315 LEU A O 1
ATOM 2535 N N . CYS A 1 316 ? 15.460 5.295 -25.839 1.00 88.56 316 CYS A N 1
ATOM 2536 C CA . CYS A 1 316 ? 16.372 4.614 -26.756 1.00 88.56 316 CYS A CA 1
ATOM 2537 C C . CYS A 1 316 ? 16.545 3.132 -26.392 1.00 88.56 316 CYS A C 1
ATOM 2539 O O . CYS A 1 316 ? 16.449 2.265 -27.263 1.00 88.56 316 CYS A O 1
ATOM 2541 N N . ASP A 1 317 ? 16.731 2.838 -25.106 1.00 92.19 317 ASP A N 1
ATOM 2542 C CA . ASP A 1 317 ? 17.121 1.511 -24.630 1.00 92.19 317 ASP A CA 1
ATOM 2543 C C . ASP A 1 317 ? 15.938 0.540 -24.503 1.00 92.19 317 ASP A C 1
ATOM 2545 O O . ASP A 1 317 ? 16.131 -0.673 -24.540 1.00 92.19 317 ASP A O 1
ATOM 2549 N N . ALA A 1 318 ? 14.700 1.026 -24.353 1.00 94.88 318 ALA A N 1
ATOM 2550 C CA . ALA A 1 318 ? 13.549 0.154 -24.097 1.00 94.88 318 ALA A CA 1
ATOM 2551 C C . ALA A 1 318 ? 12.952 -0.493 -25.356 1.00 94.88 318 ALA A C 1
ATOM 2553 O O . ALA A 1 318 ? 12.421 -1.604 -25.287 1.00 94.88 318 ALA A O 1
ATOM 2554 N N . VAL A 1 319 ? 13.014 0.173 -26.513 1.00 95.31 319 VAL A N 1
ATOM 2555 C CA . VAL A 1 319 ? 12.272 -0.238 -27.720 1.00 95.31 319 VAL A CA 1
ATOM 2556 C C . VAL A 1 319 ? 12.720 -1.598 -28.241 1.00 95.31 319 VAL A C 1
ATOM 2558 O O . VAL A 1 319 ? 11.881 -2.478 -28.465 1.00 95.31 319 VAL A O 1
ATOM 2561 N N . GLU A 1 320 ? 14.022 -1.767 -28.482 1.00 96.44 320 GLU A N 1
ATOM 2562 C CA . GLU A 1 320 ? 14.559 -2.999 -29.064 1.00 96.44 320 GLU A CA 1
ATOM 2563 C C . GLU A 1 320 ? 14.308 -4.200 -28.138 1.00 96.44 320 GLU A C 1
ATOM 2565 O O . GLU A 1 320 ? 13.714 -5.180 -28.604 1.00 96.44 320 GLU A O 1
ATOM 2570 N N . PRO A 1 321 ? 14.632 -4.143 -26.829 1.00 96.56 321 PRO A N 1
ATOM 2571 C CA . PRO A 1 321 ? 14.377 -5.266 -25.941 1.00 96.56 321 PRO A CA 1
ATOM 2572 C C . PRO A 1 321 ? 12.894 -5.606 -25.779 1.00 96.56 321 PRO A C 1
ATOM 2574 O O . PRO A 1 321 ? 12.547 -6.787 -25.774 1.00 96.56 321 PRO A O 1
ATOM 2577 N N . ILE A 1 322 ? 11.998 -4.612 -25.713 1.00 96.69 322 ILE A N 1
ATOM 2578 C CA . ILE A 1 322 ? 10.546 -4.859 -25.646 1.00 96.69 322 ILE A CA 1
ATOM 2579 C C . ILE A 1 322 ? 10.041 -5.526 -26.930 1.00 96.69 322 ILE A C 1
ATOM 2581 O O . ILE A 1 322 ? 9.247 -6.469 -26.871 1.00 96.69 322 ILE A O 1
ATOM 2585 N N . THR A 1 323 ? 10.505 -5.064 -28.093 1.00 95.88 323 THR A N 1
ATOM 2586 C CA . THR A 1 323 ? 10.133 -5.651 -29.389 1.00 95.88 323 THR A CA 1
ATOM 2587 C C . THR A 1 323 ? 10.586 -7.107 -29.456 1.00 95.88 323 THR A C 1
ATOM 2589 O O . THR A 1 323 ? 9.766 -8.002 -29.669 1.00 95.88 323 THR A O 1
ATOM 2592 N N . LYS A 1 324 ? 11.864 -7.358 -29.153 1.00 95.81 324 LYS A N 1
ATOM 2593 C CA . LYS A 1 324 ? 12.454 -8.699 -29.123 1.00 95.81 324 LYS A CA 1
ATOM 2594 C C . LYS A 1 324 ? 11.734 -9.621 -28.136 1.00 95.81 324 LYS A C 1
ATOM 2596 O O . LYS A 1 324 ? 11.450 -10.774 -28.453 1.00 95.81 324 LYS A O 1
ATOM 2601 N N . ARG A 1 325 ? 11.353 -9.109 -26.962 1.00 95.06 325 ARG A N 1
ATOM 2602 C CA . ARG A 1 325 ? 10.581 -9.864 -25.968 1.00 95.06 325 ARG A CA 1
ATOM 2603 C C . ARG A 1 325 ? 9.242 -10.347 -26.520 1.00 95.06 325 ARG A C 1
ATOM 2605 O O . ARG A 1 325 ? 8.884 -11.509 -26.332 1.00 95.06 325 ARG A O 1
ATOM 2612 N N . ARG A 1 326 ? 8.506 -9.469 -27.206 1.00 94.38 326 ARG A N 1
ATOM 2613 C CA . ARG A 1 326 ? 7.205 -9.804 -27.810 1.00 94.38 326 ARG A CA 1
ATOM 2614 C C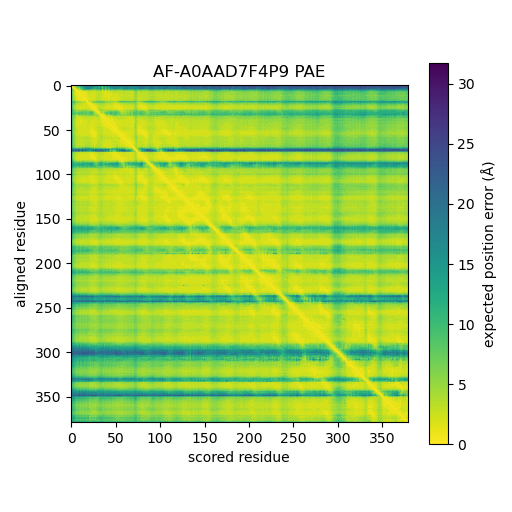 . ARG A 1 326 ? 7.335 -10.832 -28.935 1.00 94.38 326 ARG A C 1
ATOM 2616 O O . ARG A 1 326 ? 6.426 -11.640 -29.111 1.00 94.38 326 ARG A O 1
ATOM 2623 N N . GLU A 1 327 ? 8.450 -10.827 -29.662 1.00 94.44 327 GLU A N 1
ATOM 2624 C CA . GLU A 1 327 ? 8.757 -11.836 -30.683 1.00 94.44 327 GLU A CA 1
ATOM 2625 C C . GLU A 1 327 ? 9.066 -13.210 -30.069 1.00 94.44 327 GLU A C 1
ATOM 2627 O O . GLU A 1 327 ? 8.609 -14.229 -30.585 1.00 94.44 327 GLU A O 1
ATOM 2632 N N . ILE A 1 328 ? 9.811 -13.243 -28.956 1.00 94.19 328 ILE A N 1
ATOM 2633 C CA . ILE A 1 328 ? 10.218 -14.489 -28.285 1.00 94.19 328 ILE A CA 1
ATOM 2634 C C . ILE A 1 328 ? 9.043 -15.163 -27.563 1.00 94.19 328 ILE A C 1
ATOM 2636 O O . ILE A 1 328 ? 8.942 -16.390 -27.578 1.00 94.19 328 ILE A O 1
ATOM 2640 N N . LEU A 1 329 ? 8.157 -14.388 -26.930 1.00 91.62 329 LEU A N 1
ATOM 2641 C CA . LEU A 1 329 ? 7.009 -14.909 -26.183 1.00 91.62 329 LEU A CA 1
ATOM 2642 C C . LEU A 1 329 ? 5.697 -14.624 -26.927 1.00 91.62 329 LEU A C 1
ATOM 2644 O O . LEU A 1 329 ? 5.112 -13.567 -26.727 1.00 91.62 329 LEU A O 1
ATOM 2648 N N . PRO A 1 330 ? 5.185 -15.526 -27.780 1.00 82.62 330 PRO A N 1
ATOM 2649 C CA . PRO A 1 330 ? 3.902 -15.317 -28.446 1.00 82.62 330 PRO A CA 1
ATOM 2650 C C . PRO A 1 330 ? 2.698 -15.518 -27.502 1.00 82.62 330 PRO A C 1
ATOM 2652 O O . PRO A 1 330 ? 2.670 -16.444 -26.692 1.00 82.62 330 PRO A O 1
ATOM 2655 N N . GLY A 1 331 ? 1.648 -14.701 -27.662 1.00 83.88 331 GLY A N 1
ATOM 2656 C CA . GLY A 1 331 ? 0.333 -14.908 -27.030 1.00 83.88 331 GLY A CA 1
ATOM 2657 C C . GLY A 1 331 ? 0.106 -14.140 -25.720 1.00 83.88 331 GLY A C 1
ATOM 2658 O O . GLY A 1 331 ? 0.500 -12.986 -25.591 1.00 83.88 331 GLY A O 1
ATOM 2659 N N . CYS A 1 332 ? -0.573 -14.759 -24.746 1.00 69.44 332 CYS A N 1
ATOM 2660 C CA . CYS A 1 332 ? -0.988 -14.105 -23.491 1.00 69.44 332 CYS A CA 1
ATOM 2661 C C . CYS A 1 332 ? 0.171 -13.739 -22.545 1.00 69.44 332 CYS A C 1
ATOM 2663 O O . CYS A 1 332 ? -0.043 -12.995 -21.594 1.00 69.44 332 CYS A O 1
ATOM 2665 N N . ALA A 1 333 ? 1.376 -14.250 -22.807 1.00 80.44 333 ALA A N 1
ATOM 2666 C CA . ALA A 1 333 ? 2.597 -13.965 -22.052 1.00 80.44 333 ALA A CA 1
ATOM 2667 C C . ALA A 1 333 ? 3.353 -12.717 -22.561 1.00 80.44 333 ALA A C 1
ATOM 2669 O O . ALA A 1 333 ? 4.484 -12.461 -22.158 1.00 80.44 333 ALA A O 1
ATOM 2670 N N . GLN A 1 334 ? 2.759 -11.955 -23.485 1.00 89.75 334 GLN A N 1
ATOM 2671 C CA . GLN A 1 334 ? 3.360 -10.731 -24.012 1.00 89.75 334 GLN A CA 1
ATOM 2672 C C . GLN A 1 334 ? 3.187 -9.555 -23.057 1.00 89.75 334 GLN A C 1
ATOM 2674 O O . GLN A 1 334 ? 2.137 -9.403 -22.434 1.00 89.75 334 GLN A O 1
ATOM 2679 N N . LEU A 1 335 ? 4.182 -8.663 -23.049 1.00 96.12 335 LEU A N 1
ATOM 2680 C CA . LEU A 1 335 ? 4.056 -7.348 -22.432 1.00 96.12 335 LEU A CA 1
ATOM 2681 C C . LEU A 1 335 ? 2.899 -6.590 -23.100 1.00 96.12 335 LEU A C 1
ATOM 2683 O O . LEU A 1 335 ? 2.939 -6.325 -24.305 1.00 96.12 335 LEU A O 1
ATOM 2687 N N . GLN A 1 336 ? 1.866 -6.273 -22.325 1.00 96.88 336 GLN A N 1
ATOM 2688 C CA . GLN A 1 336 ? 0.638 -5.618 -22.785 1.00 96.88 336 GLN A CA 1
ATOM 2689 C C . GLN A 1 336 ? 0.680 -4.108 -22.565 1.00 96.88 336 GLN A C 1
ATOM 2691 O O . GLN A 1 336 ? 0.103 -3.365 -23.355 1.00 96.88 336 GLN A O 1
ATOM 2696 N N . SER A 1 337 ? 1.369 -3.661 -21.516 1.00 97.69 337 SER A N 1
ATOM 2697 C CA . SER A 1 337 ? 1.465 -2.263 -21.112 1.00 97.69 337 SER A CA 1
ATOM 2698 C C . SER A 1 337 ? 2.911 -1.886 -20.818 1.00 97.69 337 SER A C 1
ATOM 2700 O O . SER A 1 337 ? 3.589 -2.549 -20.029 1.00 97.69 337 SER A O 1
ATOM 2702 N N . PHE A 1 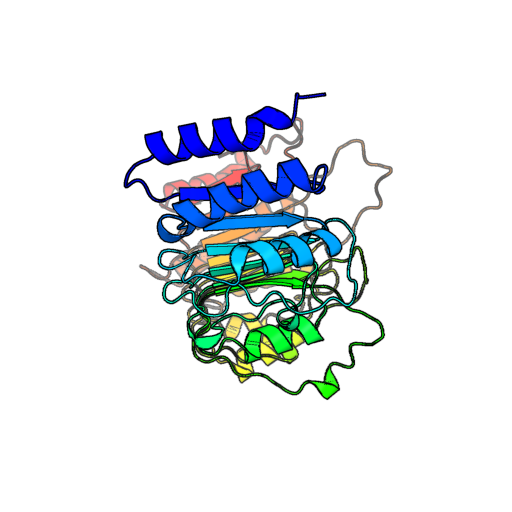338 ? 3.355 -0.785 -21.419 1.00 97.50 338 PHE A N 1
ATOM 2703 C CA . PHE A 1 338 ? 4.610 -0.121 -21.092 1.00 97.50 338 PHE A CA 1
ATOM 2704 C C . PHE A 1 338 ? 4.343 1.345 -20.760 1.00 97.50 338 PHE A C 1
ATOM 2706 O O . PHE A 1 338 ? 3.750 2.077 -21.559 1.00 97.50 338 PHE A O 1
ATOM 2713 N N . ARG A 1 339 ? 4.761 1.776 -19.570 1.00 97.31 339 ARG A N 1
ATOM 2714 C CA . ARG A 1 339 ? 4.567 3.148 -19.096 1.00 97.31 339 ARG A CA 1
ATOM 2715 C C . ARG A 1 339 ? 5.905 3.757 -18.704 1.00 97.31 339 ARG A C 1
ATOM 2717 O O . ARG A 1 339 ? 6.617 3.173 -17.898 1.00 97.31 339 ARG A O 1
ATOM 2724 N N . VAL A 1 340 ? 6.194 4.944 -19.222 1.00 95.06 340 VAL A N 1
ATOM 2725 C CA . VAL A 1 340 ? 7.300 5.801 -18.787 1.00 95.06 340 VAL A CA 1
ATOM 2726 C C . VAL A 1 340 ? 6.699 7.113 -18.303 1.00 95.06 340 VAL A C 1
ATOM 2728 O O . VAL A 1 340 ? 6.085 7.852 -19.079 1.00 95.06 340 VAL A O 1
ATOM 2731 N N . ILE A 1 341 ? 6.811 7.377 -17.003 1.00 94.00 341 ILE A N 1
ATOM 2732 C CA . ILE A 1 341 ? 6.215 8.551 -16.363 1.00 94.00 341 ILE A CA 1
ATOM 2733 C C . ILE A 1 341 ? 7.323 9.407 -15.764 1.00 94.00 341 ILE A C 1
ATOM 2735 O O . ILE A 1 341 ? 7.991 8.990 -14.825 1.00 94.00 341 ILE A O 1
ATOM 2739 N N . SER A 1 342 ? 7.473 10.628 -16.264 1.00 90.75 342 SER A N 1
ATOM 2740 C CA . SER A 1 342 ? 8.320 11.652 -15.655 1.00 90.75 342 SER A CA 1
ATOM 2741 C C . SER A 1 342 ? 7.537 12.473 -14.626 1.00 90.75 342 SER A C 1
ATOM 2743 O O . SER A 1 342 ? 6.318 12.647 -14.731 1.00 90.75 342 SER A O 1
ATOM 2745 N N . GLU A 1 343 ? 8.230 13.007 -13.623 1.00 86.94 343 GLU A N 1
ATOM 2746 C CA . GLU A 1 343 ? 7.645 13.951 -12.663 1.00 86.94 343 GLU A CA 1
ATOM 2747 C C . GLU A 1 343 ? 7.303 15.296 -13.306 1.00 86.94 343 GLU A C 1
ATOM 2749 O O . GLU A 1 343 ? 6.260 15.881 -13.002 1.00 86.94 343 GLU A O 1
ATOM 2754 N N . LYS A 1 344 ? 8.151 15.766 -14.224 1.00 83.75 344 LYS A N 1
ATOM 2755 C CA . LYS A 1 344 ? 8.001 17.047 -14.911 1.00 83.75 344 LYS A CA 1
ATOM 2756 C C . LYS A 1 344 ? 8.332 16.866 -16.384 1.00 83.75 344 LYS A C 1
ATOM 2758 O O . LYS A 1 344 ? 9.421 16.426 -16.712 1.00 83.75 344 LYS A O 1
ATOM 2763 N N . LEU A 1 345 ? 7.420 17.260 -17.270 1.00 74.88 345 LEU A N 1
ATOM 2764 C CA . LEU A 1 345 ? 7.767 17.474 -18.675 1.00 74.88 345 LEU A CA 1
ATOM 2765 C C . LEU A 1 345 ? 8.369 18.871 -18.794 1.00 74.88 345 LEU A C 1
ATOM 2767 O O . LEU A 1 345 ? 7.707 19.847 -18.439 1.00 74.88 345 LEU A O 1
ATOM 2771 N N . CYS A 1 346 ? 9.593 18.970 -19.307 1.00 68.81 346 CYS A N 1
ATOM 2772 C CA . CYS A 1 346 ? 10.111 20.260 -19.728 1.00 68.81 346 CYS A CA 1
ATOM 2773 C C . CYS A 1 346 ? 9.300 20.723 -20.947 1.00 68.81 346 CYS A C 1
ATOM 2775 O O . CYS A 1 346 ? 9.194 19.994 -21.933 1.00 68.81 346 CYS A O 1
ATOM 2777 N N . GLU A 1 347 ? 8.706 21.918 -20.889 1.00 68.31 347 GLU A N 1
ATOM 2778 C CA . GLU A 1 347 ? 7.939 22.468 -22.013 1.00 68.31 347 GLU A CA 1
ATOM 2779 C C . GLU A 1 347 ? 8.799 22.690 -23.267 1.00 68.31 347 GLU A C 1
ATOM 2781 O O . GLU A 1 347 ? 8.227 22.876 -24.336 1.00 68.31 347 GLU A O 1
ATOM 2786 N N . SER A 1 348 ? 10.137 22.669 -23.167 1.00 63.34 348 SER A N 1
ATOM 2787 C CA . SER A 1 348 ? 11.057 22.717 -24.315 1.00 63.34 348 SER A CA 1
ATOM 2788 C C . SER A 1 348 ? 11.517 21.338 -24.803 1.00 63.34 348 SER A C 1
ATOM 2790 O O . SER A 1 348 ? 11.904 21.225 -25.966 1.00 63.34 348 SER A O 1
ATOM 2792 N N . ALA A 1 349 ? 11.400 20.280 -23.991 1.00 63.91 349 ALA A N 1
ATOM 2793 C CA . ALA A 1 349 ? 11.749 18.907 -24.369 1.00 63.91 349 ALA A CA 1
ATOM 2794 C C . ALA A 1 349 ? 10.619 18.267 -25.192 1.00 63.91 349 ALA A C 1
ATOM 2796 O O . ALA A 1 349 ? 9.926 17.340 -24.763 1.00 63.91 349 ALA A O 1
ATOM 2797 N N . TRP A 1 350 ? 10.387 18.806 -26.388 1.00 67.38 350 TRP A N 1
ATOM 2798 C CA . TRP A 1 350 ? 9.544 18.148 -27.375 1.00 67.38 350 TRP A CA 1
ATOM 2799 C C . TRP A 1 350 ? 10.372 17.045 -28.015 1.00 67.38 350 TRP A C 1
ATOM 2801 O O . TRP A 1 350 ? 11.191 17.314 -28.891 1.00 67.38 350 TRP A O 1
ATOM 2811 N N . TYR A 1 351 ? 10.143 15.806 -27.582 1.00 80.75 351 TYR A N 1
ATOM 2812 C CA . TYR A 1 351 ? 10.571 14.631 -28.336 1.00 80.75 351 TYR A CA 1
ATOM 2813 C C . TYR A 1 351 ? 10.126 14.799 -29.781 1.00 80.75 351 TYR A C 1
ATOM 2815 O O . TYR A 1 351 ? 8.957 15.119 -30.045 1.00 80.75 351 TYR A O 1
ATOM 2823 N N . SER A 1 352 ? 11.058 14.621 -30.713 1.00 87.88 352 SER A N 1
ATOM 2824 C CA . SER A 1 352 ? 10.703 14.690 -32.117 1.00 87.88 352 SER A CA 1
ATOM 2825 C C . SER A 1 352 ? 9.716 13.566 -32.435 1.00 87.88 352 SER A C 1
ATOM 2827 O O . SER A 1 352 ? 9.647 12.532 -31.762 1.00 87.88 352 SER A O 1
ATOM 2829 N N . GLU A 1 353 ? 8.922 13.751 -33.487 1.00 88.88 353 GLU A N 1
ATOM 2830 C CA . GLU A 1 353 ? 8.055 12.674 -33.960 1.00 88.88 353 GLU A CA 1
ATOM 2831 C C . GLU A 1 353 ? 8.861 11.413 -34.332 1.00 88.88 353 GLU A C 1
ATOM 2833 O O . GLU A 1 353 ? 8.334 10.305 -34.224 1.00 88.88 353 GLU A O 1
ATOM 2838 N N . GLU A 1 354 ? 10.134 11.577 -34.709 1.00 90.31 354 GLU A N 1
ATOM 2839 C CA . GLU A 1 354 ? 11.060 10.486 -35.011 1.00 90.31 354 GLU A CA 1
ATOM 2840 C C . GLU A 1 354 ? 11.435 9.686 -33.753 1.00 90.31 354 GLU A C 1
ATOM 2842 O O . GLU A 1 354 ? 11.381 8.457 -33.799 1.00 90.31 354 GLU A O 1
ATOM 2847 N N . ASP A 1 355 ? 11.693 10.349 -32.619 1.00 89.06 355 ASP A N 1
ATOM 2848 C CA . ASP A 1 355 ? 12.032 9.690 -31.343 1.00 89.06 355 ASP A CA 1
ATOM 2849 C C . ASP A 1 355 ? 10.865 8.844 -30.809 1.00 89.06 355 ASP A C 1
ATOM 2851 O O . ASP A 1 355 ? 11.044 7.761 -30.251 1.00 89.06 355 ASP A O 1
ATOM 2855 N N . LEU A 1 356 ? 9.632 9.316 -31.020 1.00 93.56 356 LEU A N 1
ATOM 2856 C CA . LEU A 1 356 ? 8.415 8.625 -30.588 1.00 93.56 356 LEU A CA 1
ATOM 2857 C C . LEU A 1 356 ? 7.918 7.577 -31.595 1.00 93.56 356 LEU A C 1
ATOM 2859 O O . LEU A 1 356 ? 7.041 6.770 -31.265 1.00 93.56 356 LEU A O 1
ATOM 2863 N N . LEU A 1 357 ? 8.448 7.562 -32.822 1.00 94.62 357 LEU A N 1
ATOM 2864 C CA . LEU A 1 357 ? 7.992 6.670 -33.888 1.00 94.62 357 LEU A CA 1
ATOM 2865 C C . LEU A 1 357 ? 8.054 5.179 -33.503 1.00 94.62 357 LEU A C 1
ATOM 2867 O O . LEU A 1 357 ? 7.088 4.464 -33.791 1.00 94.62 357 LEU A O 1
ATOM 2871 N N . PRO A 1 358 ? 9.112 4.664 -32.845 1.00 95.44 358 PRO A N 1
ATOM 2872 C CA . PRO A 1 358 ? 9.146 3.256 -32.465 1.00 95.44 358 PRO A CA 1
ATOM 2873 C C . PRO A 1 358 ? 8.068 2.888 -31.434 1.00 95.44 358 PRO A C 1
ATOM 2875 O O . PRO A 1 358 ? 7.453 1.826 -31.526 1.00 95.44 358 PRO A O 1
ATOM 2878 N N . PHE A 1 359 ? 7.753 3.794 -30.509 1.00 95.88 359 PHE A N 1
ATOM 2879 C CA . PHE A 1 359 ? 6.679 3.612 -29.531 1.00 95.88 359 PHE A CA 1
ATOM 2880 C C . PHE A 1 359 ? 5.287 3.671 -30.163 1.00 95.88 359 PHE A C 1
ATOM 2882 O O . PHE A 1 359 ? 4.411 2.885 -29.792 1.00 95.88 359 PHE A O 1
ATOM 2889 N N . LYS A 1 360 ? 5.086 4.533 -31.171 1.00 96.12 360 LYS A N 1
ATOM 2890 C CA . LYS A 1 360 ? 3.859 4.534 -31.985 1.00 96.12 360 LYS A CA 1
ATOM 2891 C C . LYS A 1 360 ? 3.663 3.188 -32.684 1.00 96.12 360 LYS A C 1
ATOM 2893 O O . LYS A 1 360 ? 2.569 2.639 -32.611 1.00 96.12 360 LYS A O 1
ATOM 2898 N N . LYS A 1 361 ? 4.722 2.599 -33.257 1.00 96.38 361 LYS A N 1
ATOM 2899 C CA . LYS A 1 361 ? 4.661 1.254 -33.866 1.00 96.38 361 LYS A CA 1
ATOM 2900 C C . LYS A 1 361 ? 4.288 0.172 -32.851 1.00 96.38 361 LYS A C 1
ATOM 2902 O O . LYS A 1 361 ? 3.474 -0.699 -33.150 1.00 96.38 361 LYS A O 1
ATOM 2907 N N . LEU A 1 362 ? 4.837 0.233 -31.635 1.00 96.19 362 LEU A N 1
ATOM 2908 C CA . LEU A 1 362 ? 4.449 -0.685 -30.560 1.00 96.19 362 LEU A CA 1
ATOM 2909 C C . LEU A 1 362 ? 2.959 -0.534 -30.204 1.00 96.19 362 LEU A C 1
ATOM 2911 O O . LEU A 1 362 ? 2.257 -1.541 -30.079 1.00 96.19 362 LEU A O 1
ATOM 2915 N N . LYS A 1 363 ? 2.453 0.702 -30.129 1.00 96.69 363 LYS A N 1
ATOM 2916 C CA . LYS A 1 363 ? 1.029 1.000 -29.907 1.00 96.69 363 LYS A CA 1
ATOM 2917 C C . LYS A 1 363 ? 0.134 0.489 -31.038 1.00 96.69 363 LYS A C 1
ATOM 2919 O O . LYS A 1 363 ? -0.874 -0.162 -30.776 1.00 96.69 363 LYS A O 1
ATOM 2924 N N . GLU A 1 364 ? 0.533 0.695 -32.292 1.00 96.75 364 GLU A N 1
ATOM 2925 C CA . GLU A 1 364 ? -0.144 0.161 -33.485 1.00 96.75 364 GLU A CA 1
ATOM 2926 C C . GLU A 1 364 ? -0.173 -1.375 -33.508 1.00 96.75 364 GLU A C 1
ATOM 2928 O O . GLU A 1 364 ? -1.132 -1.968 -33.999 1.00 96.75 364 GLU A O 1
ATOM 2933 N N . SER A 1 365 ? 0.830 -2.030 -32.911 1.00 94.88 365 SER A N 1
ATOM 2934 C CA . SER A 1 365 ? 0.861 -3.488 -32.725 1.00 94.88 365 SER A CA 1
ATOM 2935 C C . SER A 1 365 ? -0.057 -4.004 -31.601 1.00 94.88 365 SER A C 1
ATOM 2937 O O . SER A 1 365 ? -0.031 -5.193 -31.275 1.00 94.88 365 SER A O 1
ATOM 2939 N N . GLY A 1 366 ? -0.860 -3.126 -30.989 1.00 95.19 366 GLY A N 1
ATOM 2940 C CA . GLY A 1 366 ? -1.833 -3.461 -29.947 1.00 95.19 366 GLY A CA 1
ATOM 2941 C C . GLY A 1 366 ? -1.299 -3.397 -28.513 1.00 95.19 366 GLY A C 1
ATOM 2942 O O . GLY A 1 366 ? -1.982 -3.863 -27.606 1.00 95.19 366 GLY A O 1
ATOM 2943 N N . MET A 1 367 ? -0.098 -2.852 -28.284 1.00 96.56 367 MET A N 1
ATOM 2944 C CA . MET A 1 367 ? 0.426 -2.616 -26.933 1.00 96.56 367 MET A CA 1
ATOM 2945 C C . MET A 1 367 ? -0.106 -1.291 -26.370 1.00 96.56 367 MET A C 1
ATOM 2947 O O . MET A 1 367 ? -0.150 -0.284 -27.074 1.00 96.56 367 MET A O 1
ATOM 2951 N N . TYR A 1 368 ? -0.471 -1.240 -25.092 1.00 97.56 368 TYR A N 1
ATOM 2952 C CA . TYR A 1 368 ? -0.705 0.034 -24.420 1.00 97.56 368 TYR A CA 1
ATOM 2953 C C . TYR A 1 368 ? 0.643 0.700 -24.124 1.00 97.56 368 TYR A C 1
ATOM 2955 O O . TYR A 1 368 ? 1.482 0.135 -23.425 1.00 97.56 368 TYR A O 1
ATOM 2963 N N . VAL A 1 369 ? 0.856 1.900 -24.663 1.00 96.94 369 VAL A N 1
ATOM 2964 C CA . VAL A 1 369 ? 2.078 2.678 -24.440 1.00 96.94 369 VAL A CA 1
ATOM 2965 C C . VAL A 1 369 ? 1.705 4.033 -23.866 1.00 96.94 369 VAL A C 1
ATOM 2967 O O . VAL A 1 369 ? 0.947 4.778 -24.490 1.00 96.94 369 VAL A O 1
ATOM 2970 N N . TYR A 1 370 ? 2.247 4.345 -22.691 1.00 96.44 370 TYR A N 1
ATOM 2971 C CA . TYR A 1 370 ? 2.103 5.648 -22.053 1.00 96.44 370 TYR A CA 1
ATOM 2972 C C . TYR A 1 370 ? 3.473 6.279 -21.845 1.00 96.44 370 TYR A C 1
ATOM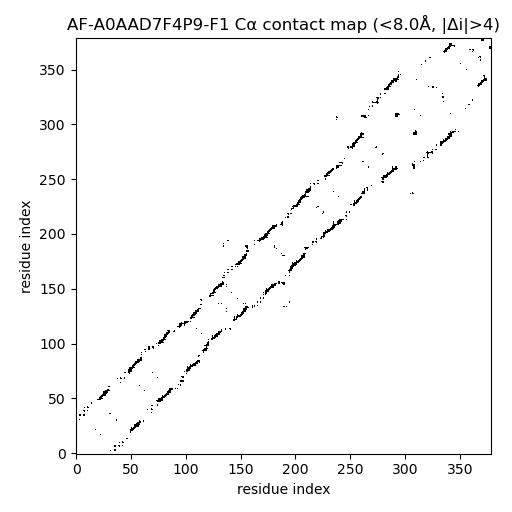 2974 O O . TYR A 1 370 ? 4.314 5.719 -21.152 1.00 96.44 370 TYR A O 1
ATOM 2982 N N . ILE A 1 371 ? 3.678 7.461 -22.412 1.00 94.38 371 ILE A N 1
ATOM 2983 C CA . ILE A 1 371 ? 4.890 8.262 -22.235 1.00 94.38 371 ILE A CA 1
ATOM 2984 C C . ILE A 1 371 ? 4.421 9.666 -21.859 1.00 94.38 371 ILE A C 1
ATOM 2986 O O . ILE A 1 371 ? 3.565 10.224 -22.555 1.00 94.38 371 ILE A O 1
ATOM 2990 N N . GLY A 1 372 ? 4.894 10.223 -20.743 1.00 93.38 372 GLY A N 1
ATOM 2991 C CA . GLY A 1 372 ? 4.523 11.580 -20.322 1.00 93.38 372 GLY A CA 1
ATOM 2992 C C . GLY A 1 372 ? 4.649 11.836 -18.821 1.00 93.38 372 GLY A C 1
ATOM 2993 O O . GLY A 1 372 ? 5.468 11.216 -18.156 1.00 93.38 372 GLY A O 1
ATOM 2994 N N . THR A 1 373 ? 3.840 12.748 -18.278 1.00 92.00 373 THR A N 1
ATOM 2995 C CA . THR A 1 373 ? 3.704 12.963 -16.824 1.00 92.00 373 THR A CA 1
ATOM 2996 C C . THR A 1 373 ? 2.514 12.205 -16.249 1.00 92.00 373 THR A C 1
ATOM 2998 O O . THR A 1 373 ? 1.765 11.562 -16.974 1.00 92.00 373 THR A O 1
ATOM 3001 N N . LYS A 1 374 ? 2.260 12.335 -14.942 1.00 90.44 374 LYS A N 1
ATOM 3002 C CA . LYS A 1 374 ? 1.026 11.843 -14.302 1.00 90.44 374 LYS A CA 1
ATOM 3003 C C . LYS A 1 374 ? -0.265 12.421 -14.904 1.00 90.44 374 LYS A C 1
ATOM 3005 O O . LYS A 1 374 ? -1.322 11.823 -14.743 1.00 90.44 374 LYS A O 1
ATOM 3010 N N . THR A 1 375 ? -0.205 13.583 -15.559 1.00 90.81 375 THR A N 1
ATOM 3011 C CA . THR A 1 375 ? -1.396 14.326 -16.013 1.00 90.81 375 THR A CA 1
ATOM 3012 C C . THR A 1 375 ? -1.481 14.512 -17.522 1.00 90.81 375 THR A C 1
ATOM 3014 O O . THR A 1 375 ? -2.548 14.860 -18.028 1.00 90.81 375 THR A O 1
ATOM 3017 N N . ARG A 1 376 ? -0.387 14.300 -18.257 1.00 91.75 376 ARG A N 1
ATOM 3018 C CA . ARG A 1 376 ? -0.322 14.540 -19.699 1.00 91.75 376 ARG A CA 1
ATOM 3019 C C . ARG A 1 376 ? 0.498 13.460 -20.385 1.00 91.75 376 ARG A C 1
ATOM 3021 O O . ARG A 1 376 ? 1.625 13.201 -19.977 1.00 91.75 376 ARG A O 1
ATOM 3028 N N . SER A 1 377 ? -0.037 12.909 -21.472 1.00 92.25 377 SER A N 1
ATOM 3029 C CA . SER A 1 377 ? 0.708 12.028 -22.373 1.00 92.25 377 SER A CA 1
ATOM 3030 C C . SER A 1 377 ? 1.241 12.793 -23.585 1.00 92.25 377 SER A C 1
ATOM 3032 O O . SER A 1 377 ? 0.618 13.759 -24.035 1.00 92.25 377 SER A O 1
ATOM 3034 N N . VAL A 1 378 ? 2.390 12.354 -24.104 1.00 89.88 378 VAL A N 1
ATOM 3035 C CA . VAL A 1 378 ? 2.972 12.831 -25.367 1.00 89.88 378 VAL A CA 1
ATOM 3036 C C . VAL A 1 378 ? 2.691 11.893 -26.553 1.00 89.88 378 VAL A C 1
ATOM 3038 O O . VAL A 1 378 ? 3.105 12.210 -27.666 1.00 89.88 378 VAL A O 1
ATOM 3041 N N . LEU A 1 379 ? 1.987 10.764 -26.349 1.00 88.38 379 LEU A N 1
ATOM 3042 C CA . LEU A 1 379 ? 1.787 9.705 -27.356 1.00 88.38 379 LEU A CA 1
ATOM 3043 C C . LEU A 1 379 ? 0.334 9.232 -27.534 1.00 88.38 379 LEU A C 1
ATOM 3045 O O . LEU A 1 379 ? -0.455 9.232 -26.566 1.00 88.38 379 LEU A O 1
#

Solvent-accessible surface area (backbone atoms only — not comparable to full-atom values): 19867 Å² total; per-residue (Å²): 134,79,76,61,85,48,51,34,60,51,50,47,55,50,53,66,69,45,62,90,51,75,34,74,48,76,48,75,55,76,80,60,64,68,71,53,42,52,50,30,42,55,46,49,50,73,52,24,47,48,23,29,30,42,35,40,38,30,40,76,74,49,48,56,54,51,34,69,66,43,55,89,53,90,31,33,59,44,21,30,36,43,34,43,33,44,82,77,63,84,67,97,66,82,55,41,55,63,47,53,66,34,88,50,35,29,34,44,37,27,33,56,53,59,68,79,48,43,41,58,60,42,64,61,22,31,34,42,34,39,34,73,28,43,55,67,52,52,54,51,47,58,67,56,24,75,49,29,31,33,41,38,36,33,32,32,46,57,98,81,65,61,70,86,74,71,55,74,45,77,40,69,55,26,28,35,42,37,43,30,38,42,57,92,76,25,89,57,66,64,60,60,54,68,36,43,30,36,44,44,22,30,32,43,36,40,29,36,31,56,59,51,54,48,66,43,53,32,53,27,45,68,73,19,61,40,66,33,30,35,42,35,43,32,53,66,58,51,49,49,59,48,80,60,64,67,53,49,50,75,35,51,60,21,30,34,42,37,35,32,35,55,16,34,73,37,48,56,53,48,35,52,44,44,25,70,35,75,65,46,35,43,38,32,27,34,43,35,42,27,55,33,46,62,88,62,97,79,55,89,79,60,82,77,65,87,51,56,38,44,46,68,54,52,62,66,56,43,52,61,23,54,52,42,30,44,69,75,35,74,70,93,43,24,65,43,34,42,34,42,29,22,79,55,76,56,92,81,68,70,75,50,72,75,74,46,42,66,56,50,52,45,35,74,72,70,30,49,62,45,42,34,36,94,88,47,70,82,110

Mean predicted aligned error: 5.58 Å

Radius of gyration: 25.1 Å; Cα contacts (8 Å, |Δi|>4): 769; chains: 1; bounding box: 57×49×66 Å

Nearest PDB structures (foldseek):
  3r3s-assembly1_D  TM=3.603E-01  e=1.517E+00  Salmonella enterica subsp. enterica serovar Typhimurium
  8yja-assembly1_B  TM=3.628E-01  e=5.639E+00  Vibrio vulnificus MO6-24/O
  6nkh-assembly1_D  TM=2.948E-01  e=4.381E+00  Malbranchea aurantiaca
  3rkr-assembly1_A-2  TM=3.315E-01  e=6.901E+00  uncultured bacterium Bio5